Protein AF-A0A921LSS7-F1 (afdb_monomer)

Secondary structure (DSSP, 8-state):
-B-TTT--B--TT-SB-TTT--B-------------------------------------------------------------------------------SHHHHHHHHHHHHHHHHHHHHHHHHTTSPPPEEE----EETT--TTTSPPEEEEEEEEETTS-EEEEEEEE-TTS--EEE-SEEEEEEE-S--B-TT--BEE-SSS-EEEEEEETTEEEEEE--EEEEPPGGG--HHHHHHHHHHIIIII-S-HHHHHHHHHHHHHHHHHHHHHHHHHHHHHHHHHHHHHHHHHHHHTT-SEE-SSEEE---GGGTTTEEEEEETTEEEEEESSSTT-EEEEEEEEETTS-----TTTEEEEEEEEETTEEEEEEEE-HHHHHHHHHHHT---GGG---HHHHHHHHHHHTTT---HHHHHHHHHHTTSS---HHHHHHHHSS--SGGG--EE-

pLDDT: mean 78.69, std 21.54, range [27.09, 98.81]

Nearest PDB structures (foldseek):
  5cag-assembly1_A  TM=3.757E-01  e=1.061E-01  Bacteroides ovatus ATCC 8483
  7nh5-assembly1_A  TM=1.847E-01  e=2.088E-01  Homo sapiens
  3zif-assembly1_M  TM=2.871E-01  e=6.535E+00  Bovine adenovirus 3

Foldseek 3Di:
DADPPPRHDDDPPDQADPVPRHGDDDPDDDDDDDDDDDDDDDDDDDDDDDDDDDDDDDDDDDDDDDDDDDDDDDDDDDDDDDDDDDDDDDDDDDDDDDDDDDDVVVVVVVVVVVVVVVVVVVVVVVVVVDFFWAWDFAAAAAPQAFLVQWFFFKKWKWFAAPVRDTDTDIFGAGNRRTTDTDGATKIKMAGPAWTFGNQQWTWDRVPQDIKIWGDDHNDIDIDDHGYTHTDDLQPDDPVNLVRNLVVRVVHRDPDNVSSVSRSVSNVCSNVVSNVVVVVVVVVVVVVVVVVVVVVVVDLQAEPADAQFKHWYAQPLCVVQWDWDYDHQKIWIAGPVGRVHTFKMKGKDAPVDDDDDDQLFWAWAWDDQPPRIIIIMIGGLLLRQQLLCVLVVDPDPVSDDDLVRSQSSQCSQQVNPDGSVVSSVQCVVVPSNHGDPVVSCSSRVRDYPVSTSMHTD

Solvent-accessible surface area (backbone atoms only — not comparable to full-atom values): 27106 Å² total; per-residue (Å²): 88,66,39,93,85,78,66,50,80,39,70,83,90,55,62,46,36,91,92,73,68,49,73,49,84,82,81,79,85,76,86,82,88,80,83,91,87,84,88,86,81,87,89,84,87,80,87,84,84,90,81,82,87,86,83,88,84,89,84,84,90,85,91,86,79,89,82,88,86,87,86,90,85,87,86,85,88,87,91,81,88,86,86,89,83,86,85,88,82,88,85,88,85,87,84,88,86,86,81,88,78,94,64,66,63,62,54,52,53,50,51,51,49,52,50,50,50,50,50,50,50,49,50,50,58,47,62,76,61,56,74,61,71,37,80,47,72,50,78,57,49,46,80,84,55,43,32,92,66,27,28,16,42,37,30,34,35,43,37,34,33,82,81,76,47,78,46,75,50,79,44,41,26,38,66,78,14,37,68,45,69,46,50,38,24,44,33,43,38,36,62,69,43,31,39,40,18,69,75,17,49,44,39,40,54,88,81,16,56,47,31,42,39,41,32,59,78,97,44,74,50,75,51,76,64,40,45,36,50,71,48,59,46,61,74,62,48,74,63,59,48,48,53,20,34,56,45,20,65,76,52,14,47,98,45,69,69,58,30,51,57,37,41,53,35,26,50,49,42,20,55,55,39,45,52,50,52,53,51,52,49,51,53,49,54,53,50,52,49,52,50,52,52,54,50,55,54,43,68,69,44,32,87,38,76,40,71,59,34,23,23,40,70,44,78,85,43,68,90,48,48,45,81,49,69,63,55,53,31,37,41,31,21,32,62,90,45,70,91,43,68,56,36,35,45,31,66,43,60,78,88,63,80,86,80,84,56,79,69,62,38,28,75,41,72,40,76,42,52,100,73,39,29,39,36,36,42,24,62,23,54,52,46,52,50,36,43,30,62,64,70,61,63,85,56,78,89,64,64,74,54,70,71,54,46,38,53,53,20,24,62,48,28,71,64,75,41,59,40,70,61,51,41,48,46,16,48,77,56,70,44,82,45,50,53,72,71,59,40,46,58,52,48,72,38,68,62,44,77,54,23,55,61,34,54,108

Organism: NCBI:txid1871019

Radius of gyration: 50.83 Å; Cα contacts (8 Å, |Δi|>4): 658; chains: 1; bounding box: 90×54×167 Å

Sequence (456 aa):
MFCTKCGAQISDGTRFCTACGAPVSVAASRSDAGAAEAGGADPTISMGSPQSVPGGTVQMPRPASYADPAPAGSPVQTYAPPQHQQAASFGEAPHRKASRKTRNVVIGVFVALVVLVAAAAAGWFFFIRTPAPTAVVFMIDAAGLDSSTGTRIPVHIEGEDVRGKEVSADYYLETDGSGMELVDGVYELTVAASPIAADGTIYNVADAGSATIEIEGDSGSMEGSISLDPIPAAEVTDRQIEDAYEAALAGGVDDEQRAEELRDAATARRDEAVEAEQEAQRRQEEEEARRREEEAAREQQGAYQADSFSFDIPSYWEGRVTVQVDGDSATIYSSTYPERELATLAYVSVDAGVGTDIGGAIDSTGDLGNGMMVYLYAPNYAYRIAYANLSGSTDPADYYTLEEAEELVDLQSGGTVNYTDYLNNMRDNGGTSPDQDMLLAGVQQIDIDDFNVHGR

Mean predicted aligned error: 19.21 Å

InterPro domains:
  IPR026870 Zinc-ribbon domain [PF13240] (2-24)

Structure (mmCIF, N/CA/C/O backbone):
data_AF-A0A921LSS7-F1
#
_entry.id   AF-A0A921LSS7-F1
#
loop_
_atom_site.group_PDB
_atom_site.id
_atom_site.type_symbol
_atom_site.label_atom_id
_atom_site.label_alt_id
_atom_site.label_comp_id
_atom_site.label_asym_id
_atom_site.label_entity_id
_atom_site.label_seq_id
_atom_site.pdbx_PDB_ins_code
_atom_site.Cartn_x
_atom_site.Cartn_y
_atom_site.Cartn_z
_atom_site.occupancy
_atom_site.B_iso_or_equiv
_atom_site.auth_seq_id
_atom_site.auth_comp_id
_atom_site.auth_asym_id
_atom_site.auth_atom_id
_atom_site.pdbx_PDB_model_num
ATOM 1 N N . MET A 1 1 ? -37.231 -2.716 -19.731 1.00 81.06 1 MET A N 1
ATOM 2 C CA . MET A 1 1 ? -37.340 -1.248 -19.513 1.00 81.06 1 MET A CA 1
ATOM 3 C C . MET A 1 1 ? -36.690 -0.457 -20.664 1.00 81.06 1 MET A C 1
ATOM 5 O O . MET A 1 1 ? -36.359 -1.060 -21.678 1.00 81.06 1 MET A O 1
ATOM 9 N N . PHE A 1 2 ? -36.527 0.871 -20.562 1.00 83.88 2 PHE A N 1
ATOM 10 C CA . PHE A 1 2 ? -35.820 1.720 -21.548 1.00 83.88 2 PHE A CA 1
ATOM 11 C C . PHE A 1 2 ? -34.764 2.602 -20.858 1.00 83.88 2 PHE A C 1
ATOM 13 O O . PHE A 1 2 ? -34.930 2.969 -19.696 1.00 83.88 2 PHE A O 1
ATOM 20 N N . CYS A 1 3 ? -33.690 2.953 -21.569 1.00 85.00 3 CYS A N 1
ATOM 21 C CA . CYS A 1 3 ? -32.610 3.792 -21.053 1.00 85.00 3 CYS A CA 1
ATOM 22 C C . CYS A 1 3 ? -33.012 5.271 -20.966 1.00 85.00 3 CYS A C 1
ATOM 24 O O . CYS A 1 3 ? -33.329 5.890 -21.980 1.00 85.00 3 CYS A O 1
ATOM 26 N N . THR A 1 4 ? -32.879 5.879 -19.787 1.00 83.88 4 THR A N 1
ATOM 27 C CA . THR A 1 4 ? -33.112 7.320 -19.574 1.00 83.88 4 THR A CA 1
ATOM 28 C C . THR A 1 4 ? -32.036 8.227 -20.187 1.00 83.88 4 THR A C 1
ATOM 30 O O . THR A 1 4 ? -32.268 9.425 -20.320 1.00 83.88 4 THR A O 1
ATOM 33 N N . LYS A 1 5 ? -30.871 7.683 -20.577 1.00 81.69 5 LYS A N 1
ATOM 34 C CA . LYS A 1 5 ? -29.775 8.434 -21.221 1.00 81.69 5 LYS A CA 1
ATOM 35 C C . LYS A 1 5 ? -29.786 8.375 -22.752 1.00 81.69 5 LYS A C 1
ATOM 37 O O . LYS A 1 5 ? -29.473 9.384 -23.372 1.00 81.69 5 LYS A O 1
ATOM 42 N N . CYS A 1 6 ? -30.127 7.235 -23.360 1.00 86.81 6 CYS A N 1
ATOM 43 C CA . CYS A 1 6 ? -30.052 7.053 -24.821 1.00 86.81 6 CYS A CA 1
ATOM 44 C C . CYS A 1 6 ? -31.334 6.518 -25.489 1.00 86.81 6 CYS A C 1
ATOM 46 O O . CYS A 1 6 ? -31.347 6.322 -26.701 1.00 86.81 6 CYS A O 1
ATOM 48 N N . GLY A 1 7 ? -32.400 6.235 -24.733 1.00 86.38 7 GLY A N 1
ATOM 49 C CA . GLY A 1 7 ? -33.661 5.703 -25.268 1.00 86.38 7 GLY A CA 1
ATOM 50 C C . GLY A 1 7 ? -33.632 4.236 -25.723 1.00 86.38 7 GLY A C 1
ATOM 51 O O . GLY A 1 7 ? -34.683 3.700 -26.065 1.00 86.38 7 GLY A O 1
ATOM 52 N N . ALA A 1 8 ? -32.477 3.560 -25.706 1.00 88.56 8 ALA A N 1
ATOM 53 C CA . ALA A 1 8 ? -32.373 2.145 -26.070 1.00 88.56 8 ALA A CA 1
ATOM 54 C C . ALA A 1 8 ? -33.226 1.247 -25.155 1.00 88.56 8 ALA A C 1
ATOM 56 O O . ALA A 1 8 ? -33.366 1.510 -23.958 1.00 88.56 8 ALA A O 1
ATOM 57 N N . GLN A 1 9 ? -33.783 0.166 -25.706 1.00 89.25 9 GLN A N 1
ATOM 58 C CA . GLN A 1 9 ? -34.529 -0.820 -24.925 1.00 89.25 9 GLN A CA 1
ATOM 59 C C . GLN A 1 9 ? -33.562 -1.686 -24.105 1.00 89.25 9 GLN A C 1
ATOM 61 O O . GLN A 1 9 ? -32.555 -2.164 -24.620 1.00 89.25 9 GLN A O 1
ATOM 66 N N . ILE A 1 10 ? -33.873 -1.876 -22.823 1.00 88.25 10 ILE A N 1
ATOM 67 C CA . ILE A 1 10 ? -33.048 -2.598 -21.849 1.00 88.25 10 ILE A CA 1
ATOM 68 C C . ILE A 1 10 ? -33.818 -3.832 -21.368 1.00 88.25 10 ILE A C 1
ATOM 70 O O . ILE A 1 10 ? -34.974 -3.715 -20.955 1.00 88.25 10 ILE A O 1
ATOM 74 N N . SER A 1 11 ? -33.178 -5.000 -21.398 1.00 81.94 11 SER A N 1
ATOM 75 C CA . SER A 1 11 ? -33.675 -6.243 -20.794 1.00 81.94 11 SER A CA 1
ATOM 76 C C . SER A 1 11 ? -33.727 -6.135 -19.270 1.00 81.94 11 SER A C 1
ATOM 78 O O . SER A 1 11 ? -32.761 -5.697 -18.648 1.00 81.94 11 SER A O 1
ATOM 80 N N . ASP A 1 12 ? -34.831 -6.547 -18.655 1.00 76.94 12 ASP A N 1
ATOM 81 C CA . ASP A 1 12 ? -35.010 -6.380 -17.212 1.00 76.94 12 ASP A CA 1
ATOM 82 C C . ASP A 1 12 ? -33.989 -7.225 -16.418 1.00 76.94 12 ASP A C 1
ATOM 84 O O . ASP A 1 12 ? -33.710 -8.373 -16.762 1.00 76.94 12 ASP A O 1
ATOM 88 N N . GLY A 1 13 ? -33.395 -6.630 -15.376 1.00 71.75 13 GLY A N 1
ATOM 89 C CA . GLY A 1 13 ? -32.339 -7.236 -14.550 1.00 71.75 13 GLY A CA 1
ATOM 90 C C . GLY A 1 13 ? -30.902 -6.770 -14.845 1.00 71.75 13 GLY A C 1
ATOM 91 O O . GLY A 1 13 ? -30.024 -6.968 -14.006 1.00 71.75 13 GLY A O 1
ATOM 92 N N . THR A 1 14 ? -30.625 -6.105 -15.974 1.00 74.00 14 THR A N 1
ATOM 93 C CA . THR A 1 14 ? -29.269 -5.590 -16.265 1.00 74.00 14 THR A CA 1
ATOM 94 C C . THR A 1 14 ? -28.965 -4.292 -15.511 1.00 74.00 14 THR A C 1
ATOM 96 O O . THR A 1 14 ? -29.689 -3.308 -15.659 1.00 74.00 14 THR A O 1
ATOM 99 N N . ARG A 1 15 ? -27.846 -4.255 -14.772 1.00 81.38 15 ARG A N 1
ATOM 100 C CA . ARG A 1 15 ? -27.407 -3.095 -13.961 1.00 81.38 15 ARG A CA 1
ATOM 101 C C . ARG A 1 15 ? -26.924 -1.885 -14.779 1.00 81.38 15 ARG A C 1
ATOM 103 O O . ARG A 1 15 ? -26.863 -0.783 -14.243 1.00 81.38 15 ARG A O 1
ATOM 110 N N . PHE A 1 16 ? -26.591 -2.078 -16.056 1.00 86.56 16 PHE A N 1
ATOM 111 C CA . PHE A 1 16 ? -26.077 -1.047 -16.966 1.00 86.56 16 PHE A CA 1
ATOM 112 C C . PHE A 1 16 ? -26.693 -1.201 -18.363 1.00 86.56 16 PHE A C 1
ATOM 114 O O . PHE A 1 16 ? -27.041 -2.305 -18.784 1.00 86.56 16 PHE A O 1
ATOM 121 N N . CYS A 1 17 ? -26.814 -0.097 -19.097 1.00 85.62 17 CYS A N 1
ATOM 122 C CA . CYS A 1 17 ? -27.321 -0.076 -20.463 1.00 85.62 17 CYS A CA 1
ATOM 123 C C . CYS A 1 17 ? -26.246 -0.533 -21.459 1.00 85.62 17 CYS A C 1
ATOM 125 O O . CYS A 1 17 ? -25.319 0.218 -21.761 1.00 85.62 17 CYS A O 1
ATOM 127 N N . THR A 1 18 ? -26.422 -1.708 -22.064 1.00 85.06 18 THR A N 1
ATOM 128 C CA . THR A 1 18 ? -25.483 -2.292 -23.047 1.00 85.06 18 THR A CA 1
ATOM 129 C C . THR A 1 18 ? -25.225 -1.422 -24.285 1.00 85.06 18 THR A C 1
ATOM 131 O O . THR A 1 18 ? -24.205 -1.592 -24.939 1.00 85.06 18 THR A O 1
ATOM 134 N N . ALA A 1 19 ? -26.109 -0.466 -24.595 1.00 84.88 19 ALA A N 1
ATOM 135 C CA . ALA A 1 19 ? -25.954 0.459 -25.721 1.00 84.88 19 ALA A CA 1
ATOM 136 C C . ALA A 1 19 ? -25.178 1.762 -25.411 1.00 84.88 19 ALA A C 1
ATOM 138 O O . ALA A 1 19 ? -24.868 2.499 -26.342 1.00 84.88 19 ALA A O 1
ATOM 139 N N . CYS A 1 20 ? -24.924 2.109 -24.139 1.00 82.56 20 CYS A N 1
ATOM 140 C CA . CYS A 1 20 ? -24.230 3.366 -23.786 1.00 82.56 20 CYS A CA 1
ATOM 141 C C . CYS A 1 20 ? -23.510 3.382 -22.419 1.00 82.56 20 CYS A C 1
ATOM 143 O O . CYS A 1 20 ? -23.151 4.451 -21.933 1.00 82.56 20 CYS A O 1
ATOM 145 N N . GLY A 1 21 ? -23.358 2.238 -21.748 1.00 80.00 21 GLY A N 1
ATOM 146 C CA . GLY A 1 21 ? -22.691 2.110 -20.444 1.00 80.00 21 GLY A CA 1
ATOM 147 C C . GLY A 1 21 ? -23.453 2.676 -19.235 1.00 80.00 21 GLY A C 1
ATOM 148 O O . GLY A 1 21 ? -23.129 2.330 -18.104 1.00 80.00 21 GLY A O 1
ATOM 149 N N . ALA A 1 22 ? -24.481 3.510 -19.434 1.00 83.25 22 ALA A N 1
ATOM 150 C CA . ALA A 1 22 ? -25.159 4.207 -18.340 1.00 83.25 22 ALA A CA 1
ATOM 151 C C . ALA A 1 22 ? -25.787 3.245 -17.300 1.00 83.25 22 ALA A C 1
ATOM 153 O O . ALA A 1 22 ? -26.497 2.315 -17.700 1.00 83.25 22 ALA A O 1
ATOM 154 N N . PRO A 1 23 ? -25.587 3.466 -15.984 1.00 79.75 23 PRO A N 1
ATOM 155 C CA . PRO A 1 23 ? -26.177 2.635 -14.936 1.00 79.75 23 PRO A CA 1
ATOM 156 C C . PRO A 1 23 ? -27.705 2.732 -14.916 1.00 79.75 23 PRO A C 1
ATOM 158 O O . PRO A 1 23 ? -28.294 3.769 -15.225 1.00 79.75 23 PRO A O 1
ATOM 161 N N . VAL A 1 24 ? -28.344 1.633 -14.522 1.00 77.00 24 VAL A N 1
ATOM 162 C CA . VAL A 1 24 ? -29.799 1.476 -14.462 1.00 77.00 24 VAL A CA 1
ATOM 163 C C . VAL A 1 24 ? -30.211 1.382 -12.996 1.00 77.00 24 VAL A C 1
ATOM 165 O O . VAL A 1 24 ? -30.014 0.355 -12.347 1.00 77.00 24 VAL A O 1
ATOM 168 N N . SER A 1 25 ? -30.767 2.465 -12.452 1.00 62.00 25 SER A N 1
ATOM 169 C CA . SER A 1 25 ? -31.221 2.512 -11.061 1.00 62.00 25 SER A CA 1
ATOM 170 C C . SER A 1 25 ? -32.464 1.640 -10.856 1.00 62.00 25 SER A C 1
ATOM 172 O O . SER A 1 25 ? -33.528 1.877 -11.430 1.00 62.00 25 SER A O 1
ATOM 174 N N . VAL A 1 26 ? -32.337 0.619 -10.005 1.00 51.28 26 VAL A N 1
ATOM 175 C CA . VAL A 1 26 ? -33.434 -0.297 -9.669 1.00 51.28 26 VAL A CA 1
ATOM 176 C C . VAL A 1 26 ? -34.296 0.331 -8.573 1.00 51.28 26 VAL A C 1
ATOM 178 O O . VAL A 1 26 ? -34.110 0.076 -7.386 1.00 51.28 26 VAL A O 1
ATOM 181 N N . ALA A 1 27 ? -35.246 1.175 -8.979 1.00 40.59 27 ALA A N 1
ATOM 182 C CA . ALA A 1 27 ? -36.238 1.783 -8.092 1.00 40.59 27 ALA A CA 1
ATOM 183 C C . ALA A 1 27 ? -37.297 0.750 -7.642 1.00 40.59 27 ALA A C 1
ATOM 185 O O . ALA A 1 27 ? -38.442 0.759 -8.099 1.00 40.59 27 ALA A O 1
ATOM 186 N N . ALA A 1 28 ? -36.899 -0.174 -6.763 1.00 33.78 28 ALA A N 1
ATOM 187 C CA . ALA A 1 28 ? -37.783 -1.183 -6.187 1.00 33.78 28 ALA A CA 1
ATOM 188 C C . ALA A 1 28 ? -38.884 -0.518 -5.342 1.00 33.78 28 ALA A C 1
ATOM 190 O O . ALA A 1 28 ? -38.617 0.114 -4.323 1.00 33.78 28 ALA A O 1
ATOM 191 N N . SER A 1 29 ? -40.136 -0.638 -5.783 1.00 31.75 29 SER A N 1
ATOM 192 C CA . SER A 1 29 ? -41.256 0.105 -5.204 1.00 31.75 29 SER A CA 1
ATOM 193 C C . SER A 1 29 ? -41.830 -0.584 -3.961 1.00 31.75 29 SER A C 1
ATOM 195 O O . SER A 1 29 ? -42.406 -1.668 -4.068 1.00 31.75 29 SER A O 1
ATOM 197 N N . ARG A 1 30 ? -41.768 0.084 -2.803 1.00 30.77 30 ARG A N 1
ATOM 198 C CA . ARG A 1 30 ? -42.704 -0.121 -1.683 1.00 30.77 30 ARG A CA 1
ATOM 199 C C . ARG A 1 30 ? -43.134 1.217 -1.077 1.00 30.77 30 ARG A C 1
ATOM 201 O O . ARG A 1 30 ? -42.493 1.754 -0.187 1.00 30.77 30 ARG A O 1
ATOM 208 N N . SER A 1 31 ? -44.249 1.714 -1.595 1.00 31.86 31 SER A N 1
ATOM 209 C CA . SER A 1 31 ? -45.243 2.529 -0.887 1.00 31.86 31 SER A CA 1
ATOM 210 C C . SER A 1 31 ? -45.782 1.769 0.350 1.00 31.86 31 SER A C 1
ATOM 212 O O . SER A 1 31 ? -45.812 0.538 0.313 1.00 31.86 31 SER A O 1
ATOM 214 N N . ASP A 1 32 ? -46.264 2.388 1.433 1.00 32.78 32 ASP A N 1
ATOM 215 C CA . ASP A 1 32 ? -46.361 3.818 1.795 1.00 32.78 32 ASP A CA 1
ATOM 216 C C . ASP A 1 32 ? -46.560 3.970 3.329 1.00 32.78 32 ASP A C 1
ATOM 218 O O . ASP A 1 32 ? -46.676 2.964 4.027 1.00 32.78 32 ASP A O 1
ATOM 222 N N . ALA A 1 33 ? -46.740 5.219 3.782 1.00 29.09 33 ALA A N 1
ATOM 223 C CA . ALA A 1 33 ? -47.165 5.705 5.105 1.00 29.09 33 ALA A CA 1
ATOM 224 C C . ALA A 1 33 ? -46.076 5.795 6.208 1.00 29.09 33 ALA A C 1
ATOM 226 O O . ALA A 1 33 ? -45.555 4.780 6.654 1.00 29.09 33 ALA A O 1
ATOM 227 N N . GLY A 1 34 ? -45.756 6.986 6.747 1.00 29.34 34 GLY A N 1
ATOM 228 C CA . GLY A 1 34 ? -46.137 8.343 6.298 1.00 29.34 34 GLY A CA 1
ATOM 229 C C . GLY A 1 34 ? -45.908 9.465 7.334 1.00 29.34 34 GLY A C 1
ATOM 230 O O . GLY A 1 34 ? -45.940 9.188 8.525 1.00 29.34 34 GLY A O 1
ATOM 231 N N . ALA A 1 35 ? -45.789 10.718 6.847 1.00 30.86 35 ALA A N 1
ATOM 232 C CA . ALA A 1 35 ? -45.596 12.000 7.578 1.00 30.86 35 ALA A CA 1
ATOM 233 C C . ALA A 1 35 ? -44.240 12.144 8.337 1.00 30.86 35 ALA A C 1
ATOM 235 O O . ALA A 1 35 ? -43.862 11.244 9.071 1.00 30.86 35 ALA A O 1
ATOM 236 N N . ALA A 1 36 ? -43.365 13.142 8.093 1.00 30.72 36 ALA A N 1
ATOM 237 C CA . ALA A 1 36 ? -43.474 14.628 8.136 1.00 30.72 36 ALA A CA 1
ATOM 238 C C . ALA A 1 36 ? -43.375 15.191 9.582 1.00 30.72 36 ALA A C 1
ATOM 240 O O . ALA A 1 36 ? -43.930 14.574 10.483 1.00 30.72 36 ALA A O 1
ATOM 241 N N . GLU A 1 37 ? -42.724 16.323 9.916 1.00 31.48 37 GLU A N 1
ATOM 242 C CA . GLU A 1 37 ? -41.982 17.400 9.191 1.00 31.48 37 GLU A CA 1
ATOM 243 C C . GLU A 1 37 ? -41.100 18.183 10.236 1.00 31.48 37 GLU A C 1
ATOM 245 O O . GLU A 1 37 ? -41.232 17.880 11.418 1.00 31.48 37 GLU A O 1
ATOM 250 N N . ALA A 1 38 ? -40.205 19.173 10.011 1.00 31.30 38 ALA A N 1
ATOM 251 C CA . ALA A 1 38 ? -39.720 19.979 8.865 1.00 31.30 38 ALA A CA 1
ATOM 252 C C . ALA A 1 38 ? -38.346 20.667 9.187 1.00 31.30 38 ALA A C 1
ATOM 254 O O . ALA A 1 38 ? -37.962 20.748 10.350 1.00 31.30 38 ALA A O 1
ATOM 255 N N . GLY A 1 39 ? -37.679 21.284 8.188 1.00 30.42 39 GLY A N 1
ATOM 256 C CA . GLY A 1 39 ? -36.475 22.154 8.330 1.00 30.42 39 GLY A CA 1
ATOM 257 C C . GLY A 1 39 ? -35.128 21.416 8.175 1.00 30.42 39 GLY A C 1
ATOM 258 O O . GLY A 1 39 ? -35.065 20.226 8.443 1.00 30.42 39 GLY A O 1
ATOM 259 N N . GLY A 1 40 ? -34.001 21.994 7.732 1.00 27.09 40 GLY A N 1
ATOM 260 C CA . GLY A 1 40 ? -33.580 23.358 7.338 1.00 27.09 40 GLY A CA 1
ATOM 261 C C . GLY A 1 40 ? -32.031 23.425 7.465 1.00 27.09 40 GLY A C 1
ATOM 262 O O . GLY A 1 40 ? -31.487 22.681 8.270 1.00 27.09 40 GLY A O 1
ATOM 263 N N . ALA A 1 41 ? -31.226 24.209 6.736 1.00 30.69 41 ALA A N 1
ATOM 264 C CA . ALA A 1 41 ? -31.468 25.257 5.738 1.00 30.69 41 ALA A CA 1
ATOM 265 C C . ALA A 1 41 ? -30.291 25.367 4.716 1.00 30.69 41 ALA A C 1
ATOM 267 O O . ALA A 1 41 ? -29.319 24.621 4.792 1.00 30.69 41 ALA A O 1
ATOM 268 N N . ASP A 1 42 ? -30.410 26.306 3.770 1.00 32.44 42 ASP A N 1
ATOM 269 C CA . ASP A 1 42 ? -29.390 26.811 2.810 1.00 32.44 42 ASP A CA 1
ATOM 270 C C . ASP A 1 42 ? -28.188 27.490 3.566 1.00 32.44 42 ASP A C 1
ATOM 272 O O . ASP A 1 42 ? -28.371 27.739 4.765 1.00 32.44 42 ASP A O 1
ATOM 276 N N . PRO A 1 43 ? -27.021 27.896 2.969 1.00 57.00 43 PRO A N 1
ATOM 277 C CA . PRO A 1 43 ? -26.833 28.204 1.539 1.00 57.00 43 PRO A CA 1
ATOM 278 C C . PRO A 1 43 ? -25.443 28.028 0.844 1.00 57.00 43 PRO A C 1
ATOM 280 O O . PRO A 1 43 ? -24.393 27.828 1.453 1.00 57.00 43 PRO A O 1
ATOM 283 N N . THR A 1 44 ? -25.458 28.384 -0.455 1.00 31.47 44 THR A N 1
ATOM 284 C CA . THR A 1 44 ? -24.465 29.189 -1.238 1.00 31.47 44 THR A CA 1
ATOM 285 C C . THR A 1 44 ? -23.364 28.572 -2.132 1.00 31.47 44 THR A C 1
ATOM 287 O O . THR A 1 44 ? -22.608 27.704 -1.724 1.00 31.47 44 THR A O 1
ATOM 290 N N . ILE A 1 45 ? -23.174 29.256 -3.288 1.00 35.84 45 ILE A N 1
ATOM 291 C CA . ILE A 1 45 ? -21.959 29.380 -4.149 1.00 35.84 45 ILE A CA 1
ATOM 292 C C . ILE A 1 45 ? -21.587 28.148 -5.018 1.00 35.84 45 ILE A C 1
ATOM 294 O O . ILE A 1 45 ? -21.518 27.037 -4.523 1.00 35.84 45 ILE A O 1
ATOM 298 N N . SER A 1 46 ? -21.273 28.263 -6.325 1.00 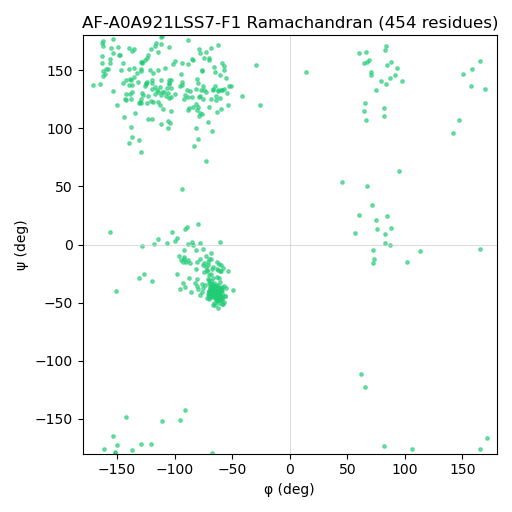32.84 46 SER A N 1
ATOM 299 C CA . SER A 1 46 ? -21.428 29.367 -7.305 1.00 32.84 46 SER A CA 1
ATOM 300 C C . SER A 1 46 ? -21.302 28.855 -8.768 1.00 32.84 46 SER A C 1
ATOM 302 O O . SER A 1 46 ? -20.997 27.694 -9.007 1.00 32.84 46 SER A O 1
ATOM 304 N N . MET A 1 47 ? -21.562 29.756 -9.724 1.00 33.78 47 MET A N 1
ATOM 305 C CA . MET A 1 47 ? -21.491 29.712 -11.204 1.00 33.78 47 MET A CA 1
ATOM 306 C C . MET A 1 47 ? -20.448 28.769 -11.866 1.00 33.78 47 MET A C 1
ATOM 308 O O . MET A 1 47 ? -19.365 28.572 -11.334 1.00 33.78 47 MET A O 1
ATOM 312 N N . GLY A 1 48 ? -20.633 28.277 -13.105 1.00 29.22 48 GLY A N 1
ATOM 313 C CA . GLY A 1 48 ? -21.797 28.399 -14.002 1.00 29.22 48 GLY A CA 1
ATOM 314 C C . GLY A 1 48 ? -21.477 28.570 -15.506 1.00 29.22 48 GLY A C 1
ATOM 315 O O . GLY A 1 48 ? -21.399 29.699 -15.975 1.00 29.22 48 GLY A O 1
ATOM 316 N N . SER A 1 49 ? -21.480 27.467 -16.275 1.00 39.75 49 SER A N 1
ATOM 317 C CA . SER A 1 49 ? -21.400 27.397 -17.764 1.00 39.75 49 SER A CA 1
ATOM 318 C C . SER A 1 49 ? -20.077 27.856 -18.423 1.00 39.75 49 SER A C 1
ATOM 320 O O . SER A 1 49 ? -19.294 28.581 -17.818 1.00 39.75 49 SER A O 1
ATOM 322 N N . PRO A 1 50 ? -19.789 27.381 -19.656 1.00 39.91 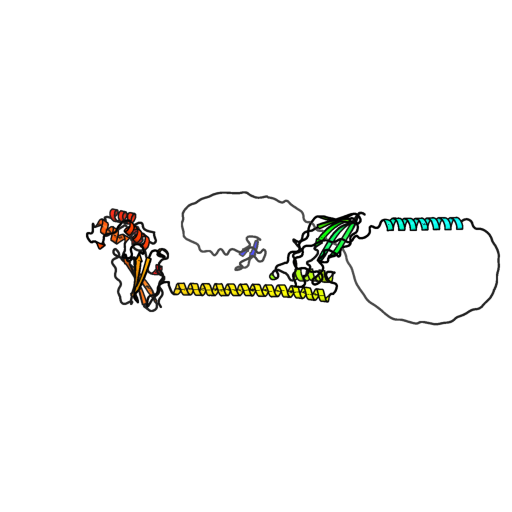50 PRO A N 1
ATOM 323 C CA . PRO A 1 50 ? -20.261 28.085 -20.863 1.00 39.91 50 PRO A CA 1
ATOM 324 C C . PRO A 1 50 ? -21.237 27.269 -21.741 1.00 39.91 50 PRO A C 1
ATOM 326 O O . PRO A 1 50 ? -21.475 26.087 -21.506 1.00 39.91 50 PRO A O 1
ATOM 329 N N . GLN A 1 51 ? -21.836 27.921 -22.747 1.00 32.34 51 GLN A N 1
ATOM 330 C CA . GLN A 1 51 ? -22.879 27.363 -23.623 1.00 32.34 51 GLN A CA 1
ATOM 331 C C . GLN A 1 51 ? -22.451 27.213 -25.099 1.00 32.34 51 GLN A C 1
ATOM 333 O O . GLN A 1 51 ? -21.535 27.876 -25.575 1.00 32.34 51 GLN A O 1
ATOM 338 N N . SER A 1 52 ? -23.267 26.437 -25.828 1.00 34.47 52 SER A N 1
ATOM 339 C CA . SER A 1 52 ? -23.631 26.589 -27.253 1.00 34.47 52 SER A CA 1
ATOM 340 C C . SER A 1 52 ? -22.576 26.404 -28.360 1.00 34.47 52 SER A C 1
ATOM 342 O O . SER A 1 52 ? -21.833 27.316 -28.707 1.00 34.47 52 SER A O 1
ATOM 344 N N . VAL A 1 53 ? -22.708 25.272 -29.063 1.00 42.00 53 VAL A N 1
ATOM 345 C CA . VAL A 1 53 ? -22.493 25.158 -30.523 1.00 42.00 53 VAL A CA 1
ATOM 346 C C . VAL A 1 53 ? -23.551 25.959 -31.307 1.00 42.00 53 VAL A C 1
ATOM 348 O O . VAL A 1 53 ? -24.668 26.140 -30.811 1.00 42.00 53 VAL A O 1
ATOM 351 N N . PRO A 1 54 ? -23.231 26.436 -32.525 1.00 47.94 54 PRO A N 1
ATOM 352 C CA . PRO A 1 54 ? -23.662 25.733 -33.754 1.00 47.94 54 PRO A CA 1
ATOM 353 C C . PRO A 1 54 ? -22.566 25.704 -34.855 1.00 47.94 54 PRO A C 1
ATOM 355 O O . PRO A 1 54 ? -21.586 26.430 -34.765 1.00 47.94 54 PRO A O 1
ATOM 358 N N . GLY A 1 55 ? -22.662 24.939 -35.952 1.00 31.66 55 GLY A N 1
ATOM 359 C CA . GLY A 1 55 ? -23.650 23.921 -36.340 1.00 31.66 55 GLY A CA 1
ATOM 360 C C . GLY A 1 55 ? -23.714 23.699 -37.870 1.00 31.66 55 GLY A C 1
ATOM 361 O O . GLY A 1 55 ? -23.771 24.663 -38.628 1.00 31.66 55 GLY A O 1
ATOM 362 N N . GLY A 1 56 ? -23.772 22.435 -38.319 1.00 31.09 56 GLY A N 1
ATOM 363 C CA . GLY A 1 56 ? -23.877 22.038 -39.741 1.00 31.09 56 GLY A CA 1
ATOM 364 C C . GLY A 1 56 ? -22.523 21.876 -40.467 1.00 31.09 56 GLY A C 1
ATOM 365 O O . GLY A 1 56 ? -21.526 22.430 -40.030 1.00 31.09 56 GLY A O 1
ATOM 366 N N . THR A 1 57 ? -22.396 21.115 -41.564 1.00 32.50 57 THR A N 1
ATOM 367 C CA . THR A 1 57 ? -23.365 20.250 -42.281 1.00 32.50 57 THR A CA 1
ATOM 368 C C . THR A 1 57 ? -22.659 19.003 -42.848 1.00 32.50 57 THR A C 1
ATOM 370 O O . THR A 1 57 ? -21.453 19.027 -43.073 1.00 32.50 57 THR A O 1
ATOM 373 N N . VAL A 1 58 ? -23.395 17.908 -43.079 1.00 38.75 58 VAL A N 1
ATOM 374 C CA . VAL A 1 58 ? -22.855 16.636 -43.607 1.00 38.75 58 VAL A CA 1
ATOM 375 C C . VAL A 1 58 ? -23.232 16.462 -45.076 1.00 38.75 58 VAL A C 1
ATOM 377 O O . VAL A 1 58 ? -24.424 16.444 -45.384 1.00 38.75 58 VAL A O 1
ATOM 380 N N . GLN A 1 59 ? -22.260 16.221 -45.967 1.00 32.47 59 GLN A N 1
ATOM 381 C CA . GLN A 1 59 ? -22.555 15.625 -47.276 1.00 32.47 59 GLN A CA 1
ATOM 382 C C . GLN A 1 59 ? -21.378 14.846 -47.893 1.00 32.47 59 GLN A C 1
ATOM 384 O O . GLN A 1 59 ? -20.256 15.334 -47.979 1.00 32.47 59 GLN A O 1
ATOM 389 N N . MET A 1 60 ? -21.671 13.628 -48.358 1.00 38.59 60 MET A N 1
ATOM 390 C CA . MET A 1 60 ? -20.779 12.743 -49.126 1.00 38.59 60 MET A CA 1
ATOM 391 C C . MET A 1 60 ? -20.992 12.934 -50.640 1.00 38.59 60 MET A C 1
ATOM 393 O O . MET A 1 60 ? -22.105 13.273 -51.055 1.00 38.59 60 MET A O 1
ATOM 397 N N . PRO A 1 61 ? -19.995 12.607 -51.481 1.00 49.28 61 PRO A N 1
ATOM 398 C CA . PRO A 1 61 ? -20.289 11.845 -52.709 1.00 49.28 61 PRO A CA 1
ATOM 399 C C . PRO A 1 61 ? -19.563 10.485 -52.807 1.00 49.28 61 PRO A C 1
ATOM 401 O O . PRO A 1 61 ? -18.664 10.175 -52.032 1.00 49.28 61 PRO A O 1
ATOM 404 N N . ARG A 1 62 ? -19.980 9.661 -53.784 1.00 39.28 62 ARG A N 1
ATOM 405 C CA . ARG A 1 62 ? -19.518 8.276 -54.046 1.00 39.28 62 ARG A CA 1
ATOM 406 C C . ARG A 1 62 ? -18.719 8.147 -55.377 1.00 39.28 62 ARG A C 1
ATOM 408 O O . ARG A 1 62 ? -18.697 9.112 -56.137 1.00 39.28 62 ARG A O 1
ATOM 415 N N . PRO A 1 63 ? -18.091 6.983 -55.684 1.00 65.56 63 PRO A N 1
ATOM 416 C CA . PRO A 1 63 ? -16.998 6.874 -56.670 1.00 65.56 63 PRO A CA 1
ATOM 417 C C . PRO A 1 63 ? -17.311 6.090 -57.969 1.00 65.56 63 PRO A C 1
ATOM 419 O O . PRO A 1 63 ? -18.376 5.485 -58.110 1.00 65.56 63 PRO A O 1
ATOM 422 N N . ALA A 1 64 ? -16.306 6.025 -58.857 1.00 34.72 64 ALA A N 1
ATOM 423 C CA . ALA A 1 64 ? -16.100 5.089 -59.980 1.00 34.72 64 ALA A CA 1
ATOM 424 C C . ALA A 1 64 ? -14.586 5.099 -60.358 1.00 34.72 64 ALA A C 1
ATOM 426 O O . ALA A 1 64 ? -13.956 6.130 -60.145 1.00 34.72 64 ALA A O 1
ATOM 427 N N . SER A 1 65 ? -13.920 4.062 -60.896 1.00 36.94 65 SER A N 1
ATOM 428 C CA . SER A 1 65 ? -14.311 2.678 -61.246 1.00 36.94 65 SER A CA 1
ATOM 429 C C . SER A 1 65 ? -13.086 1.747 -61.434 1.00 36.94 65 SER A C 1
ATOM 431 O O . SER A 1 65 ? -12.062 2.208 -61.920 1.00 36.94 65 SER A O 1
ATOM 433 N N . TYR A 1 66 ? -13.259 0.451 -61.120 1.00 38.78 66 TYR A N 1
ATOM 434 C CA . TYR A 1 66 ? -12.878 -0.781 -61.868 1.00 38.78 66 TYR A CA 1
ATOM 435 C C . TYR A 1 66 ? -11.887 -0.713 -63.070 1.00 38.78 66 TYR A C 1
ATOM 437 O O . TYR A 1 66 ? -11.964 0.214 -63.868 1.00 38.78 66 TYR A O 1
ATOM 445 N N . ALA A 1 67 ? -11.057 -1.734 -63.366 1.00 33.72 67 ALA A N 1
ATOM 446 C CA . ALA A 1 67 ? -10.937 -3.106 -62.821 1.00 33.72 67 ALA A CA 1
ATOM 447 C C . ALA A 1 67 ? -9.590 -3.794 -63.176 1.00 33.72 67 ALA A C 1
ATOM 449 O O . ALA A 1 67 ? -8.949 -3.437 -64.160 1.00 33.72 67 ALA A O 1
ATOM 450 N N . ASP A 1 68 ? -9.263 -4.850 -62.422 1.00 38.97 68 ASP A N 1
ATOM 451 C CA . ASP A 1 68 ? -8.294 -5.928 -62.727 1.00 38.97 68 ASP A CA 1
ATOM 452 C C . ASP A 1 68 ? -8.952 -7.035 -63.604 1.00 38.97 68 ASP A C 1
ATOM 454 O O . ASP A 1 68 ? -10.189 -7.127 -63.586 1.00 38.97 68 ASP A O 1
ATOM 458 N N . PRO A 1 69 ? -8.216 -7.889 -64.366 1.00 52.72 69 PRO A N 1
ATOM 459 C CA . PRO A 1 69 ? -7.702 -9.140 -63.768 1.00 52.72 69 PRO A CA 1
ATOM 460 C C . PRO A 1 69 ? -6.410 -9.761 -64.384 1.00 52.72 69 PRO A C 1
ATOM 462 O O . PRO A 1 69 ? -5.882 -9.336 -65.409 1.00 52.72 69 PRO A O 1
ATOM 465 N N . ALA A 1 70 ? -5.961 -10.858 -63.754 1.00 33.34 70 ALA A N 1
ATOM 466 C CA . ALA A 1 70 ? -4.706 -11.603 -63.969 1.00 33.34 70 ALA A CA 1
ATOM 467 C C . ALA A 1 70 ? -4.841 -12.844 -64.934 1.00 33.34 70 ALA A C 1
ATOM 469 O O . ALA A 1 70 ? -5.740 -12.845 -65.773 1.00 33.34 70 ALA A O 1
ATOM 470 N N . PRO A 1 71 ? -4.047 -13.947 -64.837 1.00 64.69 71 PRO A N 1
ATOM 471 C CA . PRO A 1 71 ? -2.630 -14.094 -65.239 1.00 64.69 71 PRO A CA 1
ATOM 472 C C . PRO A 1 71 ? -2.303 -15.328 -66.151 1.00 64.69 71 PRO A C 1
ATOM 474 O O . PRO A 1 71 ? -3.175 -16.113 -66.507 1.00 64.69 71 PRO A O 1
ATOM 477 N N . ALA A 1 72 ? -0.989 -15.556 -66.363 1.00 34.94 72 ALA A N 1
ATOM 478 C CA . ALA A 1 72 ? -0.284 -16.836 -66.629 1.00 34.94 72 ALA A CA 1
ATOM 479 C C . ALA A 1 72 ? -0.152 -17.386 -68.077 1.00 34.94 72 ALA A C 1
ATOM 481 O O . ALA A 1 72 ? -1.075 -17.324 -68.882 1.00 34.94 72 ALA A O 1
ATOM 482 N N . GLY A 1 73 ? 1.008 -18.012 -68.374 1.00 33.56 73 GLY A N 1
ATOM 483 C CA . GLY A 1 73 ? 1.226 -18.863 -69.564 1.00 33.56 73 GLY A CA 1
ATOM 484 C C . GLY A 1 73 ? 2.640 -18.851 -70.189 1.00 33.56 73 GLY A C 1
ATOM 485 O O . GLY A 1 73 ? 2.994 -17.922 -70.904 1.00 33.56 73 GLY A O 1
ATOM 486 N N . SER A 1 74 ? 3.399 -19.939 -70.009 1.00 38.97 74 SER A N 1
ATOM 487 C CA . SER A 1 74 ? 4.614 -20.330 -70.780 1.00 38.97 74 SER A CA 1
ATOM 488 C C . SER A 1 74 ? 4.270 -21.593 -71.635 1.00 38.97 74 SER A C 1
ATOM 490 O O . SER A 1 74 ? 3.143 -22.063 -71.451 1.00 38.97 74 SER A O 1
ATOM 492 N N . PRO A 1 75 ? 5.130 -22.237 -72.489 1.00 52.69 75 PRO A N 1
ATOM 493 C CA . PRO A 1 75 ? 6.607 -22.140 -72.586 1.00 52.69 75 PRO A CA 1
ATOM 494 C C . PRO A 1 75 ? 7.288 -22.452 -73.979 1.00 52.69 75 PRO A C 1
ATOM 496 O O . PRO A 1 75 ? 6.624 -22.610 -74.995 1.00 52.69 75 PRO A O 1
ATOM 499 N N . VAL A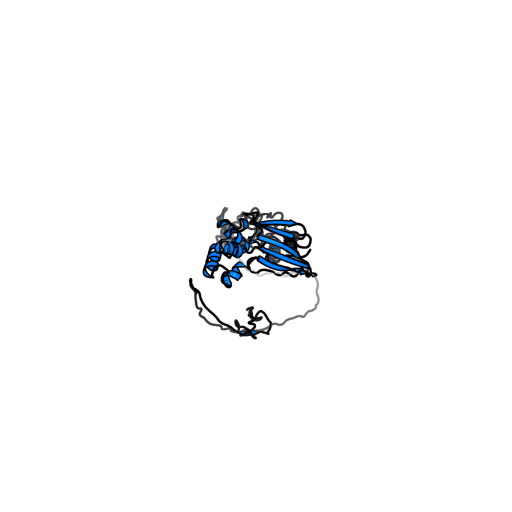 1 76 ? 8.625 -22.675 -73.959 1.00 35.88 76 VAL A N 1
ATOM 500 C CA . VAL A 1 76 ? 9.447 -23.611 -74.803 1.00 35.88 76 VAL A CA 1
ATOM 501 C C . VAL A 1 76 ? 9.920 -23.235 -76.243 1.00 35.88 76 VAL A C 1
ATOM 503 O O . VAL A 1 76 ? 9.164 -23.327 -77.198 1.00 35.88 76 VAL A O 1
ATOM 506 N N . GLN A 1 77 ? 11.255 -23.021 -76.356 1.00 37.12 77 GLN A N 1
ATOM 507 C CA . GLN A 1 77 ? 12.241 -23.513 -77.374 1.00 37.12 77 GLN A CA 1
ATOM 508 C C . GLN A 1 77 ? 12.064 -23.146 -78.889 1.00 37.12 77 GLN A C 1
ATOM 510 O O . GLN A 1 77 ? 11.028 -22.643 -79.295 1.00 37.12 77 GLN A O 1
ATOM 515 N N . THR A 1 78 ? 13.052 -23.288 -79.803 1.00 30.06 78 THR A N 1
ATOM 516 C CA . THR A 1 78 ? 14.323 -24.064 -79.784 1.00 30.06 78 THR A CA 1
ATOM 517 C C . THR A 1 78 ? 15.436 -23.491 -80.700 1.00 30.06 78 THR A C 1
ATOM 519 O O . THR A 1 78 ? 15.155 -22.804 -81.677 1.00 30.06 78 THR A O 1
ATOM 522 N N . TYR A 1 79 ? 16.668 -23.975 -80.466 1.00 36.19 79 TYR A N 1
ATOM 523 C CA . TYR A 1 79 ? 17.834 -24.111 -81.373 1.00 36.19 79 TYR A CA 1
ATOM 524 C C . TYR A 1 79 ? 18.886 -22.991 -81.493 1.00 36.19 79 TYR A C 1
ATOM 526 O O . TYR A 1 79 ? 18.626 -21.801 -81.361 1.00 36.19 79 TYR A O 1
ATOM 534 N N . ALA A 1 80 ? 20.128 -23.455 -81.698 1.00 33.22 80 ALA A N 1
ATOM 535 C CA . ALA A 1 80 ? 21.384 -22.703 -81.663 1.00 33.22 80 ALA A CA 1
ATOM 536 C C . ALA A 1 80 ? 22.361 -23.223 -82.778 1.00 33.22 80 ALA A C 1
ATOM 538 O O . ALA A 1 80 ? 21.850 -23.554 -83.846 1.00 33.22 80 ALA A O 1
ATOM 539 N N . PRO A 1 81 ? 23.713 -23.228 -82.668 1.00 62.78 81 PRO A N 1
ATOM 540 C CA . PRO A 1 81 ? 24.621 -22.641 -83.679 1.00 62.78 81 PRO A CA 1
ATOM 541 C C . PRO A 1 81 ? 25.424 -23.768 -84.430 1.00 62.78 81 PRO A C 1
ATOM 543 O O . PRO A 1 81 ? 24.872 -24.868 -84.479 1.00 62.78 81 PRO A O 1
ATOM 546 N N . PRO A 1 82 ? 26.668 -23.639 -84.995 1.00 48.56 82 PRO A N 1
ATOM 547 C CA . PRO A 1 82 ? 27.622 -22.511 -84.978 1.00 48.56 82 PRO A CA 1
ATOM 548 C C . PRO A 1 82 ? 28.597 -22.309 -86.190 1.00 48.56 82 PRO A C 1
ATOM 550 O O . PRO A 1 82 ? 28.610 -23.054 -87.161 1.00 48.56 82 PRO A O 1
ATOM 553 N N . GLN A 1 83 ? 29.522 -21.350 -85.990 1.00 32.22 83 GLN A N 1
ATOM 554 C CA . GLN A 1 83 ? 30.951 -21.337 -86.392 1.00 32.22 83 GLN A CA 1
ATOM 555 C C . GLN A 1 83 ? 31.445 -20.900 -87.795 1.00 32.22 83 GLN A C 1
ATOM 557 O O . GLN A 1 83 ? 30.789 -21.023 -88.820 1.00 32.22 83 GLN A O 1
ATOM 562 N N . HIS A 1 84 ? 32.713 -20.449 -87.744 1.00 36.69 84 HIS A N 1
ATOM 563 C CA . HIS A 1 84 ? 33.703 -20.143 -88.791 1.00 36.69 84 HIS A CA 1
ATOM 564 C C . HIS A 1 84 ? 33.479 -18.934 -89.740 1.00 36.69 84 HIS A C 1
ATOM 566 O O . HIS A 1 84 ? 32.352 -18.527 -89.980 1.00 36.69 84 HIS A O 1
ATOM 572 N N . GLN A 1 85 ? 34.495 -18.360 -90.415 1.00 30.83 85 GLN A N 1
ATOM 573 C CA . GLN A 1 85 ? 35.855 -17.886 -90.033 1.00 30.83 85 GLN A CA 1
ATOM 574 C C . GLN A 1 85 ? 36.669 -17.544 -91.310 1.00 30.83 85 GLN A C 1
ATOM 576 O O . GLN A 1 85 ? 36.746 -18.355 -92.219 1.00 30.83 85 GLN A O 1
ATOM 581 N N . GLN A 1 86 ? 37.340 -16.381 -91.314 1.00 30.53 86 GLN A N 1
ATOM 582 C CA . GLN A 1 86 ? 38.457 -15.968 -92.200 1.00 30.53 86 GLN A CA 1
ATOM 583 C C . GLN A 1 86 ? 38.273 -15.787 -93.737 1.00 30.53 86 GLN A C 1
ATOM 585 O O . GLN A 1 86 ? 38.305 -16.733 -94.510 1.00 30.53 86 GLN A O 1
ATOM 590 N N . ALA A 1 87 ? 38.435 -14.511 -94.134 1.00 30.53 87 ALA A N 1
ATOM 591 C CA . ALA A 1 87 ? 39.416 -14.015 -95.127 1.00 30.53 87 ALA A CA 1
ATOM 592 C C . ALA A 1 87 ? 39.134 -14.085 -96.653 1.00 30.53 87 ALA A C 1
ATOM 594 O O . ALA A 1 87 ? 38.226 -14.758 -97.119 1.00 30.53 87 ALA A O 1
ATOM 595 N N . ALA A 1 88 ? 39.997 -13.357 -97.398 1.00 33.22 88 ALA A N 1
ATOM 596 C CA . ALA A 1 88 ? 40.041 -13.138 -98.860 1.00 33.22 88 ALA A CA 1
ATOM 597 C C . ALA A 1 88 ? 38.912 -12.244 -99.458 1.00 33.22 88 ALA A C 1
ATOM 599 O O . ALA A 1 88 ? 37.793 -12.253 -98.967 1.00 33.22 88 ALA A O 1
ATOM 600 N N . SER A 1 89 ? 39.120 -11.424 -100.509 1.00 31.05 89 SER A N 1
ATOM 601 C CA . SER A 1 89 ? 40.368 -10.941 -101.153 1.00 31.05 89 SER A CA 1
ATOM 602 C C . SER A 1 89 ? 40.122 -9.834 -102.210 1.00 31.05 89 SER A C 1
ATOM 604 O O . SER A 1 89 ? 39.308 -10.050 -103.100 1.00 31.05 89 SER A O 1
ATOM 606 N N . PHE A 1 90 ? 40.969 -8.785 -102.217 1.00 31.53 90 PHE A N 1
ATOM 607 C CA . PHE A 1 90 ? 41.381 -7.959 -103.387 1.00 31.53 90 PHE A CA 1
ATOM 608 C C . PHE A 1 90 ? 40.329 -7.062 -104.107 1.00 31.53 90 PHE A C 1
ATOM 610 O O . PHE A 1 90 ? 39.129 -7.198 -103.910 1.00 31.53 90 PHE A O 1
ATOM 617 N N . GLY A 1 91 ? 40.812 -6.123 -104.949 1.00 32.47 91 GLY A N 1
ATOM 618 C CA . GLY A 1 91 ? 40.004 -5.246 -105.827 1.00 32.47 91 GLY A CA 1
ATOM 619 C C . GLY A 1 91 ? 39.675 -3.864 -105.232 1.00 32.47 91 GLY A C 1
ATOM 620 O O . GLY A 1 91 ? 38.549 -3.622 -104.825 1.00 32.47 91 GLY A O 1
ATOM 621 N N . GLU A 1 92 ? 40.650 -2.995 -104.957 1.00 31.94 92 GLU A N 1
ATOM 622 C CA . GLU A 1 92 ? 41.297 -2.062 -105.910 1.00 31.94 92 GLU A CA 1
ATOM 623 C C . GLU A 1 92 ? 40.516 -0.740 -106.132 1.00 31.94 92 GLU A C 1
ATOM 625 O O . GLU A 1 92 ? 39.293 -0.696 -106.188 1.00 31.94 92 GLU A O 1
ATOM 630 N N . ALA A 1 93 ? 41.254 0.371 -106.177 1.00 33.59 93 ALA A N 1
ATOM 631 C CA . ALA A 1 93 ? 40.771 1.761 -106.181 1.00 33.59 93 ALA A CA 1
ATOM 632 C C . ALA A 1 93 ? 41.268 2.470 -107.476 1.00 33.59 93 ALA A C 1
ATOM 634 O O . ALA A 1 93 ? 41.894 1.795 -108.291 1.00 33.59 93 ALA A O 1
ATOM 635 N N . PRO A 1 94 ? 41.128 3.802 -107.697 1.00 50.62 94 PRO A N 1
ATOM 636 C CA . PRO A 1 94 ? 40.493 4.841 -106.874 1.00 50.62 94 PRO A CA 1
ATOM 637 C C . PRO A 1 94 ? 39.613 5.837 -107.669 1.00 50.62 94 PRO A C 1
ATOM 639 O O . PRO A 1 94 ? 39.580 5.826 -108.892 1.00 50.62 94 PRO A O 1
ATOM 642 N N . HIS A 1 95 ? 39.061 6.853 -106.992 1.00 37.72 95 HIS A N 1
ATOM 643 C CA . HIS A 1 95 ? 39.033 8.204 -107.574 1.00 37.72 95 HIS A CA 1
ATOM 644 C C . HIS A 1 95 ? 39.270 9.290 -106.513 1.00 37.72 95 HIS A C 1
ATOM 646 O O . HIS A 1 95 ? 38.852 9.172 -105.364 1.00 37.72 95 HIS A O 1
ATOM 652 N N . ARG A 1 96 ? 40.013 10.341 -106.885 1.00 39.44 96 ARG A N 1
ATOM 653 C CA . ARG A 1 96 ? 40.507 11.381 -105.962 1.00 39.44 96 ARG A CA 1
ATOM 654 C C . ARG A 1 96 ? 39.583 12.598 -105.895 1.00 39.44 96 ARG A C 1
ATOM 656 O O . ARG A 1 96 ? 39.159 13.091 -106.937 1.00 39.44 96 ARG A O 1
ATOM 663 N N . LYS A 1 97 ? 39.502 13.223 -104.716 1.00 35.41 97 LYS A N 1
ATOM 664 C CA . LYS A 1 97 ? 39.613 14.688 -104.546 1.00 35.41 97 LYS A CA 1
ATOM 665 C C . LYS A 1 97 ? 40.059 15.018 -103.118 1.00 35.41 97 LYS A C 1
ATOM 667 O O . LYS A 1 97 ? 39.903 14.199 -102.221 1.00 35.41 97 LYS A O 1
ATOM 672 N N . ALA A 1 98 ? 40.673 16.183 -102.922 1.00 35.78 98 ALA A N 1
ATOM 673 C CA . ALA A 1 98 ? 41.284 16.567 -101.651 1.00 35.78 98 ALA A CA 1
ATOM 674 C C . ALA A 1 98 ? 41.164 18.076 -101.400 1.00 35.78 98 ALA A C 1
ATOM 676 O O . ALA A 1 98 ? 41.261 18.861 -102.343 1.00 35.78 98 ALA A O 1
ATOM 677 N N . SER A 1 99 ? 41.093 18.488 -100.129 1.00 34.56 99 SER A N 1
ATOM 678 C CA . SER A 1 99 ? 42.209 19.173 -99.439 1.00 34.56 99 SER A CA 1
ATOM 679 C C . SER A 1 99 ? 41.764 20.163 -98.345 1.00 34.56 99 SER A C 1
ATOM 681 O O . SER A 1 99 ? 40.806 20.898 -98.537 1.00 34.56 99 SER A O 1
ATOM 683 N N . ARG A 1 100 ? 42.594 20.262 -97.285 1.00 37.03 100 ARG A N 1
ATOM 684 C CA . ARG A 1 100 ? 42.801 21.431 -96.387 1.00 37.03 100 ARG A CA 1
ATOM 685 C C . ARG A 1 100 ? 41.621 21.906 -95.504 1.00 37.03 100 ARG A C 1
ATOM 687 O O . ARG A 1 100 ? 40.464 21.727 -95.832 1.00 37.03 100 ARG A O 1
ATOM 694 N N . LYS A 1 101 ? 41.864 22.604 -94.384 1.00 40.72 101 LYS A N 1
ATOM 695 C CA . LYS A 1 101 ? 43.011 22.600 -93.438 1.00 40.72 101 LYS A CA 1
ATOM 696 C C . LYS A 1 101 ? 42.553 23.227 -92.104 1.00 40.72 101 LYS A C 1
ATOM 698 O O . LYS A 1 101 ? 41.755 24.155 -92.095 1.00 40.72 101 LYS A O 1
ATOM 703 N N . THR A 1 102 ? 43.111 22.731 -91.001 1.00 54.25 102 THR A N 1
ATOM 704 C CA . THR A 1 102 ? 43.035 23.237 -89.615 1.00 54.25 102 THR A CA 1
ATOM 705 C C . THR A 1 102 ? 42.772 24.746 -89.432 1.00 54.25 102 THR A C 1
ATOM 707 O O . THR A 1 102 ? 43.629 25.567 -89.764 1.00 54.25 102 THR A O 1
ATOM 710 N N . ARG A 1 103 ? 41.666 25.088 -88.751 1.00 51.25 103 ARG A N 1
ATOM 711 C CA . ARG A 1 103 ? 41.564 26.287 -87.885 1.00 51.25 103 ARG A CA 1
ATOM 712 C C . ARG A 1 103 ? 40.560 26.102 -86.738 1.00 51.25 103 ARG A C 1
ATOM 714 O O . ARG A 1 103 ? 40.866 26.454 -85.607 1.00 51.25 103 ARG A O 1
ATOM 721 N N . ASN A 1 104 ? 39.421 25.460 -87.002 1.00 48.47 104 ASN A N 1
ATOM 722 C CA . ASN A 1 104 ? 38.336 25.317 -86.019 1.00 48.47 104 ASN A CA 1
ATOM 723 C C . ASN A 1 104 ? 38.670 24.361 -84.855 1.00 48.47 104 ASN A C 1
ATOM 725 O O . ASN A 1 104 ? 38.149 24.540 -83.761 1.00 48.47 104 ASN A O 1
ATOM 729 N N . VAL A 1 105 ? 39.567 23.385 -85.060 1.00 56.31 105 VAL A N 1
ATOM 730 C CA . VAL A 1 105 ? 39.959 22.403 -84.024 1.00 56.31 105 VAL A CA 1
ATOM 731 C C . VAL A 1 105 ? 40.613 23.077 -82.813 1.00 56.31 105 VAL A C 1
ATOM 733 O O . VAL A 1 105 ? 40.304 22.713 -81.688 1.00 56.31 105 VAL A O 1
ATOM 736 N N . VAL A 1 106 ? 41.462 24.091 -83.022 1.00 58.72 106 VAL A N 1
ATOM 737 C CA . VAL A 1 106 ? 42.137 24.797 -81.915 1.00 58.72 106 VAL A CA 1
ATOM 738 C C . VAL A 1 106 ? 41.125 25.558 -81.057 1.00 58.72 106 VAL A C 1
ATOM 740 O O . VAL A 1 106 ? 41.213 25.520 -79.837 1.00 58.72 106 VAL A O 1
ATOM 743 N N . ILE A 1 107 ? 40.125 26.187 -81.685 1.00 58.22 107 ILE A N 1
ATOM 744 C CA . ILE A 1 107 ? 39.046 26.888 -80.975 1.00 58.22 107 ILE A CA 1
ATOM 745 C C . ILE A 1 107 ? 38.168 25.882 -80.220 1.00 58.22 107 ILE A C 1
ATOM 747 O O . ILE A 1 107 ? 37.881 26.099 -79.050 1.00 58.22 107 ILE A O 1
ATOM 751 N N . GLY A 1 108 ? 37.801 24.756 -80.844 1.00 61.34 108 GLY A N 1
ATOM 752 C CA . GLY A 1 108 ? 37.029 23.696 -80.188 1.00 61.34 108 GLY A CA 1
ATOM 753 C C . GLY A 1 108 ? 37.742 23.097 -78.971 1.00 61.34 108 GLY A C 1
ATOM 754 O O . GLY A 1 108 ? 37.131 22.965 -77.917 1.00 61.34 108 GLY A O 1
ATOM 755 N N . VAL A 1 109 ? 39.043 22.809 -79.082 1.00 71.56 109 VAL A N 1
ATOM 756 C CA . VAL A 1 109 ? 39.866 22.309 -77.964 1.00 71.56 109 VAL A CA 1
ATOM 757 C C . VAL A 1 109 ? 40.037 23.368 -76.872 1.00 71.56 109 VAL A C 1
ATOM 759 O O . VAL A 1 109 ? 39.953 23.032 -75.696 1.00 71.56 109 VAL A O 1
ATOM 762 N N . PHE A 1 110 ? 40.226 24.643 -77.227 1.00 69.62 110 PHE A N 1
ATOM 763 C CA . PHE A 1 110 ? 40.341 25.720 -76.240 1.00 69.62 110 PHE A CA 1
ATOM 764 C C . PHE A 1 110 ? 39.023 25.952 -75.488 1.00 69.62 110 PHE A C 1
ATOM 766 O O . PHE A 1 110 ? 39.034 26.050 -74.267 1.00 69.62 110 PHE A O 1
ATOM 773 N N . VAL A 1 111 ? 37.881 25.966 -76.184 1.00 76.19 111 VAL A N 1
ATOM 774 C CA . VAL A 1 111 ? 36.555 26.067 -75.549 1.00 76.19 111 VAL A CA 1
ATOM 775 C C . VAL A 1 111 ? 36.269 24.837 -74.686 1.00 76.19 111 VAL A C 1
ATOM 777 O O . VAL A 1 111 ? 35.814 25.000 -73.561 1.00 76.19 111 VAL A O 1
ATOM 780 N N . ALA A 1 112 ? 36.597 23.624 -75.143 1.00 75.38 112 ALA A N 1
ATOM 781 C CA . ALA A 1 112 ? 36.457 22.414 -74.332 1.00 75.38 112 ALA A CA 1
ATOM 782 C C . ALA A 1 112 ? 37.331 22.454 -73.065 1.00 75.38 112 ALA A C 1
ATOM 784 O O . ALA A 1 112 ? 36.857 22.088 -71.995 1.00 75.38 112 ALA A O 1
ATOM 785 N N . LEU A 1 113 ? 38.570 22.954 -73.152 1.00 78.56 113 LEU A N 1
ATOM 786 C CA . LEU A 1 113 ? 39.431 23.164 -71.983 1.00 78.56 113 LEU A CA 1
ATOM 787 C C . LEU A 1 113 ? 38.886 24.240 -71.041 1.00 78.56 113 LEU A C 1
ATOM 789 O O . LEU A 1 113 ? 38.893 24.026 -69.836 1.00 78.56 113 LEU A O 1
ATOM 793 N N . VAL A 1 114 ? 38.374 25.363 -71.554 1.00 80.94 114 VAL A N 1
ATOM 794 C CA . VAL A 1 114 ? 37.746 26.401 -70.718 1.00 80.94 114 VAL A CA 1
ATOM 795 C C . VAL A 1 114 ? 36.483 25.870 -70.037 1.00 80.94 114 VAL A C 1
ATOM 797 O O . VAL A 1 114 ? 36.284 26.150 -68.862 1.00 80.94 114 VAL A O 1
ATOM 800 N N . VAL A 1 115 ? 35.667 25.057 -70.716 1.00 83.31 115 VAL A N 1
ATOM 801 C CA . VAL A 1 115 ? 34.493 24.401 -70.114 1.00 83.31 115 VAL A CA 1
ATOM 802 C C . VAL A 1 115 ? 34.905 23.352 -69.079 1.00 83.31 115 VAL A C 1
ATOM 804 O O . VAL A 1 115 ? 34.298 23.307 -68.017 1.00 83.31 115 VAL A O 1
ATOM 807 N N . LEU A 1 116 ? 35.955 22.560 -69.319 1.00 82.50 116 LEU A N 1
ATOM 808 C CA . LEU A 1 116 ? 36.480 21.610 -68.329 1.00 82.50 116 LEU A CA 1
ATOM 809 C C . LEU A 1 116 ? 37.085 22.316 -67.110 1.00 82.50 116 LEU A C 1
ATOM 811 O O . LEU A 1 116 ? 36.846 21.884 -65.990 1.00 82.50 116 LEU A O 1
ATOM 815 N N . VAL A 1 117 ? 37.813 23.420 -67.300 1.00 83.38 117 VAL A N 1
ATOM 816 C CA . VAL A 1 117 ? 38.344 24.237 -66.197 1.00 83.38 117 VAL A CA 1
ATOM 817 C C . VAL A 1 117 ? 37.217 24.954 -65.455 1.00 83.38 117 VAL A C 1
ATOM 819 O O . VAL A 1 117 ? 37.263 25.018 -64.235 1.00 83.38 117 VAL A O 1
ATOM 822 N N . ALA A 1 118 ? 36.176 25.432 -66.142 1.00 78.88 118 ALA A N 1
ATOM 823 C CA . ALA A 1 118 ? 35.000 26.023 -65.504 1.00 78.88 118 ALA A CA 1
ATOM 824 C C . ALA A 1 118 ? 34.163 24.981 -64.745 1.00 78.88 118 ALA A C 1
ATOM 826 O O . ALA A 1 118 ? 33.694 25.275 -63.654 1.00 78.88 118 ALA A O 1
ATOM 827 N N . ALA A 1 119 ? 34.016 23.762 -65.270 1.00 78.62 119 ALA A N 1
ATOM 828 C CA . ALA A 1 119 ? 33.337 22.658 -64.592 1.00 78.62 119 ALA A CA 1
ATOM 829 C C . ALA A 1 119 ? 34.147 22.137 -63.396 1.00 78.62 119 ALA A C 1
ATOM 831 O O . ALA A 1 119 ? 33.576 21.887 -62.340 1.00 78.62 119 ALA A O 1
ATOM 832 N N . ALA A 1 120 ? 35.475 22.042 -63.520 1.00 80.25 120 ALA A N 1
ATOM 833 C CA . ALA A 1 120 ? 36.363 21.718 -62.407 1.00 80.25 120 ALA A CA 1
ATOM 834 C C . ALA A 1 120 ? 36.357 22.825 -61.343 1.00 80.25 120 ALA A C 1
ATOM 836 O O . ALA A 1 120 ? 36.267 22.520 -60.162 1.00 80.25 120 ALA A O 1
ATOM 837 N N . ALA A 1 121 ? 36.382 24.101 -61.740 1.00 76.75 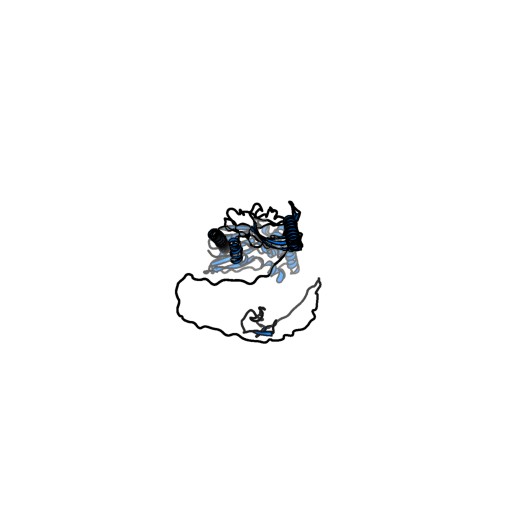121 ALA A N 1
ATOM 838 C CA . ALA A 1 121 ? 36.289 25.232 -60.819 1.00 76.75 121 ALA A CA 1
ATOM 839 C C . ALA A 1 121 ? 34.910 25.325 -60.152 1.00 76.75 121 ALA A C 1
ATOM 841 O O . ALA A 1 121 ? 34.848 25.614 -58.965 1.00 76.75 121 ALA A O 1
ATOM 842 N N . ALA A 1 122 ? 33.818 25.041 -60.868 1.00 74.19 122 ALA A N 1
ATOM 843 C CA . ALA A 1 122 ? 32.473 24.976 -60.300 1.00 74.19 122 ALA A CA 1
ATOM 844 C C . ALA A 1 122 ? 32.331 23.791 -59.334 1.00 74.19 122 ALA A C 1
ATOM 846 O O . ALA A 1 122 ? 31.852 23.981 -58.224 1.00 74.19 122 ALA A O 1
ATOM 847 N N . GLY A 1 123 ? 32.816 22.602 -59.708 1.00 72.25 123 GLY A N 1
ATOM 848 C CA . GLY A 1 123 ? 32.856 21.431 -58.830 1.00 72.25 123 GLY A CA 1
ATOM 849 C C . GLY A 1 123 ? 33.701 21.673 -57.578 1.00 72.25 123 GLY A C 1
ATOM 850 O O . GLY A 1 123 ? 33.255 21.378 -56.480 1.00 72.25 123 GLY A O 1
ATOM 851 N N . TRP A 1 124 ? 34.868 22.304 -57.719 1.00 72.88 124 TRP A N 1
ATOM 852 C CA . TRP A 1 124 ? 35.739 22.719 -56.613 1.00 72.88 124 TRP A CA 1
ATOM 853 C C . TRP A 1 124 ? 35.086 23.791 -55.722 1.00 72.88 124 TRP A C 1
ATOM 855 O O . TRP A 1 124 ? 35.150 23.707 -54.502 1.00 72.88 124 TRP A O 1
ATOM 865 N N . PHE A 1 125 ? 34.395 24.770 -56.313 1.00 68.25 125 PHE A N 1
ATOM 866 C CA . PHE A 1 125 ? 33.653 25.828 -55.611 1.00 68.25 125 PHE A CA 1
ATOM 867 C C . PHE A 1 125 ? 32.371 25.325 -54.928 1.00 68.25 125 PHE A C 1
ATOM 869 O O . PHE A 1 125 ? 31.893 25.980 -54.003 1.00 68.25 125 PHE A O 1
ATOM 876 N N . PHE A 1 126 ? 31.830 24.186 -55.373 1.00 62.91 126 PHE A N 1
ATOM 877 C CA . PHE A 1 126 ? 30.712 23.469 -54.754 1.00 62.91 126 PHE A CA 1
ATOM 878 C C . PHE A 1 126 ? 31.203 22.523 -53.646 1.00 62.91 126 PHE A C 1
ATOM 880 O O . PHE A 1 126 ? 30.624 22.499 -52.570 1.00 62.91 126 PHE A O 1
ATOM 887 N N . PHE A 1 127 ? 32.324 21.827 -53.863 1.00 59.09 127 PHE A N 1
ATOM 888 C CA . PHE A 1 127 ? 33.008 20.970 -52.882 1.00 59.09 127 PHE A CA 1
ATOM 889 C C . PHE A 1 127 ? 33.591 21.763 -51.698 1.00 59.09 127 PHE A C 1
ATOM 891 O O . PHE A 1 127 ? 33.560 21.301 -50.569 1.00 59.09 127 PHE A O 1
ATOM 898 N N . ILE A 1 128 ? 34.041 23.002 -51.924 1.00 60.66 128 ILE A N 1
ATOM 899 C CA . ILE A 1 128 ? 34.398 23.960 -50.856 1.00 60.66 128 ILE A CA 1
ATOM 900 C C . ILE A 1 128 ? 33.148 24.575 -50.179 1.00 60.66 128 ILE A C 1
ATOM 902 O O . ILE A 1 128 ? 33.272 25.331 -49.221 1.00 60.66 128 ILE A O 1
ATOM 906 N N . ARG A 1 129 ? 31.931 24.266 -50.655 1.00 60.12 129 ARG A N 1
ATOM 907 C CA . ARG A 1 129 ? 30.652 24.770 -50.110 1.00 60.12 129 ARG A CA 1
ATOM 908 C C . ARG A 1 129 ? 29.709 23.709 -49.559 1.00 60.12 129 ARG A C 1
ATOM 910 O O . ARG A 1 129 ? 28.617 24.058 -49.115 1.00 60.12 129 ARG A O 1
ATOM 917 N N . THR A 1 130 ? 30.086 22.440 -49.589 1.00 64.62 130 THR A N 1
ATOM 918 C CA . THR A 1 130 ? 29.450 21.443 -48.734 1.00 64.62 130 THR A CA 1
ATOM 919 C C . THR A 1 130 ? 30.002 21.642 -47.321 1.00 64.62 130 THR A C 1
ATOM 921 O O . THR A 1 130 ? 31.203 21.412 -47.159 1.00 64.62 130 THR A O 1
ATOM 924 N N . PRO A 1 131 ? 29.198 22.085 -46.328 1.00 64.94 131 PRO A N 1
ATOM 925 C CA . PRO A 1 131 ? 29.614 22.005 -44.932 1.00 64.94 131 PRO A CA 1
ATOM 926 C C . PRO A 1 131 ? 29.979 20.554 -44.613 1.00 64.94 131 PRO A C 1
ATOM 928 O O . PRO A 1 131 ? 29.384 19.619 -45.165 1.00 64.94 131 PRO A O 1
ATOM 931 N N . ALA A 1 132 ? 31.004 20.379 -43.788 1.00 74.56 132 ALA A N 1
ATOM 932 C CA . ALA A 1 132 ? 31.361 19.066 -43.280 1.00 74.56 132 ALA A CA 1
ATOM 933 C C . ALA A 1 132 ? 30.368 18.673 -42.174 1.00 74.56 132 ALA A C 1
ATOM 935 O O . ALA A 1 132 ? 29.855 19.560 -41.495 1.00 74.56 132 ALA A O 1
ATOM 936 N N . PRO A 1 133 ? 30.091 17.376 -41.974 1.00 82.25 133 PRO A N 1
ATOM 937 C CA . PRO A 1 133 ? 29.503 16.937 -40.720 1.00 82.25 133 PRO A CA 1
ATOM 938 C C . PRO A 1 133 ? 30.473 17.241 -39.566 1.00 82.25 133 PRO A C 1
ATOM 940 O O . PRO A 1 133 ? 31.666 16.936 -39.645 1.00 82.25 133 PRO A O 1
ATOM 943 N N . THR A 1 134 ? 29.940 17.838 -38.508 1.00 80.00 134 THR A N 1
ATOM 944 C CA . THR A 1 134 ? 30.595 18.105 -37.230 1.00 80.00 134 THR A CA 1
ATOM 945 C C . THR A 1 134 ? 30.036 17.116 -36.207 1.00 80.00 134 THR A C 1
ATOM 947 O O . THR A 1 134 ? 28.821 16.940 -36.098 1.00 80.00 134 THR A O 1
ATOM 950 N N . ALA A 1 135 ? 30.921 16.440 -35.471 1.00 81.44 135 ALA A N 1
ATOM 951 C CA . ALA A 1 135 ? 30.523 15.519 -34.412 1.00 81.44 135 ALA A CA 1
ATOM 952 C C . ALA A 1 135 ? 29.991 16.297 -33.199 1.00 81.44 135 ALA A C 1
ATOM 954 O O . ALA A 1 135 ? 30.639 17.233 -32.725 1.00 81.44 135 ALA A O 1
ATOM 955 N N . VAL A 1 136 ? 28.826 15.893 -32.697 1.00 81.38 136 VAL A N 1
ATOM 956 C CA . VAL A 1 136 ? 28.144 16.503 -31.548 1.00 81.38 136 VAL A CA 1
ATOM 957 C C . VAL A 1 136 ? 28.168 15.513 -30.383 1.00 81.38 136 VAL A C 1
ATOM 959 O O . VAL A 1 136 ? 28.032 14.308 -30.588 1.00 81.38 136 VAL A O 1
ATOM 962 N N . VAL A 1 137 ? 28.365 16.021 -29.164 1.00 82.00 137 VAL A N 1
ATOM 963 C CA . VAL A 1 137 ? 28.338 15.231 -27.925 1.00 82.00 137 VAL A CA 1
ATOM 964 C C . VAL A 1 137 ? 27.303 15.839 -26.985 1.00 82.00 137 VAL A C 1
ATOM 966 O O . VAL A 1 137 ? 27.403 17.020 -26.651 1.00 82.00 137 VAL A O 1
ATOM 969 N N . PHE A 1 138 ? 26.315 15.045 -26.574 1.00 78.38 138 PHE A N 1
ATOM 970 C CA . PHE A 1 138 ? 25.152 15.509 -25.817 1.00 78.38 138 PHE A CA 1
ATOM 971 C C . PHE A 1 138 ? 24.830 14.602 -24.615 1.00 78.38 138 PHE A C 1
ATOM 973 O O . PHE A 1 138 ? 24.390 13.468 -24.770 1.00 78.38 138 PHE A O 1
ATOM 980 N N . MET A 1 139 ? 25.000 15.134 -23.401 1.00 80.06 139 MET A N 1
ATOM 981 C CA . MET A 1 139 ? 24.668 14.434 -22.157 1.00 80.06 139 MET A CA 1
ATOM 982 C C . MET A 1 139 ? 23.146 14.299 -21.968 1.00 80.06 139 MET A C 1
ATOM 984 O O . MET A 1 139 ? 22.488 15.262 -21.572 1.00 80.06 139 MET A O 1
ATOM 988 N N . ILE A 1 140 ? 22.613 13.095 -22.179 1.00 88.50 140 ILE A N 1
ATOM 989 C CA . ILE A 1 140 ? 21.292 12.682 -21.681 1.00 88.50 140 ILE A CA 1
ATOM 990 C C . ILE A 1 140 ? 21.474 12.142 -20.258 1.00 88.50 140 ILE A C 1
ATOM 992 O O . ILE A 1 140 ? 22.358 11.315 -20.031 1.00 88.50 140 ILE A O 1
ATOM 996 N N . ASP A 1 141 ? 20.651 12.581 -19.302 1.00 90.62 141 ASP A N 1
ATOM 997 C CA . ASP A 1 141 ? 20.611 11.939 -17.982 1.00 90.62 141 ASP A CA 1
ATOM 998 C C . ASP A 1 141 ? 19.741 10.679 -18.082 1.00 90.62 141 ASP A C 1
ATOM 1000 O O . ASP A 1 141 ? 18.564 10.765 -18.420 1.00 90.62 141 ASP A O 1
ATOM 1004 N N . ALA A 1 142 ? 20.324 9.500 -17.871 1.00 91.75 142 ALA A N 1
ATOM 1005 C CA . ALA A 1 142 ? 19.646 8.209 -17.993 1.00 91.75 142 ALA A CA 1
ATOM 1006 C C . ALA A 1 142 ? 20.108 7.292 -16.855 1.00 91.75 142 ALA A C 1
ATOM 1008 O O . ALA A 1 142 ? 21.095 6.558 -16.965 1.00 91.75 142 ALA A O 1
ATOM 1009 N N . ALA A 1 143 ? 19.424 7.379 -15.713 1.00 91.25 143 ALA A N 1
ATOM 1010 C CA . ALA A 1 143 ? 19.889 6.779 -14.468 1.00 91.25 143 ALA A CA 1
ATOM 1011 C C . ALA A 1 143 ? 20.061 5.250 -14.584 1.00 91.25 143 ALA A C 1
ATOM 1013 O O . ALA A 1 143 ? 19.102 4.508 -14.793 1.00 91.25 143 ALA A O 1
ATOM 1014 N N . GLY A 1 144 ? 21.298 4.770 -14.423 1.00 92.62 144 GLY A N 1
ATOM 1015 C CA . GLY A 1 144 ? 21.638 3.343 -14.493 1.00 92.62 144 GLY A CA 1
ATOM 1016 C C . GLY A 1 144 ? 21.855 2.778 -15.903 1.00 92.62 144 GLY A C 1
ATOM 1017 O O . GLY A 1 144 ? 22.147 1.589 -16.017 1.00 92.62 144 GLY A O 1
ATOM 1018 N N . LEU A 1 145 ? 21.759 3.598 -16.956 1.00 96.56 145 LEU A N 1
ATOM 1019 C CA . LEU A 1 145 ? 22.085 3.178 -18.316 1.00 96.56 145 LEU A CA 1
ATOM 1020 C C . LEU A 1 145 ? 23.607 3.219 -18.549 1.00 96.56 145 LEU A C 1
ATOM 1022 O O . LEU A 1 145 ? 24.307 4.117 -18.085 1.00 96.56 145 LEU A O 1
ATOM 1026 N N . ASP A 1 146 ? 24.101 2.245 -19.306 1.00 95.38 146 ASP A N 1
ATOM 1027 C CA . ASP A 1 146 ? 25.465 2.157 -19.834 1.00 95.38 146 ASP A CA 1
ATOM 1028 C C . ASP A 1 146 ? 25.340 1.533 -21.225 1.00 95.38 146 ASP A C 1
ATOM 1030 O O . ASP A 1 146 ? 24.993 0.358 -21.337 1.00 95.38 146 ASP A O 1
ATOM 1034 N N . SER A 1 147 ? 25.574 2.300 -22.290 1.00 93.62 147 SER A N 1
ATOM 1035 C CA . SER A 1 147 ? 25.364 1.822 -23.666 1.00 93.62 147 SER A CA 1
ATOM 1036 C C . SER A 1 147 ? 26.347 0.728 -24.100 1.00 93.62 147 SER A C 1
ATOM 1038 O O . SER A 1 147 ? 26.093 0.040 -25.085 1.00 93.62 147 SER A O 1
ATOM 1040 N N . SER A 1 148 ? 27.426 0.491 -23.340 1.00 92.94 148 SER A N 1
ATOM 1041 C CA . SER A 1 148 ? 28.339 -0.635 -23.582 1.00 92.94 148 SER A CA 1
ATOM 1042 C C . SER A 1 148 ? 27.795 -1.983 -23.089 1.00 92.94 148 SER A C 1
ATOM 1044 O O . SER A 1 148 ? 28.345 -3.034 -23.433 1.00 92.94 148 SER A O 1
ATOM 1046 N N . THR A 1 149 ? 26.715 -1.974 -22.295 1.00 95.50 149 THR A N 1
ATOM 1047 C CA . THR A 1 149 ? 26.072 -3.185 -21.758 1.00 95.50 149 THR A CA 1
ATOM 1048 C C . THR A 1 149 ? 24.548 -3.228 -21.946 1.00 95.50 149 THR A C 1
ATOM 1050 O O . THR A 1 149 ? 23.998 -4.325 -22.076 1.00 95.50 149 THR A O 1
ATOM 1053 N N . GLY A 1 150 ? 23.866 -2.084 -21.993 1.00 96.25 150 GLY A N 1
ATOM 1054 C CA . GLY A 1 150 ? 22.482 -1.914 -22.447 1.00 96.25 150 GLY A CA 1
ATOM 1055 C C . GLY A 1 150 ? 22.398 -1.606 -23.947 1.00 96.25 150 GLY A C 1
ATOM 1056 O O . GLY A 1 150 ? 23.175 -2.142 -24.737 1.00 96.25 150 GLY A O 1
ATOM 1057 N N . THR A 1 151 ? 21.464 -0.736 -24.336 1.00 98.06 151 THR A N 1
ATOM 1058 C CA . THR A 1 151 ? 21.388 -0.149 -25.684 1.00 98.06 151 THR A CA 1
ATOM 1059 C C . THR A 1 151 ? 21.973 1.266 -25.721 1.00 98.06 151 THR A C 1
ATOM 1061 O O . THR A 1 151 ? 21.965 1.992 -24.725 1.00 98.06 151 THR A O 1
ATOM 1064 N N . ARG A 1 152 ? 22.375 1.710 -26.915 1.00 97.50 152 ARG A N 1
ATOM 1065 C CA . ARG A 1 152 ? 22.415 3.135 -27.275 1.00 97.50 152 ARG A CA 1
ATOM 1066 C C . ARG A 1 152 ? 21.018 3.765 -27.154 1.00 97.50 152 ARG A C 1
ATOM 1068 O O . ARG A 1 152 ? 20.005 3.066 -27.240 1.00 97.50 152 ARG A O 1
ATOM 1075 N N . ILE A 1 153 ? 20.962 5.082 -26.968 1.00 96.88 153 ILE A N 1
ATOM 1076 C CA . ILE A 1 153 ? 19.725 5.859 -26.813 1.00 96.88 153 ILE A CA 1
ATOM 1077 C C . ILE A 1 153 ? 19.211 6.274 -28.203 1.00 96.88 153 ILE A C 1
ATOM 1079 O O . ILE A 1 153 ? 19.920 7.008 -28.896 1.00 96.88 153 ILE A O 1
ATOM 1083 N N . PRO A 1 154 ? 18.014 5.835 -28.635 1.00 96.56 154 PRO A N 1
ATOM 1084 C CA . PRO A 1 154 ? 17.465 6.196 -29.938 1.00 96.56 154 PRO A CA 1
ATOM 1085 C C . PRO A 1 154 ? 16.847 7.601 -29.884 1.00 96.56 154 PRO A C 1
ATOM 1087 O O . PRO A 1 154 ? 15.896 7.855 -29.141 1.00 96.56 154 PRO A O 1
ATOM 1090 N N . VAL A 1 155 ? 17.376 8.524 -30.684 1.00 95.44 155 VAL A N 1
ATOM 1091 C CA . VAL A 1 155 ? 16.916 9.918 -30.757 1.00 95.44 155 VAL A CA 1
ATOM 1092 C C . VAL A 1 155 ? 16.528 10.285 -32.183 1.00 95.44 155 VAL A C 1
ATOM 1094 O O . VAL A 1 155 ? 17.220 9.920 -33.133 1.00 95.44 155 VAL A O 1
ATOM 1097 N N . HIS A 1 156 ? 15.438 11.030 -32.330 1.00 95.75 156 HIS A N 1
ATOM 1098 C CA . HIS A 1 156 ? 15.004 11.592 -33.603 1.00 95.75 156 HIS A CA 1
ATOM 1099 C C . HIS A 1 156 ? 15.348 13.081 -33.642 1.00 95.75 156 HIS A C 1
ATOM 1101 O O . HIS A 1 156 ? 15.087 13.793 -32.667 1.00 95.75 156 HIS A O 1
ATOM 1107 N N . ILE A 1 157 ? 15.908 13.555 -34.757 1.00 95.12 157 ILE A N 1
ATOM 1108 C CA . ILE A 1 157 ? 16.136 14.985 -34.998 1.00 95.12 157 ILE A CA 1
ATOM 1109 C C . ILE A 1 157 ? 15.336 15.489 -36.198 1.00 95.12 157 ILE A C 1
ATOM 1111 O O . ILE A 1 157 ? 15.362 14.860 -37.254 1.00 95.12 157 ILE A O 1
ATOM 1115 N N . GLU A 1 158 ? 14.696 16.653 -36.058 1.00 95.88 158 GLU A N 1
ATOM 1116 C CA . GLU A 1 158 ? 14.049 17.398 -37.150 1.00 95.88 158 GLU A CA 1
ATOM 1117 C C . GLU A 1 158 ? 14.598 18.832 -37.230 1.00 95.88 158 GLU A C 1
ATOM 1119 O O . GLU A 1 158 ? 14.806 19.480 -36.208 1.00 95.88 158 GLU A O 1
ATOM 1124 N N . GLY A 1 159 ? 14.844 19.363 -38.432 1.00 94.12 159 GLY A N 1
ATOM 1125 C CA . GLY A 1 159 ? 15.336 20.736 -38.599 1.00 94.12 159 GLY A CA 1
ATOM 1126 C C . GLY A 1 159 ? 15.765 21.111 -40.018 1.00 94.12 159 GLY A C 1
ATOM 1127 O O . GLY A 1 159 ? 15.487 20.394 -40.980 1.00 94.12 159 GLY A O 1
ATOM 1128 N N . GLU A 1 160 ? 16.476 22.233 -40.157 1.00 92.94 160 GLU A N 1
ATOM 1129 C CA . GLU A 1 160 ? 17.039 22.708 -41.431 1.00 92.94 160 GLU A CA 1
ATOM 1130 C C . GLU A 1 160 ? 18.552 22.954 -41.330 1.00 92.94 160 GLU A C 1
ATOM 1132 O O . GLU A 1 160 ? 19.044 23.564 -40.379 1.00 92.94 160 GLU A O 1
ATOM 1137 N N . ASP A 1 161 ? 19.296 22.544 -42.364 1.00 90.81 161 ASP A N 1
ATOM 1138 C CA . ASP A 1 161 ? 20.693 22.962 -42.526 1.00 90.81 161 ASP A CA 1
ATOM 1139 C C . ASP A 1 161 ? 20.811 24.442 -42.961 1.00 90.81 161 ASP A C 1
ATOM 1141 O O . ASP A 1 161 ? 19.863 25.042 -43.472 1.00 90.81 161 ASP A O 1
ATOM 1145 N N . VAL A 1 162 ? 22.006 25.041 -42.860 1.00 86.56 162 VAL A N 1
ATOM 1146 C CA . VAL A 1 162 ? 22.283 26.438 -43.290 1.00 86.56 162 VAL A CA 1
ATOM 1147 C C . VAL A 1 162 ? 22.058 26.727 -44.787 1.00 86.56 162 VAL A C 1
ATOM 1149 O O . VAL A 1 162 ? 22.321 27.836 -45.263 1.00 86.56 162 VAL A O 1
ATOM 1152 N N . ARG A 1 163 ? 21.604 25.747 -45.574 1.00 85.94 163 ARG A N 1
ATOM 1153 C CA . ARG A 1 163 ? 21.223 25.891 -46.986 1.00 85.94 163 ARG A CA 1
ATOM 1154 C C . ARG A 1 163 ? 19.700 25.842 -47.174 1.00 85.94 163 ARG A C 1
ATOM 1156 O O . ARG A 1 163 ? 19.257 25.943 -48.320 1.00 85.94 163 ARG A O 1
ATOM 1163 N N . GLY A 1 164 ? 18.922 25.717 -46.095 1.00 85.94 164 GLY A N 1
ATOM 1164 C CA . GLY A 1 164 ? 17.469 25.543 -46.119 1.00 85.94 164 GLY A CA 1
ATOM 1165 C C . GLY A 1 164 ? 17.058 24.154 -46.610 1.00 85.94 164 GLY A C 1
ATOM 1166 O O . GLY A 1 164 ? 16.083 24.024 -47.352 1.00 85.94 164 GLY A O 1
ATOM 1167 N N . LYS A 1 165 ? 17.854 23.119 -46.302 1.00 88.81 165 LYS A N 1
ATOM 1168 C CA . LYS A 1 165 ? 17.514 21.724 -46.594 1.00 88.81 165 LYS A CA 1
ATOM 1169 C C . LYS A 1 165 ? 17.048 21.039 -45.313 1.00 88.81 165 LYS A C 1
ATOM 1171 O O . LYS A 1 165 ? 17.839 20.821 -44.400 1.00 88.81 165 LYS A O 1
ATOM 1176 N N . GLU A 1 166 ? 15.779 20.654 -45.319 1.00 92.06 166 GLU A N 1
ATOM 1177 C CA . GLU A 1 166 ? 15.112 19.839 -44.302 1.00 92.06 166 GLU A CA 1
ATOM 1178 C C . GLU A 1 166 ? 15.902 18.550 -43.992 1.00 92.06 166 GLU A C 1
ATOM 1180 O O . GLU A 1 166 ? 16.425 17.860 -44.886 1.00 92.06 166 GLU A O 1
ATOM 1185 N N . VAL A 1 167 ? 16.017 18.234 -42.707 1.00 93.69 167 VAL A N 1
ATOM 1186 C CA . VAL A 1 167 ? 16.629 17.026 -42.153 1.00 93.69 167 VAL A CA 1
ATOM 1187 C C . VAL A 1 167 ? 15.641 16.442 -41.151 1.00 93.69 167 VAL A C 1
ATOM 1189 O O . VAL A 1 167 ? 15.268 17.118 -40.205 1.00 93.69 167 VAL A O 1
ATOM 1192 N N . SER A 1 168 ? 15.249 15.190 -41.370 1.00 95.38 168 SER A N 1
ATOM 1193 C CA . SER A 1 168 ? 14.600 14.320 -40.387 1.00 95.38 168 SER A CA 1
ATOM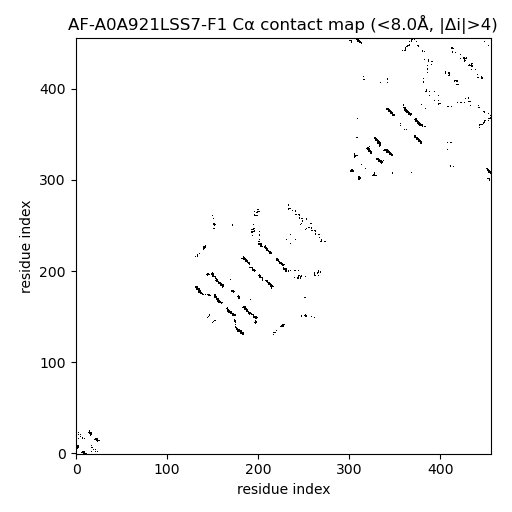 1194 C C . SER A 1 168 ? 15.397 13.014 -40.397 1.00 95.38 168 SER A C 1
ATOM 1196 O O . SER A 1 168 ? 15.676 12.488 -41.486 1.00 95.38 168 SER A O 1
ATOM 1198 N N . ALA A 1 169 ? 15.890 12.575 -39.237 1.00 93.81 169 ALA A N 1
ATOM 1199 C CA . ALA A 1 169 ? 16.796 11.429 -39.127 1.00 93.81 169 ALA A CA 1
ATOM 1200 C C . ALA A 1 169 ? 16.871 10.852 -37.704 1.00 93.81 169 ALA A C 1
ATOM 1202 O O . ALA A 1 169 ? 16.880 11.591 -36.721 1.00 93.81 169 ALA A O 1
ATOM 1203 N N . ASP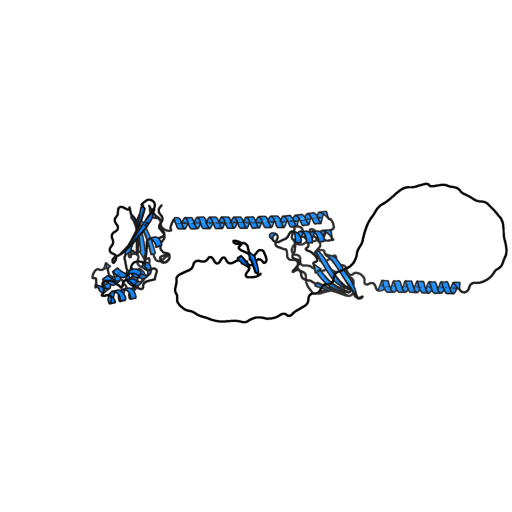 A 1 170 ? 17.022 9.531 -37.621 1.00 95.25 170 ASP A N 1
ATOM 1204 C CA . ASP A 1 170 ? 17.253 8.801 -36.374 1.00 95.25 170 ASP A CA 1
ATOM 1205 C C . ASP A 1 170 ? 18.755 8.602 -36.121 1.00 95.25 170 ASP A C 1
ATOM 1207 O O . ASP A 1 170 ? 19.513 8.245 -37.029 1.00 95.25 170 ASP A O 1
ATOM 1211 N N . TYR A 1 171 ? 19.178 8.797 -34.874 1.00 95.31 171 TYR A N 1
ATOM 1212 C CA . TYR A 1 171 ? 20.535 8.556 -34.383 1.00 95.31 171 TYR A CA 1
ATOM 1213 C C . TYR A 1 171 ? 20.492 7.686 -33.121 1.00 95.31 171 TYR A C 1
ATOM 1215 O O . TYR A 1 171 ? 19.497 7.657 -32.400 1.00 95.31 171 TYR A O 1
ATOM 1223 N N . TYR A 1 172 ? 21.596 6.998 -32.833 1.00 95.62 172 TYR A N 1
ATOM 1224 C CA . TYR A 1 172 ? 21.732 6.120 -31.671 1.00 95.62 172 TYR A CA 1
ATOM 1225 C C . TYR A 1 172 ? 22.934 6.585 -30.854 1.00 95.62 172 TYR A C 1
ATOM 1227 O O . TYR A 1 172 ? 24.071 6.447 -31.305 1.00 95.62 172 TYR A O 1
ATOM 1235 N N . LEU A 1 173 ? 22.678 7.185 -29.691 1.00 94.56 173 LEU A N 1
ATOM 1236 C CA . LEU A 1 173 ? 23.712 7.826 -28.879 1.00 94.56 173 LEU A CA 1
ATOM 1237 C C . LEU A 1 173 ? 24.278 6.885 -27.820 1.00 94.56 173 LEU A C 1
ATOM 1239 O O . LEU A 1 173 ? 23.545 6.144 -27.166 1.00 94.56 173 LEU A O 1
ATOM 1243 N N . GLU A 1 174 ? 25.585 6.953 -27.618 1.00 94.50 174 GLU A N 1
ATOM 1244 C CA . GLU A 1 174 ? 26.247 6.356 -26.463 1.00 94.50 174 GLU A CA 1
ATOM 1245 C C . GLU A 1 174 ? 25.892 7.141 -25.183 1.00 94.50 174 GLU A C 1
ATOM 1247 O O . GLU A 1 174 ? 25.535 8.319 -25.238 1.00 94.50 174 GLU A O 1
ATOM 1252 N N . THR A 1 175 ? 26.028 6.534 -24.001 1.00 91.44 175 THR A N 1
ATOM 1253 C CA . THR A 1 175 ? 25.728 7.205 -22.715 1.00 91.44 175 THR A CA 1
ATOM 1254 C C . THR A 1 175 ? 26.700 8.329 -22.333 1.00 91.44 175 THR A C 1
ATOM 1256 O O . THR A 1 175 ? 26.454 9.044 -21.365 1.00 91.44 175 THR A O 1
ATOM 1259 N N . ASP A 1 176 ? 27.795 8.519 -23.077 1.00 88.00 176 ASP A N 1
ATOM 1260 C CA . ASP A 1 176 ? 28.640 9.722 -22.989 1.00 88.00 176 ASP A CA 1
ATOM 1261 C C . ASP A 1 176 ? 28.175 10.863 -23.916 1.00 88.00 176 ASP A C 1
ATOM 1263 O O . ASP A 1 176 ? 28.785 11.932 -23.947 1.00 88.00 176 ASP A O 1
ATOM 1267 N N . GLY A 1 177 ? 27.091 10.638 -24.664 1.00 84.88 177 GLY A N 1
ATOM 1268 C CA . GLY A 1 177 ? 26.491 11.580 -25.594 1.00 84.88 177 GLY A CA 1
ATOM 1269 C C . GLY A 1 177 ? 27.062 11.561 -27.008 1.00 84.88 177 GLY A C 1
ATOM 1270 O O . GLY A 1 177 ? 26.619 12.361 -27.832 1.00 84.88 177 GLY A O 1
ATOM 1271 N N . SER A 1 178 ? 28.050 10.712 -27.301 1.00 89.69 178 SER A N 1
ATOM 1272 C CA . SER A 1 178 ? 28.616 10.571 -28.646 1.00 89.69 178 SER A CA 1
ATOM 1273 C C . SER A 1 178 ? 27.735 9.712 -29.571 1.00 89.69 178 SER A C 1
ATOM 1275 O O . SER A 1 178 ? 26.777 9.079 -29.135 1.00 89.69 178 SER A O 1
ATOM 1277 N N . GLY A 1 179 ? 28.032 9.717 -30.877 1.00 86.31 179 GLY A N 1
ATOM 1278 C CA . GLY A 1 179 ? 27.275 8.975 -31.903 1.00 86.31 179 GLY A CA 1
ATOM 1279 C C . GLY A 1 179 ? 26.512 9.850 -32.908 1.00 86.31 179 GLY A C 1
ATOM 1280 O O . GLY A 1 179 ? 25.976 9.326 -33.883 1.00 86.31 179 GLY A O 1
ATOM 1281 N N . MET A 1 180 ? 26.498 11.177 -32.726 1.00 88.81 180 MET A N 1
ATOM 1282 C CA . MET A 1 180 ? 25.842 12.120 -33.638 1.00 88.81 180 MET A CA 1
ATOM 1283 C C . MET A 1 180 ? 26.838 12.919 -34.491 1.00 88.81 180 MET A C 1
ATOM 1285 O O . MET A 1 180 ? 27.806 13.486 -33.986 1.00 88.81 180 MET A O 1
ATOM 1289 N N . GLU A 1 181 ? 26.549 13.025 -35.788 1.00 88.38 181 GLU A N 1
ATOM 1290 C CA . GLU A 1 181 ? 27.228 13.912 -36.739 1.00 88.38 181 GLU A CA 1
ATOM 1291 C C . GLU A 1 181 ? 26.185 14.741 -37.506 1.00 88.38 181 GLU A C 1
ATOM 1293 O O . GLU A 1 181 ? 25.320 14.174 -38.180 1.00 88.38 181 GLU A O 1
ATOM 1298 N N . LEU A 1 182 ? 26.275 16.074 -37.426 1.00 89.31 182 LEU A N 1
ATOM 1299 C CA . LEU A 1 182 ? 25.357 17.028 -38.068 1.00 89.31 182 LEU A CA 1
ATOM 1300 C C . LEU A 1 182 ? 26.126 18.079 -38.873 1.00 89.31 182 LEU A C 1
ATOM 1302 O O . LEU A 1 182 ? 27.236 18.458 -38.517 1.00 89.31 182 LEU A O 1
ATOM 1306 N N . VAL A 1 183 ? 25.535 18.580 -39.958 1.00 90.12 183 VAL A N 1
ATOM 1307 C CA . VAL A 1 183 ? 26.044 19.776 -40.659 1.00 90.12 183 VAL A CA 1
ATOM 1308 C C . VAL A 1 183 ? 25.510 21.046 -39.995 1.00 90.12 183 VAL A C 1
ATOM 1310 O O . VAL A 1 183 ? 24.470 20.991 -39.337 1.00 90.12 183 VAL A O 1
ATOM 1313 N N . ASP A 1 184 ? 26.172 22.187 -40.215 1.00 90.56 184 ASP A N 1
ATOM 1314 C CA . ASP A 1 184 ? 25.701 23.516 -39.801 1.00 90.56 184 ASP A CA 1
ATOM 1315 C C . ASP A 1 184 ? 24.185 23.682 -40.045 1.00 90.56 184 ASP A C 1
ATOM 1317 O O . ASP A 1 184 ? 23.706 23.451 -41.164 1.00 90.56 184 ASP A O 1
ATOM 1321 N N . GLY A 1 185 ? 23.430 24.099 -39.027 1.00 91.25 185 GLY A N 1
ATOM 1322 C CA . GLY A 1 185 ? 21.964 24.140 -39.057 1.00 91.25 185 GLY A CA 1
ATOM 1323 C C . GLY A 1 185 ? 21.330 24.311 -37.677 1.00 91.25 185 GLY A C 1
ATOM 1324 O O . GLY A 1 185 ? 22.041 24.467 -36.683 1.00 91.25 185 GLY A O 1
ATOM 1325 N N . VAL A 1 186 ? 19.997 24.268 -37.628 1.00 92.75 186 VAL A N 1
ATOM 1326 C CA . VAL A 1 186 ? 19.205 24.292 -36.386 1.00 92.75 186 VAL A CA 1
ATOM 1327 C C . VAL A 1 186 ? 18.240 23.111 -36.385 1.00 92.75 186 VAL A C 1
ATOM 1329 O O . VAL A 1 186 ? 17.504 22.917 -37.357 1.00 92.75 186 VAL A O 1
ATOM 1332 N N . TYR A 1 187 ? 18.250 22.337 -35.299 1.00 94.19 187 TYR A N 1
ATOM 1333 C CA . TYR A 1 187 ? 17.520 21.075 -35.166 1.00 94.19 187 TYR A CA 1
ATOM 1334 C C . TYR A 1 187 ? 16.876 20.952 -33.779 1.00 94.19 187 TYR A C 1
ATOM 1336 O O . TYR A 1 187 ? 17.491 21.334 -32.787 1.00 94.19 187 TYR A O 1
ATOM 1344 N N . GLU A 1 188 ? 15.676 20.383 -33.695 1.00 94.38 188 GLU A N 1
ATOM 1345 C CA . GLU A 1 188 ? 15.097 19.873 -32.449 1.00 94.38 188 GLU A CA 1
ATOM 1346 C C . GLU A 1 188 ? 15.386 18.368 -32.338 1.00 94.38 188 GLU A C 1
ATOM 1348 O O . GLU A 1 188 ? 15.260 17.633 -33.316 1.00 94.38 188 GLU A O 1
ATOM 1353 N N . LEU A 1 189 ? 15.789 17.919 -31.149 1.00 93.44 189 LEU A N 1
ATOM 1354 C CA . LEU A 1 189 ? 16.092 16.534 -30.799 1.00 93.44 189 LEU A CA 1
ATOM 1355 C C . LEU A 1 189 ? 15.074 16.029 -29.772 1.00 93.44 189 LEU A C 1
ATOM 1357 O O . LEU A 1 189 ? 14.845 16.667 -28.743 1.00 93.44 189 LEU A O 1
ATOM 1361 N N . THR A 1 190 ? 14.508 14.854 -30.039 1.00 94.44 190 THR A N 1
ATOM 1362 C CA . THR A 1 190 ? 13.571 14.130 -29.163 1.00 94.44 190 THR A CA 1
ATOM 1363 C C . THR A 1 190 ? 14.034 12.686 -28.959 1.00 94.44 190 THR A C 1
ATOM 1365 O O . THR A 1 190 ? 14.765 12.142 -29.788 1.00 94.44 190 THR A O 1
ATOM 1368 N N . VAL A 1 191 ? 13.626 12.035 -27.865 1.00 95.94 191 VAL A N 1
ATOM 1369 C CA . VAL A 1 191 ? 13.873 10.593 -27.677 1.00 95.94 191 VAL A CA 1
ATOM 1370 C C . VAL A 1 191 ? 12.808 9.805 -28.439 1.00 95.94 191 VAL A C 1
ATOM 1372 O O . VAL A 1 191 ? 11.617 9.965 -28.182 1.00 95.94 191 VAL A O 1
ATOM 1375 N N . ALA A 1 192 ? 13.231 8.964 -29.384 1.00 94.56 192 ALA A N 1
ATOM 1376 C CA . ALA A 1 192 ? 12.333 8.283 -30.318 1.00 94.56 192 ALA A CA 1
ATOM 1377 C C . ALA A 1 192 ? 11.657 7.045 -29.703 1.00 94.56 192 ALA A C 1
ATOM 1379 O O . ALA A 1 192 ? 10.500 6.746 -29.995 1.00 94.56 192 ALA A O 1
ATOM 1380 N N . ALA A 1 193 ? 12.389 6.323 -28.854 1.00 96.19 193 ALA A N 1
ATOM 1381 C CA . ALA A 1 193 ? 11.948 5.110 -28.172 1.00 96.19 193 ALA A CA 1
ATOM 1382 C C . ALA A 1 193 ? 12.748 4.913 -26.876 1.00 96.19 193 ALA A C 1
ATOM 1384 O O . ALA A 1 193 ? 13.733 5.606 -26.624 1.00 96.19 193 ALA A O 1
ATOM 1385 N N . SER A 1 194 ? 12.324 3.985 -26.023 1.00 97.50 194 SER A N 1
ATOM 1386 C CA . SER A 1 194 ? 13.022 3.755 -24.758 1.00 97.50 194 SER A CA 1
ATOM 1387 C C . SER A 1 194 ? 14.312 2.952 -24.981 1.00 97.50 194 SER A C 1
ATOM 1389 O O . SER A 1 194 ? 14.258 1.938 -25.679 1.00 97.50 194 SER A O 1
ATOM 1391 N N . PRO A 1 195 ? 15.469 3.349 -24.416 1.00 97.88 195 PRO A N 1
ATOM 1392 C CA . PRO A 1 195 ? 16.622 2.459 -24.329 1.00 97.88 195 PRO A CA 1
ATOM 1393 C C . PRO A 1 195 ? 16.364 1.330 -23.318 1.00 97.88 195 PRO A C 1
ATOM 1395 O O . PRO A 1 195 ? 15.516 1.458 -22.434 1.00 97.88 195 PRO A O 1
ATOM 1398 N N . ILE A 1 196 ? 17.130 0.240 -23.409 1.00 98.44 196 ILE A N 1
ATOM 1399 C CA . ILE A 1 196 ? 17.068 -0.872 -22.445 1.00 98.44 196 ILE A CA 1
ATOM 1400 C C . ILE A 1 196 ? 18.394 -0.951 -21.685 1.00 98.44 196 ILE A C 1
ATOM 1402 O O . ILE A 1 196 ? 19.454 -1.115 -22.292 1.00 98.44 196 ILE A O 1
ATOM 1406 N N . ALA A 1 197 ? 18.357 -0.856 -20.354 1.00 98.38 197 ALA A N 1
ATOM 1407 C CA . ALA A 1 197 ? 19.548 -1.059 -19.529 1.00 98.38 197 ALA A CA 1
ATOM 1408 C C . ALA A 1 197 ? 19.934 -2.544 -19.432 1.00 98.38 197 ALA A C 1
ATOM 1410 O O . ALA A 1 197 ? 19.109 -3.439 -19.616 1.00 98.38 197 ALA A O 1
ATOM 1411 N N . ALA A 1 198 ? 21.186 -2.819 -19.059 1.00 97.75 198 ALA A N 1
ATOM 1412 C CA . ALA A 1 198 ? 21.721 -4.179 -18.940 1.00 97.75 198 ALA A CA 1
ATOM 1413 C C . ALA A 1 198 ? 20.976 -5.089 -17.937 1.00 97.75 198 ALA A C 1
ATOM 1415 O O . ALA A 1 198 ? 21.137 -6.307 -17.992 1.00 97.75 198 ALA A O 1
ATOM 1416 N N . ASP A 1 199 ? 20.183 -4.510 -17.030 1.00 97.56 199 ASP A N 1
ATOM 1417 C CA . ASP A 1 199 ? 19.354 -5.204 -16.037 1.00 97.56 199 ASP A CA 1
ATOM 1418 C C . ASP A 1 199 ? 17.854 -5.263 -16.406 1.00 97.56 199 ASP A C 1
ATOM 1420 O O . ASP A 1 199 ? 17.020 -5.603 -15.562 1.00 97.56 199 ASP A O 1
ATOM 1424 N N . GLY A 1 200 ? 17.509 -4.902 -17.647 1.00 98.19 200 GLY A N 1
ATOM 1425 C CA . GLY A 1 200 ? 16.138 -4.865 -18.150 1.00 98.19 200 GLY A CA 1
ATOM 1426 C C . GLY A 1 200 ? 15.352 -3.595 -17.805 1.00 98.19 200 GLY A C 1
ATOM 1427 O O . GLY A 1 200 ? 14.141 -3.567 -18.008 1.00 98.19 200 GLY A O 1
ATOM 1428 N N . THR A 1 201 ? 15.978 -2.549 -17.251 1.00 98.62 201 THR A N 1
ATOM 1429 C CA . THR A 1 201 ? 15.272 -1.276 -17.007 1.00 98.62 201 THR A CA 1
ATOM 1430 C C . THR A 1 201 ? 14.822 -0.632 -18.320 1.00 98.62 201 THR A C 1
ATOM 1432 O O . THR A 1 201 ? 15.637 -0.419 -19.217 1.00 98.62 201 THR A O 1
ATOM 1435 N N . ILE A 1 202 ? 13.530 -0.293 -18.384 1.00 98.50 202 ILE A N 1
ATOM 1436 C CA . ILE A 1 202 ? 12.896 0.518 -19.430 1.00 98.50 202 ILE A CA 1
ATOM 1437 C C . ILE A 1 202 ? 12.624 1.915 -18.857 1.00 98.50 202 ILE A C 1
ATOM 1439 O O . ILE A 1 202 ? 12.242 2.058 -17.693 1.00 98.50 202 ILE A O 1
ATOM 1443 N N . TYR A 1 203 ? 12.813 2.946 -19.674 1.00 98.06 203 TYR A N 1
ATOM 1444 C CA . TYR A 1 203 ? 12.736 4.356 -19.290 1.00 98.06 203 TYR A CA 1
ATOM 1445 C C . TYR A 1 203 ? 11.488 5.059 -19.839 1.00 98.06 203 TYR A C 1
ATOM 1447 O O . TYR A 1 203 ? 10.964 4.711 -20.903 1.00 98.06 203 TYR A O 1
ATOM 1455 N N . ASN A 1 204 ? 11.024 6.084 -19.129 1.00 96.62 204 ASN A N 1
ATOM 1456 C CA . ASN A 1 204 ? 9.914 6.926 -19.547 1.00 96.62 204 ASN A CA 1
ATOM 1457 C C . ASN A 1 204 ? 10.374 7.938 -20.608 1.00 96.62 204 ASN A C 1
ATOM 1459 O O . ASN A 1 204 ? 11.142 8.849 -20.315 1.00 96.62 204 ASN A O 1
ATOM 1463 N N . VAL A 1 205 ? 9.868 7.790 -21.834 1.00 95.00 205 VAL A N 1
ATOM 1464 C CA . VAL A 1 205 ? 10.146 8.712 -22.949 1.00 95.00 205 VAL A CA 1
ATOM 1465 C C . VAL A 1 205 ? 9.116 9.834 -23.096 1.00 95.00 205 VAL A C 1
ATOM 1467 O O . VAL A 1 205 ? 9.383 10.812 -23.785 1.00 95.00 205 VAL A O 1
ATOM 1470 N N . ALA A 1 206 ? 7.944 9.724 -22.461 1.00 91.12 206 ALA A N 1
ATOM 1471 C CA . ALA A 1 206 ? 6.861 10.697 -22.625 1.00 91.12 206 ALA A CA 1
ATOM 1472 C C . ALA A 1 206 ? 7.155 12.025 -21.910 1.00 91.12 206 ALA A C 1
ATOM 1474 O O . ALA A 1 206 ? 6.815 13.090 -22.422 1.00 91.12 206 ALA A O 1
ATOM 1475 N N . ASP A 1 207 ? 7.826 11.953 -20.758 1.00 89.75 207 ASP A N 1
ATOM 1476 C CA . ASP A 1 207 ? 8.237 13.112 -19.957 1.00 89.75 207 ASP A CA 1
ATOM 1477 C C . ASP A 1 207 ? 9.703 13.524 -20.206 1.00 89.75 207 ASP A C 1
ATOM 1479 O O . ASP A 1 207 ? 10.213 14.430 -19.551 1.00 89.75 207 ASP A O 1
ATOM 1483 N N . ALA A 1 208 ? 10.382 12.891 -21.173 1.00 88.31 208 ALA A N 1
ATOM 1484 C CA . ALA A 1 208 ? 11.825 13.041 -21.380 1.00 88.31 208 ALA A CA 1
ATOM 1485 C C . ALA A 1 208 ? 12.265 14.434 -21.864 1.00 88.31 208 ALA A C 1
ATOM 1487 O O . ALA A 1 208 ? 13.426 14.801 -21.690 1.00 88.31 208 ALA A O 1
ATOM 1488 N N . GLY A 1 209 ? 11.348 15.210 -22.450 1.00 89.12 209 GLY A N 1
ATOM 1489 C CA . GLY A 1 209 ? 11.612 16.541 -22.998 1.00 89.12 209 GLY A CA 1
ATOM 1490 C C . GLY A 1 209 ? 12.223 16.536 -24.405 1.00 89.12 209 GLY A C 1
ATOM 1491 O O . GLY A 1 209 ? 12.344 15.500 -25.060 1.00 89.12 209 GLY A O 1
ATOM 1492 N N . SER A 1 210 ? 12.594 17.728 -24.871 1.00 90.19 210 SER A N 1
ATOM 1493 C CA . SER A 1 210 ? 13.300 17.948 -26.137 1.00 90.19 210 SER A CA 1
ATOM 1494 C C . SER A 1 210 ? 14.446 18.948 -25.960 1.00 90.19 210 SER A C 1
ATOM 1496 O O . SER A 1 210 ? 14.581 19.598 -24.914 1.00 90.19 210 SER A O 1
ATOM 1498 N N . ALA A 1 211 ? 15.306 19.041 -26.971 1.00 90.81 211 ALA A N 1
ATOM 1499 C CA . ALA A 1 211 ? 16.441 19.954 -26.989 1.00 90.81 211 ALA A CA 1
ATOM 1500 C C . ALA A 1 211 ? 16.641 20.591 -28.367 1.00 90.81 211 ALA A C 1
ATOM 1502 O O . ALA A 1 211 ? 16.617 19.896 -29.379 1.00 90.81 211 ALA A O 1
ATOM 1503 N N . THR A 1 212 ? 16.919 21.891 -28.404 1.00 92.00 212 THR A N 1
ATOM 1504 C CA . THR A 1 212 ? 17.345 22.597 -29.618 1.00 92.00 212 THR A CA 1
ATOM 1505 C C . THR A 1 212 ? 18.865 22.545 -29.731 1.00 92.00 212 THR A C 1
ATOM 1507 O O . THR A 1 212 ? 19.570 22.838 -28.766 1.00 92.00 212 THR A O 1
ATOM 1510 N N . ILE A 1 213 ? 19.371 22.213 -30.916 1.00 90.56 213 ILE A N 1
ATOM 1511 C CA . ILE A 1 213 ? 20.792 22.161 -31.267 1.00 90.56 213 ILE A CA 1
ATOM 1512 C C . ILE A 1 213 ? 21.044 23.160 -32.400 1.00 90.56 213 ILE A C 1
ATOM 1514 O O . ILE A 1 213 ? 20.456 23.042 -33.475 1.00 90.56 213 ILE A O 1
ATOM 1518 N N . GLU A 1 214 ? 21.949 24.113 -32.179 1.00 90.00 214 GLU A N 1
ATOM 1519 C CA . GLU A 1 214 ? 22.407 25.075 -33.189 1.00 90.00 214 GLU A CA 1
ATOM 1520 C C . GLU A 1 214 ? 23.883 24.808 -33.517 1.00 90.00 214 GLU A C 1
ATOM 1522 O O . GLU A 1 214 ? 24.738 24.883 -32.633 1.00 90.00 214 GLU A O 1
ATOM 1527 N N . ILE A 1 215 ? 24.202 24.500 -34.777 1.00 88.69 215 ILE A N 1
ATOM 1528 C CA . ILE A 1 215 ? 25.572 24.225 -35.239 1.00 88.69 215 ILE A CA 1
ATOM 1529 C C . ILE A 1 215 ? 26.056 25.370 -36.139 1.00 88.69 215 ILE A C 1
ATOM 1531 O O . ILE A 1 215 ? 25.524 25.566 -37.234 1.00 88.69 215 ILE A O 1
ATOM 1535 N N . GLU A 1 216 ? 27.104 26.077 -35.708 1.00 84.06 216 GLU A N 1
ATOM 1536 C CA . GLU A 1 216 ? 27.828 27.084 -36.493 1.00 84.06 216 GLU A CA 1
ATOM 1537 C C . GLU A 1 216 ? 29.305 26.669 -36.657 1.00 84.06 216 GLU A C 1
ATOM 1539 O O 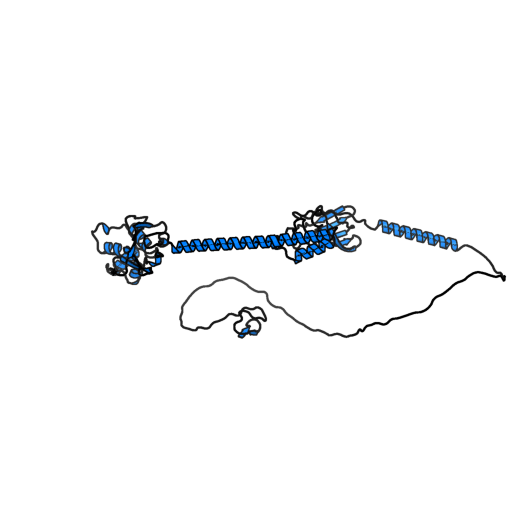. GLU A 1 216 ? 30.109 26.742 -35.720 1.00 84.06 216 GLU A O 1
ATOM 1544 N N . GLY A 1 217 ? 29.695 26.259 -37.869 1.00 78.88 217 GLY A N 1
ATOM 1545 C CA . GLY A 1 217 ? 31.068 25.888 -38.211 1.00 78.88 217 GLY A CA 1
ATOM 1546 C C . GLY A 1 217 ? 31.580 24.646 -37.474 1.00 78.88 217 GLY A C 1
ATOM 1547 O O . GLY A 1 217 ? 31.027 23.554 -37.586 1.00 78.88 217 GLY A O 1
ATOM 1548 N N . ASP A 1 218 ? 32.686 24.806 -36.743 1.00 71.12 218 ASP A N 1
ATOM 1549 C CA . ASP A 1 218 ? 33.298 23.764 -35.912 1.00 71.12 218 ASP A CA 1
ATOM 1550 C C . ASP A 1 218 ? 32.782 23.769 -34.457 1.00 71.12 218 ASP A C 1
ATOM 1552 O O . ASP A 1 218 ? 33.361 23.114 -33.590 1.00 71.12 218 ASP A O 1
ATOM 1556 N N . SER A 1 219 ? 31.682 24.486 -34.186 1.00 67.38 219 SER A N 1
ATOM 1557 C CA . SER A 1 219 ? 31.076 24.613 -32.859 1.00 67.38 219 SER A CA 1
ATOM 1558 C C . SER A 1 219 ? 29.565 24.376 -32.867 1.00 67.38 219 SER A C 1
ATOM 1560 O O . SER A 1 219 ? 28.856 24.837 -33.758 1.00 67.38 219 SER A O 1
ATOM 1562 N N . GLY A 1 220 ? 29.068 23.679 -31.844 1.00 73.56 220 GLY A N 1
ATOM 1563 C CA . GLY A 1 220 ? 27.641 23.565 -31.552 1.00 73.56 220 GLY A CA 1
ATOM 1564 C C . GLY A 1 220 ? 27.273 24.237 -30.232 1.00 73.56 220 GLY A C 1
ATOM 1565 O O . GLY A 1 220 ? 28.079 24.273 -29.298 1.00 73.56 220 GLY A O 1
ATOM 1566 N N . SER A 1 221 ? 26.046 24.740 -30.150 1.00 77.75 221 SER A N 1
ATOM 1567 C CA . SER A 1 221 ? 25.382 25.147 -28.913 1.00 77.75 221 SER A CA 1
ATOM 1568 C C . SER A 1 221 ? 24.053 24.400 -28.766 1.00 77.75 221 SER A C 1
ATOM 1570 O O . SER A 1 221 ? 23.536 23.841 -29.735 1.00 77.75 221 SER A O 1
ATOM 1572 N N . MET A 1 222 ? 23.529 24.338 -27.544 1.00 78.00 222 MET A N 1
ATOM 1573 C CA . MET A 1 222 ? 22.326 23.577 -27.221 1.00 78.00 222 MET A CA 1
ATOM 1574 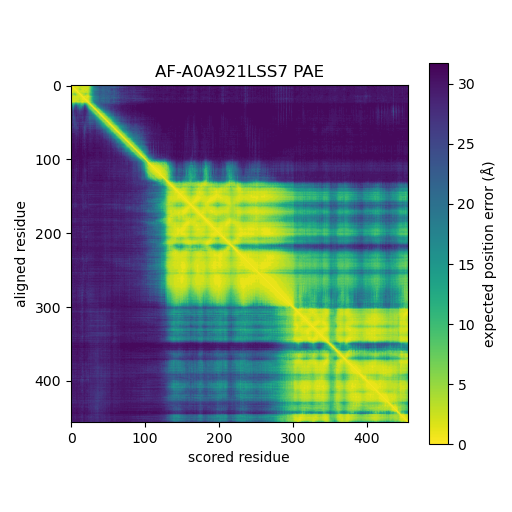C C . MET A 1 222 ? 21.511 24.310 -26.151 1.00 78.00 222 MET A C 1
ATOM 1576 O O . MET A 1 222 ? 22.079 24.816 -25.180 1.00 78.00 222 MET A O 1
ATOM 1580 N N . GLU A 1 223 ? 20.189 24.319 -26.307 1.00 83.31 223 GLU A N 1
ATOM 1581 C CA . GLU A 1 223 ? 19.227 24.788 -25.307 1.00 83.31 223 GLU A CA 1
ATOM 1582 C C . GLU A 1 223 ? 18.191 23.686 -25.024 1.00 83.31 223 GLU A C 1
ATOM 1584 O O . GLU A 1 223 ? 17.712 23.020 -25.939 1.00 83.31 223 GLU A O 1
ATOM 1589 N N . GLY A 1 224 ? 17.862 23.469 -23.748 1.00 84.25 224 GLY A N 1
ATOM 1590 C CA . GLY A 1 224 ? 17.046 22.338 -23.289 1.00 84.25 224 GLY A CA 1
ATOM 1591 C C . GLY A 1 224 ? 17.862 21.259 -22.569 1.00 84.25 224 GLY A C 1
ATOM 1592 O O . GLY A 1 224 ? 19.053 21.424 -22.302 1.00 84.25 224 GLY A O 1
ATOM 1593 N N . SER A 1 225 ? 17.196 20.168 -22.198 1.00 85.31 225 SER A N 1
ATOM 1594 C CA . SER A 1 225 ? 17.762 19.062 -21.414 1.00 85.31 225 SER A CA 1
ATOM 1595 C C . SER A 1 225 ? 16.842 17.850 -21.500 1.00 85.31 225 SER A C 1
ATOM 1597 O O . SER A 1 225 ? 15.632 18.025 -21.358 1.00 85.31 225 SER A O 1
ATOM 1599 N N . ILE A 1 226 ? 17.402 16.649 -21.657 1.00 91.12 226 ILE A N 1
ATOM 1600 C CA . ILE A 1 226 ? 16.629 15.401 -21.699 1.00 91.12 226 ILE A CA 1
ATOM 1601 C C . ILE A 1 226 ? 17.001 14.526 -20.506 1.00 91.12 226 ILE A C 1
ATOM 1603 O O . ILE A 1 226 ? 18.185 14.339 -20.212 1.00 91.12 226 ILE A O 1
ATOM 1607 N N . SER A 1 227 ? 15.973 14.010 -19.835 1.00 93.75 227 SER A N 1
ATOM 1608 C CA . SER A 1 227 ? 16.075 13.173 -18.639 1.00 93.75 227 SER A CA 1
ATOM 1609 C C . SER A 1 227 ? 15.212 11.930 -18.820 1.00 93.75 227 SER A C 1
ATOM 1611 O O . SER A 1 227 ? 14.012 12.035 -19.048 1.00 93.75 227 SER A O 1
ATOM 1613 N N . LEU A 1 228 ? 15.819 10.754 -18.730 1.00 95.44 228 LEU A N 1
ATOM 1614 C CA . LEU A 1 228 ? 15.164 9.460 -18.846 1.00 95.44 228 LEU A CA 1
ATOM 1615 C C . LEU A 1 228 ? 15.058 8.829 -17.457 1.00 95.44 228 LEU A C 1
ATOM 1617 O O . LEU A 1 228 ? 16.011 8.240 -16.942 1.00 95.44 228 LEU A O 1
ATOM 1621 N N . ASP A 1 229 ? 13.870 8.947 -16.865 1.00 96.56 229 ASP A N 1
ATOM 1622 C CA . ASP A 1 229 ? 13.533 8.320 -15.587 1.00 96.56 229 ASP A CA 1
ATOM 1623 C C . ASP A 1 229 ? 13.137 6.841 -15.786 1.00 96.56 229 ASP A C 1
ATOM 1625 O O . ASP A 1 229 ? 12.331 6.537 -16.672 1.00 96.56 229 ASP A O 1
ATOM 1629 N N . PRO A 1 230 ? 13.660 5.898 -14.978 1.00 97.94 230 PRO A N 1
ATOM 1630 C CA . PRO A 1 230 ? 13.210 4.506 -14.970 1.00 97.94 230 PRO A CA 1
ATOM 1631 C C . PRO A 1 230 ? 11.707 4.358 -14.694 1.00 97.94 230 PRO A C 1
ATOM 1633 O O . PRO A 1 230 ? 11.188 4.916 -13.727 1.00 97.94 230 PRO A O 1
ATOM 1636 N N . ILE A 1 231 ? 11.020 3.532 -15.484 1.00 97.94 231 ILE A N 1
ATOM 1637 C CA . ILE A 1 231 ? 9.644 3.111 -15.186 1.00 97.94 231 ILE A CA 1
ATOM 1638 C C . ILE A 1 231 ? 9.690 2.063 -14.055 1.00 97.94 231 ILE A C 1
ATOM 1640 O O . ILE A 1 231 ? 10.541 1.165 -14.103 1.00 97.94 231 ILE A O 1
ATOM 1644 N N . PRO A 1 232 ? 8.800 2.122 -13.041 1.00 97.94 232 PRO A N 1
ATOM 1645 C CA . PRO A 1 232 ? 8.694 1.073 -12.028 1.00 97.94 232 PRO A CA 1
ATOM 1646 C C . PRO A 1 232 ? 8.478 -0.293 -12.684 1.00 97.94 232 PRO A C 1
ATOM 1648 O O . PRO A 1 232 ? 7.605 -0.443 -13.533 1.00 97.94 232 PRO A O 1
ATOM 1651 N N . ALA A 1 233 ? 9.265 -1.302 -12.303 1.00 98.12 233 ALA A N 1
ATOM 1652 C CA . ALA A 1 233 ? 9.337 -2.559 -13.054 1.00 98.12 233 ALA A CA 1
ATOM 1653 C C . ALA A 1 233 ? 7.970 -3.245 -13.259 1.00 98.12 233 ALA A C 1
ATOM 1655 O O . ALA A 1 233 ? 7.723 -3.758 -14.344 1.00 98.12 233 ALA A O 1
ATOM 1656 N N . ALA A 1 234 ? 7.070 -3.199 -12.271 1.00 97.88 234 ALA A N 1
ATOM 1657 C CA . ALA A 1 234 ? 5.723 -3.768 -12.368 1.00 97.88 234 ALA A CA 1
ATOM 1658 C C . ALA A 1 234 ? 4.740 -2.955 -13.247 1.00 97.88 234 ALA A C 1
ATOM 1660 O O . ALA A 1 234 ? 3.704 -3.480 -13.652 1.00 97.88 234 ALA A O 1
ATOM 1661 N N . GLU A 1 235 ? 5.057 -1.695 -13.570 1.00 97.94 235 GLU A N 1
ATOM 1662 C CA . GLU A 1 235 ? 4.249 -0.810 -14.427 1.00 97.94 235 GLU A CA 1
ATOM 1663 C C . GLU A 1 235 ? 4.643 -0.883 -15.917 1.00 97.94 235 GLU A C 1
ATOM 1665 O O . GLU A 1 235 ? 3.905 -0.402 -16.779 1.00 97.94 235 GLU A O 1
ATOM 1670 N N . VAL A 1 236 ? 5.789 -1.495 -16.243 1.00 98.50 236 VAL A N 1
ATOM 1671 C CA . VAL A 1 236 ? 6.274 -1.652 -17.625 1.00 98.50 236 VAL A CA 1
ATOM 1672 C C . VAL A 1 236 ? 5.312 -2.532 -18.432 1.00 98.50 236 VAL A C 1
ATOM 1674 O O . VAL A 1 236 ? 5.045 -3.677 -18.079 1.00 98.50 236 VAL A O 1
ATOM 1677 N N . THR A 1 237 ? 4.812 -2.039 -19.565 1.00 98.00 237 THR A N 1
ATOM 1678 C CA . THR A 1 237 ? 3.914 -2.809 -20.448 1.00 98.00 237 THR A CA 1
ATOM 1679 C C . THR A 1 237 ? 4.674 -3.637 -21.490 1.00 98.00 237 THR A C 1
ATOM 1681 O O . THR A 1 237 ? 5.764 -3.254 -21.912 1.00 98.00 237 THR A O 1
ATOM 1684 N N . ASP A 1 238 ? 4.064 -4.725 -21.993 1.00 98.06 238 ASP A N 1
ATOM 1685 C CA . ASP A 1 238 ? 4.588 -5.483 -23.152 1.00 98.06 238 ASP A CA 1
ATOM 1686 C C . ASP A 1 238 ? 4.933 -4.561 -24.330 1.00 98.06 238 ASP A C 1
ATOM 1688 O O . ASP A 1 238 ? 5.953 -4.731 -24.990 1.00 98.06 238 ASP A O 1
ATOM 1692 N N . ARG A 1 239 ? 4.096 -3.539 -24.568 1.00 97.56 239 ARG A N 1
ATOM 1693 C CA . ARG A 1 239 ? 4.306 -2.575 -25.649 1.00 97.56 239 ARG A CA 1
ATOM 1694 C C . ARG A 1 239 ? 5.574 -1.745 -25.455 1.00 97.56 239 ARG A C 1
ATOM 1696 O O . ARG A 1 239 ? 6.264 -1.503 -26.432 1.00 97.56 239 ARG A O 1
ATOM 1703 N N . GLN A 1 240 ? 5.883 -1.306 -24.237 1.00 98.19 240 GLN A N 1
ATOM 1704 C CA . GLN A 1 240 ? 7.096 -0.517 -23.985 1.00 98.19 240 GLN A CA 1
ATOM 1705 C C . GLN A 1 240 ? 8.369 -1.360 -24.120 1.00 98.19 240 GLN A C 1
ATOM 1707 O O . GLN A 1 240 ? 9.394 -0.827 -24.528 1.00 98.19 240 GLN A O 1
ATOM 1712 N N . ILE A 1 241 ? 8.296 -2.664 -23.826 1.00 98.62 241 ILE A N 1
ATOM 1713 C CA . ILE A 1 241 ? 9.396 -3.608 -24.069 1.00 98.62 241 ILE A CA 1
ATOM 1714 C C . ILE A 1 241 ? 9.578 -3.841 -25.576 1.00 98.62 241 ILE A C 1
ATOM 1716 O O . ILE A 1 241 ? 10.706 -3.785 -26.059 1.00 98.62 241 ILE A O 1
ATOM 1720 N N . GLU A 1 242 ? 8.493 -4.042 -26.331 1.00 98.44 242 GLU A N 1
ATOM 1721 C CA . GLU A 1 242 ? 8.568 -4.276 -27.781 1.00 98.44 242 GLU A CA 1
ATOM 1722 C C . GLU A 1 242 ? 8.991 -3.015 -28.557 1.00 98.44 242 GLU A C 1
ATOM 1724 O O . GLU A 1 242 ? 9.901 -3.087 -29.375 1.00 98.44 242 GLU A O 1
ATOM 1729 N N . ASP A 1 243 ? 8.419 -1.843 -28.251 1.00 98.00 243 ASP A N 1
ATOM 1730 C CA . ASP A 1 243 ? 8.801 -0.561 -28.871 1.00 98.00 243 ASP A CA 1
ATOM 1731 C C . ASP A 1 243 ? 10.293 -0.227 -28.601 1.00 98.00 243 ASP A C 1
ATOM 1733 O O . ASP A 1 243 ? 10.968 0.367 -29.442 1.00 98.00 243 ASP A O 1
ATOM 1737 N N . ALA A 1 244 ? 10.834 -0.636 -27.443 1.00 98.31 244 ALA A N 1
ATOM 1738 C CA . ALA A 1 244 ? 12.259 -0.524 -27.113 1.00 98.31 244 ALA A CA 1
ATOM 1739 C C . ALA A 1 244 ? 13.127 -1.571 -27.839 1.00 98.31 244 ALA A C 1
ATOM 1741 O O . ALA A 1 244 ? 14.237 -1.271 -28.280 1.00 98.31 244 ALA A O 1
ATOM 1742 N N . TYR A 1 245 ? 12.625 -2.798 -27.997 1.00 98.56 245 TYR A N 1
ATOM 1743 C CA . TYR A 1 245 ? 13.293 -3.882 -28.721 1.00 98.56 245 TYR A CA 1
ATOM 1744 C C . TYR A 1 245 ? 13.381 -3.604 -30.232 1.00 98.56 245 TYR A C 1
ATOM 1746 O O . TYR A 1 245 ? 14.448 -3.794 -30.817 1.00 98.56 245 TYR A O 1
ATOM 1754 N N . GLU A 1 246 ? 12.329 -3.062 -30.858 1.00 98.31 246 GLU A N 1
ATOM 1755 C CA . GLU A 1 246 ? 12.375 -2.602 -32.256 1.00 98.31 246 GLU A CA 1
ATOM 1756 C C . GLU A 1 246 ? 13.460 -1.525 -32.454 1.00 98.31 246 GLU A C 1
ATOM 1758 O O . GLU A 1 246 ? 14.236 -1.593 -33.411 1.00 98.31 246 GLU A O 1
ATOM 1763 N N . ALA A 1 247 ? 13.593 -0.577 -31.518 1.00 97.38 247 ALA A N 1
ATOM 1764 C CA . ALA A 1 247 ? 14.652 0.433 -31.553 1.00 97.38 247 ALA A CA 1
ATOM 1765 C C . ALA A 1 247 ? 16.057 -0.148 -31.287 1.00 97.38 247 ALA A C 1
ATOM 1767 O O . ALA A 1 247 ? 17.040 0.287 -31.898 1.00 97.38 247 ALA A O 1
ATOM 1768 N N . ALA A 1 248 ? 16.171 -1.169 -30.430 1.00 97.88 248 ALA A N 1
ATOM 1769 C CA . ALA A 1 248 ? 17.416 -1.908 -30.231 1.00 97.88 248 ALA A CA 1
ATOM 1770 C C . ALA A 1 248 ? 17.887 -2.571 -31.539 1.00 97.88 248 ALA A C 1
ATOM 1772 O O . ALA A 1 248 ? 19.040 -2.388 -31.932 1.00 97.88 248 ALA A O 1
ATOM 1773 N N . LEU A 1 249 ? 16.983 -3.255 -32.251 1.00 97.69 249 LEU A N 1
ATOM 1774 C CA . LEU A 1 249 ? 17.251 -3.883 -33.552 1.00 97.69 249 LEU A CA 1
ATOM 1775 C C . LEU A 1 249 ? 17.577 -2.875 -34.664 1.00 97.69 249 LEU A C 1
ATOM 1777 O O . LEU A 1 249 ? 18.401 -3.162 -35.532 1.00 97.69 249 LEU A O 1
ATOM 1781 N N . ALA A 1 250 ? 16.931 -1.706 -34.665 1.00 96.44 250 ALA A N 1
ATOM 1782 C CA . ALA A 1 250 ? 17.120 -0.688 -35.699 1.00 96.44 250 ALA A CA 1
ATOM 1783 C C . ALA A 1 250 ? 18.474 0.048 -35.607 1.00 96.44 250 ALA A C 1
ATOM 1785 O O . ALA A 1 250 ? 18.927 0.624 -36.601 1.00 96.44 250 ALA A O 1
ATOM 1786 N N . GLY A 1 251 ? 19.136 0.002 -34.446 1.00 94.38 251 GLY A N 1
ATOM 1787 C CA . GLY A 1 251 ? 20.481 0.555 -34.251 1.00 94.38 251 GLY A CA 1
ATOM 1788 C C . GLY A 1 251 ? 20.930 0.718 -32.795 1.00 94.38 251 GLY A C 1
ATOM 1789 O O . GLY A 1 251 ? 22.086 1.078 -32.559 1.00 94.38 251 GLY A O 1
ATOM 1790 N N . GLY A 1 252 ? 20.073 0.437 -31.807 1.00 94.50 252 GLY A N 1
ATOM 1791 C CA . GLY A 1 252 ? 20.435 0.506 -30.389 1.00 94.50 252 GLY A CA 1
ATOM 1792 C C . GLY A 1 252 ? 21.530 -0.482 -29.956 1.00 94.50 252 GLY A C 1
ATOM 1793 O O . GLY A 1 252 ? 22.203 -0.220 -28.964 1.00 94.50 252 GLY A O 1
ATOM 1794 N N . VAL A 1 253 ? 21.761 -1.572 -30.696 1.00 96.88 253 VAL A N 1
ATOM 1795 C CA . VAL A 1 253 ? 22.881 -2.516 -30.491 1.00 96.88 253 VAL A CA 1
ATOM 1796 C C . VAL A 1 253 ? 23.539 -2.923 -31.818 1.00 96.88 253 VAL A C 1
ATOM 1798 O O . VAL A 1 253 ? 22.990 -2.684 -32.891 1.00 96.88 253 VAL A O 1
ATOM 1801 N N . ASP A 1 254 ? 24.718 -3.549 -31.746 1.00 93.56 254 ASP A N 1
ATOM 1802 C CA . ASP A 1 254 ? 25.459 -4.065 -32.915 1.00 93.56 254 ASP A CA 1
ATOM 1803 C C . ASP A 1 254 ? 25.137 -5.541 -33.257 1.00 93.56 254 ASP A C 1
ATOM 1805 O O . ASP A 1 254 ? 25.643 -6.066 -34.251 1.00 93.56 254 ASP A O 1
ATOM 1809 N N . ASP A 1 255 ? 24.331 -6.228 -32.435 1.00 93.31 255 ASP A N 1
ATOM 1810 C CA . ASP A 1 255 ? 24.012 -7.659 -32.556 1.00 93.31 255 ASP A CA 1
ATOM 1811 C C . ASP A 1 255 ? 22.541 -7.944 -32.201 1.00 93.31 255 ASP A C 1
ATOM 1813 O O . ASP A 1 255 ? 22.061 -7.565 -31.131 1.00 93.31 255 ASP A O 1
ATOM 1817 N N . GLU A 1 256 ? 21.841 -8.661 -33.082 1.00 96.25 256 GLU A N 1
ATOM 1818 C CA . GLU A 1 256 ? 20.439 -9.075 -32.928 1.00 96.25 256 GLU A CA 1
ATOM 1819 C C . GLU A 1 256 ? 20.240 -9.939 -31.672 1.00 96.25 256 GLU A C 1
ATOM 1821 O O . GLU A 1 256 ? 19.279 -9.725 -30.931 1.00 96.25 256 GLU A O 1
ATOM 1826 N N . GLN A 1 257 ? 21.195 -10.826 -31.349 1.00 97.31 257 GLN A N 1
ATOM 1827 C CA . GLN A 1 257 ? 21.128 -11.625 -30.119 1.00 97.31 257 GLN A CA 1
ATOM 1828 C C . GLN A 1 257 ? 21.163 -10.730 -28.868 1.00 97.31 257 GLN A C 1
ATOM 1830 O O . GLN A 1 257 ? 20.484 -11.021 -27.883 1.00 97.31 257 GLN A O 1
ATOM 1835 N N . ARG A 1 258 ? 21.906 -9.612 -28.892 1.00 97.38 258 ARG A N 1
ATOM 1836 C CA . ARG A 1 258 ? 21.978 -8.706 -27.737 1.00 97.38 258 ARG A CA 1
ATOM 1837 C C . ARG A 1 258 ? 20.667 -7.951 -27.517 1.00 97.38 258 ARG A C 1
ATOM 1839 O O . ARG A 1 258 ? 20.304 -7.716 -26.367 1.00 97.38 258 ARG A O 1
ATOM 1846 N N . ALA A 1 259 ? 19.936 -7.626 -28.584 1.00 97.88 259 ALA A N 1
ATOM 1847 C CA . ALA A 1 259 ? 18.591 -7.064 -28.471 1.00 97.88 259 ALA A CA 1
ATOM 1848 C C . ALA A 1 259 ? 17.620 -8.071 -27.827 1.00 97.88 259 ALA A C 1
ATOM 1850 O O . ALA A 1 259 ? 16.857 -7.693 -26.939 1.00 97.88 259 ALA A O 1
ATOM 1851 N N . GLU A 1 260 ? 17.682 -9.353 -28.215 1.00 98.38 260 GLU A N 1
ATOM 1852 C CA . GLU A 1 260 ? 16.862 -10.405 -27.594 1.00 98.38 260 GLU A CA 1
ATOM 1853 C C . GLU A 1 260 ? 17.186 -10.593 -26.106 1.00 98.38 260 GLU A C 1
ATOM 1855 O O . GLU A 1 260 ? 16.278 -10.615 -25.280 1.00 98.38 260 GLU A O 1
ATOM 1860 N N . GLU A 1 261 ? 18.472 -10.655 -25.742 1.00 98.38 261 GLU A N 1
ATOM 1861 C CA . GLU A 1 261 ? 18.911 -10.774 -24.344 1.00 98.38 261 GLU A CA 1
ATOM 1862 C C . GLU A 1 261 ? 18.417 -9.610 -23.466 1.00 98.38 261 GLU A C 1
ATOM 1864 O O . GLU A 1 261 ? 18.066 -9.821 -22.305 1.00 98.38 261 GLU A O 1
ATOM 1869 N N . LEU A 1 262 ? 18.371 -8.388 -24.008 1.00 98.62 262 LEU A N 1
ATOM 1870 C CA . LEU A 1 262 ? 17.890 -7.198 -23.298 1.00 98.62 262 LEU A CA 1
ATOM 1871 C C . LEU A 1 262 ? 16.355 -7.162 -23.185 1.00 98.62 262 LEU A C 1
ATOM 1873 O O . LEU A 1 262 ? 15.836 -6.852 -22.112 1.00 98.62 262 LEU A O 1
ATOM 1877 N N . ARG A 1 263 ? 15.625 -7.546 -24.242 1.00 98.69 263 ARG A N 1
ATOM 1878 C CA . ARG A 1 263 ? 14.159 -7.726 -24.225 1.00 98.69 263 ARG A CA 1
ATOM 1879 C C . ARG A 1 263 ? 13.737 -8.773 -23.191 1.00 98.69 263 ARG A C 1
ATOM 1881 O O . ARG A 1 263 ? 12.812 -8.546 -22.408 1.00 98.69 263 ARG A O 1
ATOM 1888 N N . ASP A 1 264 ? 14.429 -9.908 -23.161 1.00 98.69 264 ASP A N 1
ATOM 1889 C CA . ASP A 1 264 ? 14.130 -11.006 -22.242 1.00 98.69 264 ASP A CA 1
ATOM 1890 C C . ASP A 1 264 ? 14.472 -10.620 -20.791 1.00 98.69 264 ASP A C 1
ATOM 1892 O O . ASP A 1 264 ? 13.702 -10.928 -19.880 1.00 98.69 264 ASP A O 1
ATOM 1896 N N . ALA A 1 265 ? 15.554 -9.858 -20.567 1.00 98.62 265 ALA A N 1
ATOM 1897 C CA . ALA A 1 265 ? 15.870 -9.279 -19.259 1.00 98.62 265 ALA A CA 1
ATOM 1898 C C . ALA A 1 265 ? 14.802 -8.278 -18.779 1.00 98.62 265 ALA A C 1
ATOM 1900 O O . ALA A 1 265 ? 14.400 -8.328 -17.617 1.00 98.62 265 ALA A O 1
ATOM 1901 N N . ALA A 1 266 ? 14.302 -7.402 -19.659 1.00 98.75 266 ALA A N 1
ATOM 1902 C CA . ALA A 1 266 ? 13.225 -6.462 -19.331 1.00 98.75 266 ALA A CA 1
ATOM 1903 C C . ALA A 1 266 ? 11.904 -7.175 -19.001 1.00 98.75 266 ALA A C 1
ATOM 1905 O O . ALA A 1 266 ? 11.219 -6.816 -18.042 1.00 98.75 266 ALA A O 1
ATOM 1906 N N . THR A 1 267 ? 11.589 -8.235 -19.748 1.00 98.81 267 THR A N 1
ATOM 1907 C CA . THR A 1 267 ? 10.413 -9.083 -19.506 1.00 98.81 267 THR A CA 1
ATOM 1908 C C . THR A 1 267 ? 10.511 -9.784 -18.150 1.00 98.81 267 THR A C 1
ATOM 1910 O O . THR A 1 267 ? 9.589 -9.687 -17.343 1.00 98.81 267 THR A O 1
ATOM 1913 N N . ALA A 1 268 ? 11.653 -10.416 -17.852 1.00 98.69 268 ALA A N 1
ATOM 1914 C CA . ALA A 1 268 ? 11.891 -11.075 -16.569 1.00 98.69 268 ALA A CA 1
ATOM 1915 C C . ALA A 1 268 ? 11.822 -10.090 -15.389 1.00 98.69 268 ALA A C 1
ATOM 1917 O O . ALA A 1 268 ? 11.129 -10.357 -14.412 1.00 98.69 268 ALA A O 1
ATOM 1918 N N . ARG A 1 269 ? 12.465 -8.917 -15.504 1.00 98.50 269 ARG A N 1
ATOM 1919 C CA . ARG A 1 269 ? 12.446 -7.860 -14.478 1.00 98.50 269 ARG A CA 1
ATOM 1920 C C . ARG A 1 269 ? 11.025 -7.422 -14.117 1.00 98.50 269 ARG A C 1
ATOM 1922 O O . ARG A 1 269 ? 10.721 -7.248 -12.937 1.00 98.50 269 ARG A O 1
ATOM 1929 N N . ARG A 1 270 ? 10.166 -7.228 -15.123 1.00 98.75 270 ARG A N 1
ATOM 1930 C CA . ARG A 1 270 ? 8.753 -6.888 -14.925 1.00 98.75 270 ARG A CA 1
ATOM 1931 C C . ARG A 1 270 ? 8.003 -8.028 -14.246 1.00 98.75 270 ARG A C 1
ATOM 1933 O O . ARG A 1 270 ? 7.336 -7.797 -13.242 1.00 98.75 270 ARG A O 1
ATOM 1940 N N . ASP A 1 271 ? 8.105 -9.241 -14.782 1.00 98.50 271 ASP A N 1
ATOM 1941 C CA . ASP A 1 271 ? 7.321 -10.382 -14.305 1.00 98.50 271 ASP A CA 1
ATOM 1942 C C . ASP A 1 271 ? 7.696 -10.760 -12.856 1.00 98.50 271 ASP A C 1
ATOM 1944 O O . ASP A 1 271 ? 6.806 -10.995 -12.036 1.00 98.50 271 ASP A O 1
ATOM 1948 N N . GLU A 1 272 ? 8.986 -10.700 -12.498 1.00 98.38 272 GLU A N 1
ATOM 1949 C CA . GLU A 1 272 ? 9.471 -10.853 -11.117 1.00 98.38 272 GLU A CA 1
ATOM 1950 C C . GLU A 1 272 ? 8.933 -9.754 -10.182 1.00 98.38 272 GLU A C 1
ATOM 1952 O O . GLU A 1 272 ? 8.529 -10.044 -9.053 1.00 98.38 272 GLU A O 1
ATOM 1957 N N . ALA A 1 273 ? 8.880 -8.495 -10.637 1.00 98.44 273 ALA A N 1
ATOM 1958 C CA . ALA A 1 273 ? 8.333 -7.390 -9.848 1.00 98.44 273 ALA A CA 1
ATOM 1959 C C . ALA A 1 273 ? 6.817 -7.535 -9.618 1.00 98.44 273 ALA A C 1
ATOM 1961 O O . ALA A 1 273 ? 6.345 -7.341 -8.497 1.00 98.44 273 ALA A O 1
ATOM 1962 N N . VAL A 1 274 ? 6.063 -7.942 -10.644 1.00 98.19 274 VAL A N 1
ATOM 1963 C CA . VAL A 1 274 ? 4.621 -8.215 -10.540 1.00 98.19 274 VAL A CA 1
ATOM 1964 C C . VAL A 1 274 ? 4.343 -9.393 -9.597 1.00 98.19 274 VAL A C 1
ATOM 1966 O O . VAL A 1 274 ? 3.411 -9.318 -8.792 1.00 98.19 274 VAL A O 1
ATOM 1969 N N . GLU A 1 275 ? 5.139 -10.468 -9.633 1.00 98.06 275 GLU A N 1
ATOM 1970 C CA . GLU A 1 275 ? 4.997 -11.572 -8.672 1.00 98.06 275 GLU A CA 1
ATOM 1971 C C . GLU A 1 275 ? 5.315 -11.119 -7.236 1.00 98.06 275 GLU A C 1
ATOM 1973 O O . GLU A 1 275 ? 4.562 -11.447 -6.311 1.00 98.06 275 GLU A O 1
ATOM 1978 N N . ALA A 1 276 ? 6.370 -10.320 -7.045 1.00 98.00 276 ALA A N 1
ATOM 1979 C CA . ALA A 1 276 ? 6.763 -9.792 -5.740 1.00 98.00 276 ALA A CA 1
ATOM 1980 C C . ALA A 1 276 ? 5.702 -8.858 -5.127 1.00 98.00 276 ALA A C 1
ATOM 1982 O O . ALA A 1 276 ? 5.398 -8.978 -3.937 1.00 98.00 276 ALA A O 1
ATOM 1983 N N . GLU A 1 277 ? 5.091 -7.971 -5.920 1.00 97.44 277 GLU A N 1
ATOM 1984 C CA . GLU A 1 277 ? 3.983 -7.124 -5.459 1.00 97.44 277 GLU A CA 1
ATOM 1985 C C . GLU A 1 277 ? 2.750 -7.949 -5.081 1.00 97.44 277 GLU A C 1
ATOM 1987 O O . GLU A 1 277 ? 2.166 -7.730 -4.018 1.00 97.44 277 GLU A O 1
ATOM 1992 N N . GLN A 1 278 ? 2.381 -8.945 -5.892 1.00 97.25 278 GLN A N 1
ATOM 1993 C CA . GLN A 1 278 ? 1.270 -9.839 -5.561 1.00 97.25 278 GLN A CA 1
ATOM 1994 C C . GLN A 1 278 ? 1.548 -10.675 -4.304 1.00 97.25 278 GLN A C 1
ATOM 1996 O O . GLN A 1 278 ? 0.626 -10.946 -3.535 1.00 97.25 278 GLN A O 1
ATOM 2001 N N . GLU A 1 279 ? 2.793 -11.097 -4.058 1.00 98.06 279 GLU A N 1
ATOM 2002 C CA . GLU A 1 279 ? 3.137 -11.791 -2.815 1.00 98.06 279 GLU A CA 1
ATOM 2003 C C . GLU A 1 279 ? 3.090 -10.851 -1.602 1.00 98.06 279 GLU A C 1
ATOM 2005 O O . GLU A 1 279 ? 2.573 -11.234 -0.551 1.00 98.06 279 GLU A O 1
ATOM 2010 N N . ALA A 1 280 ? 3.561 -9.609 -1.746 1.00 97.25 280 ALA A N 1
ATOM 2011 C CA . ALA A 1 280 ? 3.464 -8.594 -0.701 1.00 97.25 280 ALA A CA 1
ATOM 2012 C C . ALA A 1 280 ? 2.001 -8.276 -0.345 1.00 97.25 280 ALA A C 1
ATOM 2014 O O . ALA A 1 280 ? 1.665 -8.232 0.839 1.00 97.25 280 ALA A O 1
ATOM 2015 N N . GLN A 1 281 ? 1.126 -8.136 -1.346 1.00 97.00 281 GLN A N 1
ATOM 2016 C CA . GLN A 1 281 ? -0.315 -7.934 -1.156 1.00 97.00 281 GLN A CA 1
ATOM 2017 C C . GLN A 1 281 ? -0.958 -9.123 -0.425 1.00 97.00 281 GLN A C 1
ATOM 2019 O O . GLN A 1 281 ? -1.588 -8.919 0.610 1.00 97.00 281 GLN A O 1
ATOM 2024 N N . ARG A 1 282 ? -0.721 -10.369 -0.870 1.00 97.75 282 ARG A N 1
ATOM 2025 C CA . ARG A 1 282 ? -1.237 -11.575 -0.186 1.00 97.75 282 ARG A CA 1
ATOM 2026 C C . ARG A 1 282 ? -0.801 -11.646 1.281 1.00 97.75 282 ARG A C 1
ATOM 2028 O O . ARG A 1 282 ? -1.626 -11.906 2.150 1.00 97.75 282 ARG A O 1
ATOM 2035 N N . ARG A 1 283 ? 0.474 -11.364 1.579 1.00 97.50 283 ARG A N 1
ATOM 2036 C CA . ARG A 1 283 ? 0.994 -11.348 2.961 1.00 97.50 283 ARG A CA 1
ATOM 2037 C C . ARG A 1 283 ? 0.334 -10.264 3.824 1.00 97.50 283 ARG A C 1
ATOM 2039 O O . ARG A 1 283 ? 0.092 -10.503 5.004 1.00 97.50 283 ARG A O 1
ATOM 2046 N N . GLN A 1 284 ? 0.026 -9.096 3.252 1.00 97.50 284 GLN A N 1
ATOM 2047 C CA . GLN A 1 284 ? -0.724 -8.040 3.944 1.00 97.50 284 GLN A CA 1
ATOM 2048 C C . GLN A 1 284 ? -2.175 -8.463 4.211 1.00 97.50 284 GLN A C 1
ATOM 2050 O O . GLN A 1 284 ? -2.653 -8.281 5.326 1.00 97.50 284 GLN A O 1
ATOM 2055 N N . GLU A 1 285 ? -2.857 -9.081 3.242 1.00 97.81 285 GLU A N 1
ATOM 2056 C CA . GLU A 1 285 ? -4.217 -9.613 3.419 1.00 97.81 285 GLU A CA 1
ATOM 2057 C C . GLU A 1 285 ? -4.278 -10.728 4.480 1.00 97.81 285 GLU A C 1
ATOM 2059 O O . GLU A 1 285 ? -5.189 -10.739 5.308 1.00 97.81 285 GLU A O 1
ATOM 2064 N N . GLU A 1 286 ? -3.293 -11.630 4.514 1.00 97.81 286 GLU A N 1
ATOM 2065 C CA . GLU A 1 286 ? -3.163 -12.671 5.546 1.00 97.81 286 GLU A CA 1
ATOM 2066 C C . GLU A 1 286 ? -2.904 -12.081 6.947 1.00 97.81 286 GLU A C 1
ATOM 2068 O O . GLU A 1 286 ? -3.470 -12.552 7.936 1.00 97.81 286 GLU A O 1
ATOM 2073 N N . GLU A 1 287 ? -2.084 -11.031 7.057 1.00 97.62 287 GLU A N 1
ATOM 2074 C CA . GLU A 1 287 ? -1.833 -10.327 8.322 1.00 97.62 287 GLU A CA 1
ATOM 2075 C C . GLU A 1 287 ? -3.049 -9.516 8.798 1.00 97.62 287 GLU A C 1
ATOM 2077 O O . GLU A 1 287 ? -3.384 -9.552 9.983 1.00 97.62 287 GLU A O 1
ATOM 2082 N N . GLU A 1 288 ? -3.756 -8.844 7.886 1.00 97.25 288 GLU A N 1
ATOM 2083 C CA . GLU A 1 288 ? -5.044 -8.189 8.140 1.00 97.25 288 GLU A CA 1
ATOM 2084 C C . GLU A 1 288 ? -6.096 -9.192 8.634 1.00 97.25 288 GLU A C 1
ATOM 2086 O O . GLU A 1 288 ? -6.778 -8.926 9.623 1.00 97.25 288 GLU A O 1
ATOM 2091 N N . ALA A 1 289 ? -6.222 -10.348 7.973 1.00 96.56 289 ALA A N 1
ATOM 2092 C CA . ALA A 1 289 ? -7.164 -11.396 8.353 1.00 96.56 289 ALA A CA 1
ATOM 2093 C C . ALA A 1 289 ? -6.845 -11.958 9.746 1.00 96.56 289 ALA A C 1
ATOM 2095 O O . ALA A 1 289 ? -7.730 -12.002 10.598 1.00 96.56 289 ALA A O 1
ATOM 2096 N N . ARG A 1 290 ? -5.573 -12.287 10.011 1.00 96.44 290 ARG A N 1
ATOM 2097 C CA . ARG A 1 290 ? -5.103 -12.748 11.326 1.00 96.44 290 ARG A CA 1
ATOM 2098 C C . ARG A 1 290 ? -5.358 -11.714 12.425 1.00 96.44 290 ARG A C 1
ATOM 2100 O O . ARG A 1 290 ? -5.752 -12.085 13.525 1.00 96.44 290 ARG A O 1
ATOM 2107 N N . ARG A 1 291 ? -5.158 -10.421 12.138 1.00 95.00 291 ARG A N 1
ATOM 2108 C CA . ARG A 1 291 ? -5.426 -9.330 13.089 1.00 95.00 291 ARG A CA 1
ATOM 2109 C C . ARG A 1 291 ? -6.912 -9.248 13.442 1.00 95.00 291 ARG A C 1
ATOM 2111 O O . ARG A 1 291 ? -7.232 -9.169 14.620 1.00 95.00 291 ARG A O 1
ATOM 2118 N N . ARG A 1 292 ? -7.801 -9.336 12.445 1.00 93.88 292 ARG A N 1
ATOM 2119 C CA . ARG A 1 292 ? -9.264 -9.340 12.643 1.00 93.88 292 ARG A CA 1
ATOM 2120 C C . ARG A 1 292 ? -9.757 -10.602 13.363 1.00 93.88 292 ARG A C 1
ATOM 2122 O O . ARG A 1 292 ? -10.703 -10.525 14.135 1.00 93.88 292 ARG A O 1
ATOM 2129 N N . GLU A 1 293 ? -9.122 -11.753 13.133 1.00 91.62 293 GLU A N 1
ATOM 2130 C CA . GLU A 1 293 ? -9.403 -12.995 13.869 1.00 91.62 293 GLU A CA 1
ATOM 2131 C C . GLU A 1 293 ? -8.988 -12.878 15.345 1.00 91.62 293 GLU A C 1
ATOM 2133 O O . GLU A 1 293 ? -9.758 -13.250 16.226 1.00 91.62 293 GLU A O 1
ATOM 2138 N N . GLU A 1 294 ? -7.815 -12.301 15.636 1.00 84.31 294 GLU A N 1
ATOM 2139 C CA . GLU A 1 294 ? -7.370 -12.040 17.012 1.00 84.31 294 GLU A CA 1
ATOM 2140 C C . GLU A 1 294 ? -8.252 -10.997 17.724 1.00 84.31 294 GLU A C 1
ATOM 2142 O O . GLU A 1 294 ? -8.559 -11.149 18.904 1.00 84.31 294 GLU A O 1
ATOM 2147 N N . GLU A 1 295 ? -8.684 -9.957 17.009 1.00 84.62 295 GLU A N 1
ATOM 2148 C CA . GLU A 1 295 ? -9.599 -8.912 17.482 1.00 84.62 295 GLU A CA 1
ATOM 2149 C C . GLU A 1 295 ? -10.970 -9.505 17.850 1.00 84.62 295 GLU A C 1
ATOM 2151 O O . GLU A 1 295 ? -11.366 -9.447 19.014 1.00 84.62 295 GLU A O 1
ATOM 2156 N N . ALA A 1 296 ? -11.616 -10.226 16.928 1.00 81.62 296 ALA A N 1
ATOM 2157 C CA . ALA A 1 296 ? -12.888 -10.907 17.185 1.00 81.62 296 ALA A CA 1
ATOM 2158 C C . ALA A 1 296 ? -12.789 -12.006 18.264 1.00 81.62 296 ALA A C 1
ATOM 2160 O O . ALA A 1 296 ? -13.768 -12.296 18.956 1.00 81.62 296 ALA A O 1
ATOM 2161 N N . ALA A 1 297 ? -11.620 -12.635 18.436 1.00 77.44 297 ALA A N 1
ATOM 2162 C CA . ALA A 1 297 ? -11.377 -13.594 19.514 1.00 77.44 297 ALA A CA 1
ATOM 2163 C C . ALA A 1 297 ? -11.204 -12.928 20.892 1.00 77.44 297 ALA A C 1
ATOM 2165 O O . ALA A 1 297 ? -11.451 -13.586 21.903 1.00 77.44 297 ALA A O 1
ATOM 2166 N N . ARG A 1 298 ? -10.803 -11.648 20.947 1.00 71.75 298 ARG A N 1
ATOM 2167 C CA . ARG A 1 298 ? -10.784 -10.837 22.177 1.00 71.75 298 ARG A CA 1
ATOM 2168 C C . ARG A 1 298 ? -12.189 -10.349 22.534 1.00 71.75 298 ARG A C 1
ATOM 2170 O O . ARG A 1 298 ? -12.579 -10.500 23.685 1.00 71.75 298 ARG A O 1
ATOM 2177 N N . GLU A 1 299 ? -12.966 -9.875 21.556 1.00 70.94 299 GLU A N 1
ATOM 2178 C CA . GLU A 1 299 ? -14.374 -9.456 21.737 1.00 70.94 299 GLU A CA 1
ATOM 2179 C C . GLU A 1 299 ? -15.265 -10.573 22.316 1.00 70.94 299 GLU A C 1
ATOM 2181 O O . GLU A 1 299 ? -16.147 -10.308 23.125 1.00 70.94 299 GLU A O 1
ATOM 2186 N N . GLN A 1 300 ? -15.011 -11.832 21.933 1.00 66.94 300 GLN A N 1
ATOM 2187 C CA . GLN A 1 300 ? -15.688 -13.020 22.482 1.00 66.94 300 GLN A CA 1
ATOM 2188 C C . GLN A 1 300 ? -15.129 -13.488 23.836 1.00 66.94 300 GLN A C 1
ATOM 2190 O O . GLN A 1 300 ? -15.732 -14.337 24.488 1.00 66.94 300 GLN A O 1
ATOM 2195 N N . GLN A 1 301 ? -13.949 -13.009 24.239 1.00 66.50 301 GLN A N 1
ATOM 2196 C CA . GLN A 1 301 ? -13.318 -13.405 25.498 1.00 66.50 301 GLN A CA 1
ATOM 2197 C C . GLN A 1 301 ? -13.547 -12.408 26.623 1.00 66.50 301 GLN A C 1
ATOM 2199 O O . GLN A 1 301 ? -13.518 -12.864 27.756 1.00 66.50 301 GLN A O 1
ATOM 2204 N N . GLY A 1 302 ? -13.791 -11.123 26.354 1.00 71.81 302 GLY A N 1
ATOM 2205 C CA . GLY A 1 302 ? -13.992 -10.086 27.372 1.00 71.81 302 GLY A CA 1
ATOM 2206 C C . GLY A 1 302 ? -12.721 -9.714 28.155 1.00 71.81 302 GLY A C 1
ATOM 2207 O O . GLY A 1 302 ? -11.825 -10.533 28.397 1.00 71.81 302 GLY A O 1
ATOM 2208 N N . ALA A 1 303 ? -12.628 -8.456 28.580 1.00 84.12 303 ALA A N 1
ATOM 2209 C CA . ALA A 1 303 ? -11.518 -7.935 29.374 1.00 84.12 303 ALA A CA 1
ATOM 2210 C C . ALA A 1 303 ? -11.452 -8.540 30.789 1.00 84.12 303 ALA A C 1
ATOM 2212 O O . ALA A 1 303 ? -10.361 -8.667 31.356 1.00 84.12 303 ALA A O 1
ATOM 2213 N N . TYR A 1 304 ? -12.596 -8.938 31.353 1.00 89.31 304 TYR A N 1
ATOM 2214 C CA . TYR A 1 304 ? -12.731 -9.472 32.706 1.00 89.31 304 TYR A CA 1
ATOM 2215 C C . TYR A 1 304 ? -13.269 -10.907 32.704 1.00 89.31 304 TYR A C 1
ATOM 2217 O O . TYR A 1 304 ? -14.004 -11.331 31.815 1.00 89.31 304 TYR A O 1
ATOM 2225 N N . GLN A 1 305 ? -12.830 -11.686 33.694 1.00 90.44 305 GLN A N 1
ATOM 2226 C CA . GLN A 1 305 ? -12.857 -13.149 33.658 1.00 90.44 305 GLN A CA 1
ATOM 2227 C C . GLN A 1 305 ? -13.318 -13.706 35.009 1.00 90.44 305 GLN A C 1
ATOM 2229 O O . GLN A 1 305 ? -12.518 -13.774 35.943 1.00 90.44 305 GLN A O 1
ATOM 2234 N N . ALA A 1 306 ? -14.586 -14.104 35.096 1.00 91.19 306 ALA A N 1
ATOM 2235 C CA . ALA A 1 306 ? -15.130 -14.918 36.182 1.00 91.19 306 ALA A CA 1
ATOM 2236 C C . ALA A 1 306 ? -14.963 -16.420 35.866 1.00 91.19 306 ALA A C 1
ATOM 2238 O O . ALA A 1 306 ? -14.482 -16.791 34.786 1.00 91.19 306 ALA A O 1
ATOM 2239 N N . ASP A 1 307 ? -15.339 -17.290 36.806 1.00 91.75 307 ASP A N 1
ATOM 2240 C CA . ASP A 1 307 ? -15.222 -18.746 36.642 1.00 91.75 307 ASP A CA 1
ATOM 2241 C C . ASP A 1 307 ? -16.144 -19.278 35.522 1.00 91.75 307 ASP A C 1
ATOM 2243 O O . ASP A 1 307 ? -15.655 -19.960 34.619 1.00 91.75 307 ASP A O 1
ATOM 2247 N N . SER A 1 308 ? -17.440 -18.930 35.524 1.00 89.38 308 SER A N 1
ATOM 2248 C CA . SER A 1 308 ? -18.419 -19.395 34.514 1.00 89.38 308 SER A CA 1
ATOM 2249 C C . SER A 1 308 ? -18.674 -18.428 33.344 1.00 89.38 308 SER A C 1
ATOM 2251 O O . SER A 1 308 ? -19.351 -18.800 32.382 1.00 89.38 308 SER A O 1
ATOM 2253 N N . PHE A 1 309 ? -18.184 -17.186 33.409 1.00 90.44 309 PHE A N 1
ATOM 2254 C CA . PHE A 1 309 ? -18.451 -16.156 32.395 1.00 90.44 309 PHE A CA 1
ATOM 2255 C C . PHE A 1 309 ? -17.295 -15.166 32.218 1.00 90.44 309 PHE A C 1
ATOM 2257 O O . PHE A 1 309 ? -16.413 -15.040 33.067 1.00 90.44 309 PHE A O 1
ATOM 2264 N N . SER A 1 310 ? -17.311 -14.442 31.108 1.00 91.38 310 SER A N 1
ATOM 2265 C CA . SER A 1 310 ? -16.476 -13.269 30.870 1.00 91.38 310 SER A CA 1
ATOM 2266 C C . SER A 1 310 ? -17.323 -12.067 30.478 1.00 91.38 310 SER A C 1
ATOM 2268 O O . SER A 1 310 ? -18.473 -12.219 30.072 1.00 91.38 310 SER A O 1
ATOM 2270 N N . PHE A 1 311 ? -16.771 -10.870 30.656 1.00 92.00 311 PHE A N 1
ATOM 2271 C CA . PHE A 1 311 ? -17.469 -9.609 30.416 1.00 92.00 311 PHE A CA 1
ATOM 2272 C C . PHE A 1 311 ? -16.483 -8.471 30.125 1.00 92.00 311 PHE A C 1
ATOM 2274 O O . PHE A 1 311 ? -15.310 -8.526 30.505 1.00 92.00 311 PHE A O 1
ATOM 2281 N N . ASP A 1 312 ? -16.985 -7.422 29.489 1.00 91.75 312 ASP A N 1
ATOM 2282 C CA . ASP A 1 312 ? -16.357 -6.106 29.392 1.00 91.75 312 ASP A CA 1
ATOM 2283 C C . ASP A 1 312 ? -17.072 -5.117 30.324 1.00 91.75 312 ASP A C 1
ATOM 2285 O O . ASP A 1 312 ? -18.120 -5.419 30.887 1.00 91.75 312 ASP A O 1
ATOM 2289 N N . ILE A 1 313 ? -16.511 -3.924 30.512 1.00 92.12 313 ILE A N 1
ATOM 2290 C CA . ILE A 1 313 ? -17.230 -2.806 31.144 1.00 92.12 313 ILE A CA 1
ATOM 2291 C C . ILE A 1 313 ? -17.722 -1.836 30.062 1.00 92.12 313 ILE A C 1
ATOM 2293 O O . ILE A 1 313 ? -17.079 -1.748 29.012 1.00 92.12 313 ILE A O 1
ATOM 2297 N N . PRO A 1 314 ? -18.788 -1.053 30.318 1.00 90.38 314 PRO A N 1
ATOM 2298 C CA . PRO A 1 314 ? -19.193 0.022 29.418 1.00 90.38 314 PRO A CA 1
ATOM 2299 C C . PRO A 1 314 ? -18.004 0.947 29.122 1.00 90.38 314 PRO A C 1
ATOM 2301 O O . PRO A 1 314 ? -17.284 1.338 30.042 1.00 90.38 314 PRO A O 1
ATOM 2304 N N . SER A 1 315 ? -17.791 1.353 27.868 1.00 88.56 315 SER A N 1
ATOM 2305 C CA . SER A 1 315 ? -16.601 2.146 27.490 1.00 88.56 315 SER A CA 1
ATOM 2306 C C . SER A 1 315 ? -16.502 3.500 28.212 1.00 88.56 315 SER A C 1
ATOM 2308 O O . SER A 1 315 ? -15.414 4.036 28.413 1.00 88.56 315 SER A O 1
ATOM 2310 N N . TYR A 1 316 ? -17.628 4.030 28.699 1.00 89.94 316 TYR A N 1
ATOM 2311 C CA . TYR A 1 316 ? -17.685 5.223 29.553 1.00 89.94 316 TYR A CA 1
ATOM 2312 C C . TYR A 1 316 ? -17.040 5.029 30.944 1.00 89.94 316 TYR A C 1
ATOM 2314 O O . TYR A 1 316 ? -16.700 6.001 31.622 1.00 89.94 316 TYR A O 1
ATOM 2322 N N . TRP A 1 317 ? -16.868 3.779 31.383 1.00 93.12 317 TRP A N 1
ATOM 2323 C CA . TRP A 1 317 ? -16.256 3.400 32.659 1.00 93.12 317 TRP A CA 1
ATOM 2324 C C . TRP A 1 317 ? -14.741 3.166 32.556 1.00 93.12 317 TRP A C 1
ATOM 2326 O O . TRP A 1 317 ? -14.071 3.069 33.590 1.00 93.12 317 TRP A O 1
ATOM 2336 N N . GLU A 1 318 ? -14.171 3.108 31.345 1.00 90.25 318 GLU A N 1
ATOM 2337 C CA . GLU A 1 318 ? -12.736 2.886 31.134 1.00 90.25 318 GLU A CA 1
ATOM 2338 C C . GLU A 1 318 ? -11.880 3.900 31.912 1.00 90.25 318 GLU A C 1
ATOM 2340 O O . GLU A 1 318 ? -11.988 5.117 31.761 1.00 90.25 318 GLU A O 1
ATOM 2345 N N . GLY A 1 319 ? -11.030 3.391 32.808 1.00 92.50 319 GLY A N 1
ATOM 2346 C CA . GLY A 1 319 ? -10.183 4.203 33.688 1.00 92.50 319 GLY A CA 1
ATOM 2347 C C . GLY A 1 319 ? -10.905 4.915 34.844 1.00 92.50 319 GLY A C 1
ATOM 2348 O O . GLY A 1 319 ? -10.227 5.375 35.764 1.00 92.50 319 GLY A O 1
ATOM 2349 N N . ARG A 1 320 ? -12.246 4.975 34.856 1.00 94.81 320 ARG A N 1
ATOM 2350 C CA . ARG A 1 320 ? -13.047 5.583 35.940 1.00 94.81 320 ARG A CA 1
ATOM 2351 C C . ARG A 1 320 ? -13.531 4.589 36.997 1.00 94.81 320 ARG A C 1
ATOM 2353 O O . ARG A 1 320 ? -13.954 5.018 38.069 1.00 94.81 320 ARG A O 1
ATOM 2360 N N . VAL A 1 321 ? -13.446 3.285 36.732 1.00 95.56 321 VAL A N 1
ATOM 2361 C CA . VAL A 1 321 ? -13.859 2.227 37.670 1.00 95.56 321 VAL A CA 1
ATOM 2362 C C . VAL A 1 321 ? -12.733 1.244 37.989 1.00 95.56 321 VAL A C 1
ATOM 2364 O O . VAL A 1 321 ? -11.752 1.124 37.252 1.00 95.56 321 VAL A O 1
ATOM 2367 N N . THR A 1 322 ? -12.905 0.490 39.075 1.00 95.75 322 THR A N 1
ATOM 2368 C CA . THR A 1 322 ? -12.111 -0.704 39.390 1.00 95.75 322 THR A CA 1
ATOM 2369 C C . THR A 1 322 ? -13.018 -1.926 39.477 1.00 95.75 322 THR A C 1
ATOM 2371 O O . THR A 1 322 ? -14.114 -1.851 40.027 1.00 95.75 322 THR A O 1
ATOM 2374 N N . VAL A 1 323 ? -12.563 -3.055 38.934 1.00 96.19 323 VAL A N 1
ATOM 2375 C CA . VAL A 1 323 ? -13.308 -4.323 38.906 1.00 96.19 323 VAL A CA 1
ATOM 2376 C C . VAL A 1 323 ? -12.621 -5.323 39.831 1.00 96.19 323 VAL A C 1
ATOM 2378 O O . VAL A 1 323 ? -11.404 -5.502 39.757 1.00 96.19 323 VAL A O 1
ATOM 2381 N N . GLN A 1 324 ? -13.393 -5.978 40.696 1.00 96.19 324 GLN A N 1
ATOM 2382 C CA . GLN A 1 324 ? -12.933 -7.036 41.594 1.00 96.19 324 GLN A CA 1
ATOM 2383 C C . GLN A 1 324 ? -13.724 -8.311 41.295 1.00 96.19 324 GLN A C 1
ATOM 2385 O O . GLN A 1 324 ? -14.949 -8.291 41.347 1.00 96.19 324 GLN A O 1
ATOM 2390 N N . VAL A 1 325 ? -13.033 -9.409 40.978 1.00 95.56 325 VAL A N 1
ATOM 2391 C CA . VAL A 1 325 ? -13.652 -10.712 40.680 1.00 95.56 325 VAL A CA 1
ATOM 2392 C C . VAL A 1 325 ? -13.359 -11.691 41.818 1.00 95.56 325 VAL A C 1
ATOM 2394 O O . VAL A 1 325 ? -12.204 -11.826 42.226 1.00 95.56 325 VAL A O 1
ATOM 2397 N N . ASP A 1 326 ? -14.393 -12.379 42.301 1.00 93.94 326 ASP A N 1
ATOM 2398 C CA . ASP A 1 326 ? -14.324 -13.451 43.299 1.00 93.94 326 ASP A CA 1
ATOM 2399 C C . ASP A 1 326 ? -15.135 -14.660 42.796 1.00 93.94 326 ASP A C 1
ATOM 2401 O O . ASP A 1 326 ? -16.349 -14.762 42.987 1.00 93.94 326 ASP A O 1
ATOM 2405 N N . GLY A 1 327 ? -14.454 -15.551 42.067 1.00 92.88 327 GLY A N 1
ATOM 2406 C CA . GLY A 1 327 ? -15.033 -16.744 41.443 1.00 92.88 327 GLY A CA 1
ATOM 2407 C C . GLY A 1 327 ? -16.109 -16.421 40.401 1.00 92.88 327 GLY A C 1
ATOM 2408 O O . GLY A 1 327 ? -15.819 -15.869 39.343 1.00 92.88 327 GLY A O 1
ATOM 2409 N N . ASP A 1 328 ? -17.356 -16.767 40.718 1.00 93.12 328 ASP A N 1
ATOM 2410 C CA . ASP A 1 328 ? -18.559 -16.586 39.889 1.00 93.12 328 ASP A CA 1
ATOM 2411 C C . ASP A 1 328 ? -19.271 -15.227 40.103 1.00 93.12 328 ASP A C 1
ATOM 2413 O O . ASP A 1 328 ? -20.429 -15.046 39.714 1.00 93.12 328 ASP A O 1
ATOM 2417 N N . SER A 1 329 ? -18.598 -14.263 40.737 1.00 93.25 329 SER A N 1
ATOM 2418 C CA . SER A 1 329 ? -19.106 -12.909 40.985 1.00 93.25 329 SER A CA 1
ATOM 2419 C C . SER A 1 329 ? -18.047 -11.857 40.661 1.00 93.25 329 SER A C 1
ATOM 2421 O O . SER A 1 329 ? -16.862 -12.052 40.931 1.00 93.25 329 SER A O 1
ATOM 2423 N N . ALA A 1 330 ? -18.472 -10.709 40.140 1.00 95.81 330 ALA A N 1
ATOM 2424 C CA . ALA A 1 330 ? -17.618 -9.559 39.892 1.00 95.81 330 ALA A CA 1
ATOM 2425 C C . ALA A 1 330 ? -18.309 -8.250 40.293 1.00 95.81 330 ALA A C 1
ATOM 2427 O O . ALA A 1 330 ? -19.391 -7.939 39.804 1.00 95.81 330 ALA A O 1
ATOM 2428 N N . THR A 1 331 ? -17.665 -7.466 41.155 1.00 96.44 331 THR A N 1
ATOM 2429 C CA . THR A 1 331 ? -18.176 -6.181 41.646 1.00 96.44 331 THR A CA 1
ATOM 2430 C C . THR A 1 331 ? -17.321 -5.033 41.120 1.00 96.44 331 THR A C 1
ATOM 2432 O O . THR A 1 331 ? -16.088 -5.094 41.121 1.00 96.44 331 THR A O 1
ATOM 2435 N N . ILE A 1 332 ? -17.989 -3.979 40.660 1.00 96.31 332 ILE A N 1
ATOM 2436 C CA . ILE A 1 332 ? -17.399 -2.798 40.043 1.00 96.31 332 ILE A CA 1
ATOM 2437 C C . ILE A 1 332 ? -17.591 -1.596 40.975 1.00 96.31 332 ILE A C 1
ATOM 2439 O O . ILE A 1 332 ? -18.703 -1.311 41.416 1.00 96.31 332 ILE A O 1
ATOM 2443 N N . TYR A 1 333 ? -16.507 -0.877 41.259 1.00 96.31 333 TYR A N 1
ATOM 2444 C CA . TYR A 1 333 ? -16.457 0.265 42.178 1.00 96.31 333 TYR A CA 1
ATOM 2445 C C . TYR A 1 333 ? -15.969 1.527 41.465 1.00 96.31 333 TYR A C 1
ATOM 2447 O O . TYR A 1 333 ? -15.137 1.440 40.560 1.00 96.31 333 TYR A O 1
ATOM 2455 N N . SER A 1 334 ? -16.405 2.708 41.911 1.00 95.44 334 SER A N 1
ATOM 2456 C CA . SER A 1 334 ? -15.832 3.978 41.435 1.00 95.44 334 SER A CA 1
ATOM 2457 C C . SER A 1 334 ? -14.342 4.076 41.795 1.00 95.44 334 SER A C 1
ATOM 2459 O O . SER A 1 334 ? -13.957 3.842 42.938 1.00 95.44 334 SER A O 1
ATOM 2461 N N . SER A 1 335 ? -13.485 4.470 40.847 1.00 95.06 335 SER A N 1
ATOM 2462 C CA . SER A 1 335 ? -12.075 4.790 41.138 1.00 95.06 335 SER A CA 1
ATOM 2463 C C . SER A 1 335 ? -11.932 6.062 41.982 1.00 95.06 335 SER A C 1
ATOM 2465 O O . SER A 1 335 ? -10.935 6.223 42.686 1.00 95.06 335 SER A O 1
ATOM 2467 N N . THR A 1 336 ? -12.919 6.959 41.909 1.00 96.31 336 THR A N 1
ATOM 2468 C CA . THR A 1 336 ? -12.978 8.220 42.662 1.00 96.31 336 THR A CA 1
ATOM 2469 C C . THR A 1 336 ? -13.444 7.983 44.104 1.00 96.31 336 THR A C 1
ATOM 2471 O O . THR A 1 336 ? -12.890 8.580 45.028 1.00 96.31 336 THR A O 1
ATOM 2474 N N . TYR A 1 337 ? -14.396 7.061 44.299 1.00 94.62 337 TYR A N 1
ATOM 2475 C CA . TYR A 1 337 ? -14.962 6.675 45.599 1.00 94.62 337 TYR A CA 1
ATOM 2476 C C . TYR A 1 337 ? -14.936 5.138 45.768 1.00 94.62 337 TYR A C 1
ATOM 2478 O O . TYR A 1 337 ? -15.955 4.482 45.541 1.00 94.62 337 TYR A O 1
ATOM 2486 N N . PRO A 1 338 ? -13.788 4.525 46.134 1.00 93.31 338 PRO A N 1
ATOM 2487 C CA . PRO A 1 338 ? -13.607 3.064 46.110 1.00 93.31 338 PRO A CA 1
ATOM 2488 C C . PRO A 1 338 ? -14.508 2.259 47.058 1.00 93.31 338 PRO A C 1
ATOM 2490 O O . PRO A 1 338 ? -14.626 1.046 46.915 1.00 93.31 338 PRO A O 1
ATOM 2493 N N . GLU A 1 339 ? -15.145 2.909 48.031 1.00 91.19 339 GLU A N 1
ATOM 2494 C CA . GLU A 1 339 ? -16.174 2.330 48.899 1.00 91.19 339 GLU A CA 1
ATOM 2495 C C . GLU A 1 339 ? -17.584 2.294 48.276 1.00 91.19 339 GLU A C 1
ATOM 2497 O O . GLU A 1 339 ? -18.511 1.759 48.890 1.00 91.19 339 GLU A O 1
ATOM 2502 N N . ARG A 1 340 ? -17.770 2.865 47.078 1.00 92.81 340 ARG A N 1
ATOM 2503 C CA . ARG A 1 340 ? -19.054 2.952 46.372 1.00 92.81 340 ARG A CA 1
ATOM 2504 C C . ARG A 1 340 ? -19.095 1.954 45.209 1.00 92.81 340 ARG A C 1
ATOM 2506 O O . ARG A 1 340 ? -18.446 2.132 44.177 1.00 92.81 340 ARG A O 1
ATOM 2513 N N . GLU A 1 341 ? -19.862 0.887 45.414 1.00 93.50 341 GLU A N 1
ATOM 2514 C CA . GLU A 1 341 ? -20.229 -0.109 44.402 1.00 93.50 341 GLU A CA 1
ATOM 2515 C C . GLU A 1 341 ? -21.167 0.512 43.357 1.00 93.50 341 GLU A C 1
ATOM 2517 O O . GLU A 1 341 ? -22.222 1.036 43.701 1.00 93.50 341 GLU A O 1
ATOM 2522 N N . LEU A 1 342 ? -20.796 0.424 42.081 1.00 92.94 342 LEU A N 1
ATOM 2523 C CA . LEU A 1 342 ? -21.603 0.881 40.947 1.00 92.94 342 LEU A CA 1
ATOM 2524 C C . LEU A 1 342 ? -22.501 -0.233 40.403 1.00 92.94 342 LEU A C 1
ATOM 2526 O O . LEU A 1 342 ? -23.623 0.050 39.987 1.00 92.94 342 LEU A O 1
ATOM 2530 N N . ALA A 1 343 ? -21.995 -1.470 40.399 1.00 93.44 343 ALA A N 1
ATOM 2531 C CA . ALA A 1 343 ? -22.676 -2.669 39.919 1.00 93.44 343 ALA A CA 1
ATOM 2532 C C . ALA A 1 343 ? -22.000 -3.951 40.443 1.00 93.44 343 ALA A C 1
ATOM 2534 O O . ALA A 1 343 ? -20.794 -3.964 40.691 1.00 93.44 343 ALA A O 1
ATOM 2535 N N . THR A 1 344 ? -22.758 -5.044 40.509 1.00 93.62 344 THR A N 1
ATOM 2536 C CA . THR A 1 344 ? -22.272 -6.420 40.653 1.00 93.62 344 THR A CA 1
ATOM 2537 C C . THR A 1 344 ? -22.891 -7.296 39.564 1.00 93.62 344 THR A C 1
ATOM 2539 O O . THR A 1 344 ? -24.109 -7.312 39.391 1.00 93.62 344 THR A O 1
ATOM 2542 N N . LEU A 1 345 ? -22.046 -8.055 38.866 1.00 93.62 345 LEU A N 1
ATOM 2543 C CA . LEU A 1 345 ? -22.415 -9.164 37.989 1.00 93.62 345 LEU A CA 1
ATOM 2544 C C . LEU A 1 345 ? -22.217 -10.480 38.745 1.00 93.62 345 LEU A C 1
ATOM 2546 O O . LEU A 1 345 ? -21.135 -10.718 39.281 1.00 93.62 345 LEU A O 1
ATOM 2550 N N . ALA A 1 346 ? -23.215 -11.360 38.763 1.00 91.81 346 ALA A N 1
ATOM 2551 C CA . ALA A 1 346 ? -23.095 -12.680 39.386 1.00 91.81 346 ALA A CA 1
ATOM 2552 C C . ALA A 1 346 ? -23.737 -13.777 38.531 1.00 91.81 346 ALA A C 1
ATOM 2554 O O . ALA A 1 346 ? -24.808 -13.576 37.959 1.00 91.81 346 ALA A O 1
ATOM 2555 N N . TYR A 1 347 ? -23.117 -14.957 38.482 1.00 87.62 347 TYR A N 1
ATOM 2556 C CA . TYR A 1 347 ? -23.727 -16.148 37.887 1.00 87.62 347 TYR A CA 1
ATOM 2557 C C . TYR A 1 347 ? -24.940 -16.609 38.712 1.00 87.62 347 TYR A C 1
ATOM 2559 O O . TYR A 1 347 ? -24.868 -16.743 39.937 1.00 87.62 347 TYR A O 1
ATOM 2567 N N . VAL A 1 348 ? -26.054 -16.906 38.040 1.00 81.62 348 VAL A N 1
ATOM 2568 C CA . VAL A 1 348 ? -27.306 -17.345 38.667 1.00 81.62 348 VAL A CA 1
ATOM 2569 C C . VAL A 1 348 ? -27.937 -18.499 37.883 1.00 81.62 348 VAL A C 1
ATOM 2571 O O . VAL A 1 348 ? -28.126 -18.449 36.670 1.00 81.62 348 VAL A O 1
ATOM 2574 N N . SER A 1 349 ? -28.323 -19.557 38.599 1.00 69.31 349 SER A N 1
ATOM 2575 C CA . SER A 1 349 ? -29.105 -20.670 38.045 1.00 69.31 349 SER A CA 1
ATOM 2576 C C . SER A 1 349 ? -30.598 -20.324 37.945 1.00 69.31 349 SER A C 1
ATOM 2578 O O . SER A 1 349 ? -31.160 -19.802 38.908 1.00 69.31 349 SER A O 1
ATOM 2580 N N . VAL A 1 350 ? -31.254 -20.719 36.847 1.00 61.03 350 VAL A N 1
ATOM 2581 C CA . VAL A 1 350 ? -32.622 -20.305 36.436 1.00 61.03 350 VAL A CA 1
ATOM 2582 C C . VAL A 1 350 ? -33.735 -20.502 37.487 1.00 61.03 350 VAL A C 1
ATOM 2584 O O . VAL A 1 350 ? -34.759 -19.828 37.428 1.00 61.03 350 VAL A O 1
ATOM 2587 N N . ASP A 1 351 ? -33.560 -21.396 38.465 1.00 56.44 351 ASP A N 1
ATOM 2588 C CA . ASP A 1 351 ? -34.532 -21.615 39.553 1.00 56.44 351 ASP A CA 1
ATOM 2589 C C . ASP A 1 351 ? -34.573 -20.470 40.596 1.00 56.44 351 ASP A C 1
ATOM 2591 O O . ASP A 1 351 ? -35.466 -20.435 41.450 1.00 56.44 351 ASP A O 1
ATOM 2595 N N . ALA A 1 352 ? -33.628 -19.524 40.555 1.00 55.25 352 ALA A N 1
ATOM 2596 C CA . ALA A 1 352 ? -33.621 -18.348 41.420 1.00 55.25 352 ALA A CA 1
ATOM 2597 C C . ALA A 1 352 ? -34.557 -17.255 40.871 1.00 55.25 352 ALA A C 1
ATOM 2599 O O . ALA A 1 352 ? -34.208 -16.499 39.968 1.00 55.25 352 ALA A O 1
ATOM 2600 N N . GLY A 1 353 ? -35.758 -17.154 41.444 1.00 49.25 353 GLY A N 1
ATOM 2601 C CA . GLY A 1 353 ? -36.716 -16.107 41.087 1.00 49.25 353 GLY A CA 1
ATOM 2602 C C . GLY A 1 353 ? -36.241 -14.711 41.496 1.00 49.25 353 GLY A C 1
ATOM 2603 O O . GLY A 1 353 ? -36.444 -14.311 42.643 1.00 49.25 353 GLY A O 1
ATOM 2604 N N . VAL A 1 354 ? -35.663 -13.966 40.550 1.00 53.22 354 VAL A N 1
ATOM 2605 C CA . VAL A 1 354 ? -35.390 -12.527 40.685 1.00 53.22 354 VAL A CA 1
ATOM 2606 C C . VAL A 1 354 ? -36.696 -11.753 40.895 1.00 53.22 354 VAL A C 1
ATOM 2608 O O . VAL A 1 354 ? -37.655 -11.882 40.133 1.00 53.22 354 VAL A O 1
ATOM 2611 N N . GLY A 1 355 ? -36.743 -10.961 41.964 1.00 49.06 355 GLY A N 1
ATOM 2612 C CA . GLY A 1 355 ? -37.881 -10.124 42.329 1.00 49.06 355 GLY A CA 1
ATOM 2613 C C . GLY A 1 355 ? -37.382 -8.888 43.061 1.00 49.06 355 GLY A C 1
ATOM 2614 O O . GLY A 1 355 ? -36.718 -9.010 44.089 1.00 49.06 355 GLY A O 1
ATOM 2615 N N . THR A 1 356 ? -37.667 -7.716 42.501 1.00 51.28 356 THR A N 1
ATOM 2616 C CA . THR A 1 356 ? -36.897 -6.491 42.746 1.00 51.28 356 THR A CA 1
ATOM 2617 C C . THR A 1 356 ? -37.794 -5.323 43.159 1.00 51.28 356 THR A C 1
ATOM 2619 O O . THR A 1 356 ? -39.001 -5.318 42.899 1.00 51.28 356 THR A O 1
ATOM 2622 N N . ASP A 1 357 ? -37.210 -4.334 43.839 1.00 56.75 357 ASP A N 1
ATOM 2623 C CA . ASP A 1 357 ? -37.868 -3.069 44.176 1.00 56.75 357 ASP A CA 1
ATOM 2624 C C . ASP A 1 357 ? -37.337 -1.972 43.246 1.00 56.75 357 ASP A C 1
ATOM 2626 O O . ASP A 1 357 ? -36.214 -1.496 43.405 1.00 56.75 357 ASP A O 1
ATOM 2630 N N . ILE A 1 358 ? -38.168 -1.589 42.273 1.00 54.72 358 ILE A N 1
ATOM 2631 C CA . ILE A 1 358 ? -37.821 -0.744 41.117 1.00 54.72 358 ILE A CA 1
ATOM 2632 C C . ILE A 1 358 ? -37.347 0.669 41.527 1.00 54.72 358 ILE A C 1
ATOM 2634 O O . ILE A 1 358 ? -36.724 1.365 40.730 1.00 54.72 358 ILE A O 1
ATOM 2638 N N . GLY A 1 359 ? -37.606 1.114 42.764 1.00 59.66 359 GLY A N 1
ATOM 2639 C CA . GLY A 1 359 ? -37.011 2.352 43.286 1.00 59.66 359 GLY A CA 1
ATOM 2640 C C . GLY A 1 359 ? -35.584 2.176 43.825 1.00 59.66 359 GLY A C 1
ATOM 2641 O O . GLY A 1 359 ? -34.768 3.090 43.751 1.00 59.66 359 GLY A O 1
ATOM 2642 N N . GLY A 1 360 ? -35.268 1.013 44.398 1.00 64.62 360 GLY A N 1
ATOM 2643 C CA . GLY A 1 360 ? -34.040 0.803 45.166 1.00 64.62 360 GLY A CA 1
ATOM 2644 C C . GLY A 1 360 ? -32.826 0.379 44.340 1.00 64.62 360 GLY A C 1
ATOM 2645 O O . GLY A 1 360 ? -31.693 0.670 44.740 1.00 64.62 360 GLY A O 1
ATOM 2646 N N . ALA A 1 361 ? -33.026 -0.314 43.223 1.00 71.56 361 ALA A N 1
ATOM 2647 C CA . ALA A 1 361 ? -31.959 -0.899 42.416 1.00 71.56 361 ALA A CA 1
ATOM 2648 C C . ALA A 1 361 ? -32.314 -0.915 40.922 1.00 71.56 361 ALA A C 1
ATOM 2650 O O . ALA A 1 361 ? -33.471 -0.734 40.540 1.00 71.56 361 ALA A O 1
ATOM 2651 N N . ILE A 1 362 ? -31.286 -1.102 40.102 1.00 71.75 362 ILE A N 1
ATOM 2652 C CA . ILE A 1 362 ? -31.364 -1.422 38.679 1.00 71.75 362 ILE A CA 1
ATOM 2653 C C . ILE A 1 362 ? -30.938 -2.887 38.563 1.00 71.75 362 ILE A C 1
ATOM 2655 O O . ILE A 1 362 ? -29.909 -3.272 39.116 1.00 71.75 362 ILE A O 1
ATOM 2659 N N . ASP A 1 363 ? -31.755 -3.702 37.900 1.00 80.81 363 ASP A N 1
ATOM 2660 C CA . ASP A 1 363 ? -31.655 -5.160 37.931 1.00 80.81 363 ASP A CA 1
ATOM 2661 C C . ASP A 1 363 ? -31.996 -5.759 36.557 1.00 80.81 363 ASP A C 1
ATOM 2663 O O . ASP A 1 363 ? -33.094 -5.525 36.042 1.00 80.81 363 ASP A O 1
ATOM 2667 N N . SER A 1 364 ? -31.104 -6.570 35.982 1.00 80.62 364 SER A N 1
ATOM 2668 C CA . SER A 1 364 ? -31.329 -7.248 34.690 1.00 80.62 364 SER A CA 1
ATOM 2669 C C . SER A 1 364 ? -30.602 -8.600 34.597 1.00 80.62 364 SER A C 1
ATOM 2671 O O . SER A 1 364 ? -29.843 -8.976 35.493 1.00 80.62 364 SER A O 1
ATOM 2673 N N . THR A 1 365 ? -30.886 -9.397 33.559 1.00 84.75 365 THR A N 1
ATOM 2674 C CA . THR A 1 365 ? -30.377 -10.778 33.427 1.00 84.75 365 THR A CA 1
ATOM 2675 C C . THR A 1 365 ? -30.013 -11.136 31.988 1.00 84.75 365 THR A C 1
ATOM 2677 O O . THR A 1 365 ? -30.880 -11.082 31.116 1.00 84.75 365 THR A O 1
ATOM 2680 N N . GLY A 1 366 ? -28.770 -11.565 31.760 1.00 83.50 366 GLY A N 1
ATOM 2681 C CA . GLY A 1 366 ? -28.249 -11.991 30.457 1.00 83.50 366 GLY A CA 1
ATOM 2682 C C . GLY A 1 366 ? -28.162 -13.515 30.345 1.00 83.50 366 GLY A C 1
ATOM 2683 O O . GLY A 1 366 ? -27.812 -14.191 31.315 1.00 83.50 366 GLY A O 1
ATOM 2684 N N . ASP A 1 367 ? -28.482 -14.063 29.171 1.00 83.38 367 ASP A N 1
ATOM 2685 C CA . ASP A 1 367 ? -28.413 -15.502 28.877 1.00 83.38 367 ASP A CA 1
ATOM 2686 C C . ASP A 1 367 ? -27.014 -15.887 28.372 1.00 83.38 367 ASP A C 1
ATOM 2688 O O . ASP A 1 367 ? -26.597 -15.462 27.297 1.00 83.38 367 ASP A O 1
ATOM 2692 N N . LEU A 1 368 ? -26.303 -16.725 29.131 1.00 81.56 368 LEU A N 1
ATOM 2693 C CA . LEU A 1 368 ? -24.999 -17.283 28.743 1.00 81.56 368 LEU A CA 1
ATOM 2694 C C . LEU A 1 368 ? -25.140 -18.532 27.850 1.00 81.56 368 LEU A C 1
ATOM 2696 O O . LEU A 1 368 ? -24.148 -19.157 27.468 1.00 81.56 368 LEU A O 1
ATOM 2700 N N . GLY A 1 369 ? -26.374 -18.951 27.559 1.00 75.69 369 GLY A N 1
ATOM 2701 C CA . GLY A 1 369 ? -26.698 -20.206 26.901 1.00 75.69 369 GLY A CA 1
ATOM 2702 C C . GLY A 1 369 ? -26.753 -21.393 27.868 1.00 75.69 369 GLY A C 1
ATOM 2703 O O . GLY A 1 369 ? -26.396 -21.324 29.041 1.00 75.69 369 GLY A O 1
ATOM 2704 N N . ASN A 1 370 ? -27.238 -22.534 27.368 1.00 72.56 370 ASN A N 1
ATOM 2705 C CA . ASN A 1 370 ? -27.369 -23.802 28.108 1.00 72.56 370 ASN A CA 1
ATOM 2706 C C . ASN A 1 370 ? -28.208 -23.758 29.412 1.00 72.56 370 ASN A C 1
ATOM 2708 O O . ASN A 1 370 ? -28.241 -24.752 30.137 1.00 72.56 370 ASN A O 1
ATOM 2712 N N . GLY A 1 371 ? -28.928 -22.664 29.692 1.00 73.12 371 GLY A N 1
ATOM 2713 C CA . GLY A 1 371 ? -29.635 -22.458 30.964 1.00 73.12 371 GLY A CA 1
ATOM 2714 C C . GLY A 1 371 ? -28.750 -21.876 32.072 1.00 73.12 371 GLY A C 1
ATOM 2715 O O . GLY A 1 371 ? -29.028 -22.086 33.251 1.00 73.12 371 GLY A O 1
ATOM 2716 N N . MET A 1 372 ? -27.683 -21.174 31.696 1.00 79.19 372 MET A N 1
ATOM 2717 C CA . MET A 1 372 ? -26.828 -20.381 32.573 1.00 79.19 372 MET A CA 1
ATOM 2718 C C . MET A 1 372 ? -27.138 -18.899 32.354 1.00 79.19 372 MET A C 1
ATOM 2720 O O . MET A 1 372 ? -27.324 -18.480 31.214 1.00 79.19 372 MET A O 1
ATOM 2724 N N . MET A 1 373 ? -27.196 -18.100 33.417 1.00 88.19 373 MET A N 1
ATOM 2725 C CA . MET A 1 373 ? -27.460 -16.661 33.318 1.00 88.19 373 MET A CA 1
ATOM 2726 C C . MET A 1 373 ? -26.511 -15.868 34.213 1.00 88.19 373 MET A C 1
ATOM 2728 O O . MET A 1 373 ? -26.074 -16.366 35.250 1.00 88.19 373 MET A O 1
ATOM 2732 N N . VAL A 1 374 ? -26.233 -14.623 33.830 1.00 89.94 374 VAL A N 1
ATOM 2733 C CA . VAL A 1 374 ? -25.675 -13.609 34.734 1.00 89.94 374 VAL A CA 1
ATOM 2734 C C . VAL A 1 374 ? -26.771 -12.629 35.110 1.00 89.94 374 VAL A C 1
ATOM 2736 O O . VAL A 1 374 ? -27.573 -12.219 34.276 1.00 89.94 374 VAL A O 1
ATOM 2739 N N . TYR A 1 375 ? -26.792 -12.266 36.383 1.00 88.75 375 TYR A N 1
ATOM 2740 C CA . TYR A 1 375 ? -27.629 -11.228 36.959 1.00 88.75 375 TYR A CA 1
ATOM 2741 C C . TYR A 1 375 ? -26.773 -9.983 37.203 1.00 88.75 375 TYR A C 1
ATOM 2743 O O . TYR A 1 375 ? -25.722 -10.074 37.842 1.00 88.75 375 TYR A O 1
ATOM 2751 N N . LEU A 1 376 ? -27.231 -8.843 36.689 1.00 90.06 376 LEU A N 1
ATOM 2752 C CA . LEU A 1 376 ? -26.750 -7.516 37.053 1.00 90.06 376 LEU A CA 1
ATOM 2753 C C . LEU A 1 376 ? -27.603 -6.994 38.210 1.00 90.06 376 LEU A C 1
ATOM 2755 O O . LEU A 1 376 ? -28.825 -6.938 38.096 1.00 90.06 376 LEU A O 1
ATOM 2759 N N . TYR A 1 377 ? -26.940 -6.549 39.274 1.00 89.50 377 TYR A N 1
ATOM 2760 C CA . TYR A 1 377 ? -27.499 -5.674 40.302 1.00 89.50 377 TYR A CA 1
ATOM 2761 C C . TYR A 1 377 ? -26.689 -4.376 40.331 1.00 89.50 377 TYR A C 1
ATOM 2763 O O . TYR A 1 377 ? -25.461 -4.414 40.382 1.00 89.50 377 TYR A O 1
ATOM 2771 N N . ALA A 1 378 ? -27.356 -3.227 40.365 1.00 89.06 378 ALA A N 1
ATOM 2772 C CA . ALA A 1 378 ? -26.727 -1.928 40.579 1.00 89.06 378 ALA A CA 1
ATOM 2773 C C . ALA A 1 378 ? -27.560 -1.069 41.552 1.00 89.06 378 ALA A C 1
ATOM 2775 O O . ALA A 1 378 ? -28.789 -1.012 41.440 1.00 89.06 378 ALA A O 1
ATOM 2776 N N . PRO A 1 379 ? -26.946 -0.360 42.520 1.00 88.19 379 PRO A N 1
ATOM 2777 C CA . PRO A 1 379 ? -27.657 0.634 43.324 1.00 88.19 379 PRO A CA 1
ATOM 2778 C C . PRO A 1 379 ? -28.254 1.723 42.432 1.00 88.19 379 PRO A C 1
ATOM 2780 O O . PRO A 1 379 ? -27.529 2.271 41.620 1.00 88.19 379 PRO A O 1
ATOM 2783 N N . ASN A 1 380 ? -29.517 2.125 42.596 1.00 87.88 380 ASN A N 1
ATOM 2784 C CA . ASN A 1 380 ? -29.988 3.328 41.900 1.00 87.88 380 ASN A CA 1
ATOM 2785 C C . ASN A 1 380 ? -29.512 4.580 42.662 1.00 87.88 380 ASN A C 1
ATOM 2787 O O . ASN A 1 380 ? -30.198 5.025 43.586 1.00 87.88 380 ASN A O 1
ATOM 2791 N N . TYR A 1 381 ? -28.333 5.136 42.347 1.00 89.94 381 TYR A N 1
ATOM 2792 C CA . TYR A 1 381 ? -27.818 6.286 43.106 1.00 89.94 381 TYR A CA 1
ATOM 2793 C C . TYR A 1 381 ? -28.660 7.552 42.912 1.00 89.94 381 TYR A C 1
ATOM 2795 O O . TYR A 1 381 ? -28.883 8.275 43.885 1.00 89.94 381 TYR A O 1
ATOM 2803 N N . ALA A 1 382 ? -29.212 7.784 41.716 1.00 88.94 382 ALA A N 1
ATOM 2804 C CA . ALA A 1 382 ? -30.077 8.934 41.457 1.00 88.94 382 ALA A CA 1
ATOM 2805 C C . ALA A 1 382 ? -31.288 8.943 42.407 1.00 88.94 382 ALA A C 1
ATOM 2807 O O . ALA A 1 382 ? -31.521 9.925 43.117 1.00 88.94 382 ALA A O 1
ATOM 2808 N N . TYR A 1 383 ? -32.013 7.822 42.499 1.00 87.62 383 TYR A N 1
ATOM 2809 C CA . TYR A 1 383 ? -33.124 7.654 43.433 1.00 87.62 383 TYR A CA 1
ATOM 2810 C C . TYR A 1 383 ? -32.666 7.640 44.893 1.00 87.62 383 TYR A C 1
ATOM 2812 O O . TYR A 1 383 ? -33.204 8.413 45.683 1.00 87.62 383 TYR A O 1
ATOM 2820 N N . ARG A 1 384 ? -31.688 6.800 45.271 1.00 88.00 384 ARG A N 1
ATOM 2821 C CA . ARG A 1 384 ? -31.274 6.621 46.678 1.00 88.00 384 ARG A CA 1
ATOM 2822 C C . ARG A 1 384 ? -30.847 7.941 47.316 1.00 88.00 384 ARG A C 1
ATOM 2824 O O . ARG A 1 384 ? -31.346 8.284 48.387 1.00 88.00 384 ARG A O 1
ATOM 2831 N N . ILE A 1 385 ? -29.970 8.697 46.652 1.00 91.31 385 ILE A N 1
ATOM 2832 C CA . ILE A 1 385 ? -29.425 9.943 47.203 1.00 91.31 385 ILE A CA 1
ATOM 2833 C C . ILE A 1 385 ? -30.513 11.030 47.238 1.00 91.31 385 ILE A C 1
ATOM 2835 O O . ILE A 1 385 ? -30.665 11.714 48.254 1.00 91.31 385 ILE A O 1
ATOM 2839 N N . ALA A 1 386 ? -31.331 11.155 46.183 1.00 90.56 386 ALA A N 1
ATOM 2840 C CA . ALA A 1 386 ? -32.410 12.143 46.152 1.00 90.56 386 ALA A CA 1
ATOM 2841 C C . ALA A 1 386 ? -33.508 11.845 47.187 1.00 90.56 386 ALA A C 1
ATOM 2843 O O . ALA A 1 386 ? -33.947 12.750 47.901 1.00 90.56 386 ALA A O 1
ATOM 2844 N N . TYR A 1 387 ? -33.913 10.580 47.326 1.00 89.00 387 TYR A N 1
ATOM 2845 C CA . TYR A 1 387 ? -34.904 10.156 48.311 1.00 89.00 387 TYR A CA 1
ATOM 2846 C C . TYR A 1 387 ? -34.405 10.405 49.738 1.00 89.00 387 TYR A C 1
ATOM 2848 O O . TYR A 1 387 ? -35.111 11.046 50.513 1.00 89.00 387 TYR A O 1
ATOM 2856 N N . ALA A 1 388 ? -33.169 10.009 50.067 1.00 89.94 388 ALA A N 1
ATOM 2857 C CA . ALA A 1 388 ? -32.566 10.274 51.374 1.00 89.94 388 ALA A CA 1
ATOM 2858 C C . ALA A 1 388 ? -32.473 11.777 51.707 1.00 89.94 388 ALA A C 1
ATOM 2860 O O . ALA A 1 388 ? -32.722 12.185 52.848 1.00 89.94 388 ALA A O 1
ATOM 2861 N N . ASN A 1 389 ? -32.152 12.609 50.707 1.00 90.19 389 ASN A N 1
ATOM 2862 C CA . ASN A 1 389 ? -32.100 14.065 50.836 1.00 90.19 389 ASN A CA 1
ATOM 2863 C C . ASN A 1 389 ? -33.481 14.663 51.157 1.00 90.19 389 ASN A C 1
ATOM 2865 O O . ASN A 1 389 ? -33.605 15.481 52.069 1.00 90.19 389 ASN A O 1
ATOM 2869 N N . LEU A 1 390 ? -34.522 14.239 50.432 1.00 91.12 390 LEU A N 1
ATOM 2870 C CA . LEU A 1 390 ? -35.882 14.773 50.562 1.00 91.12 390 LEU A CA 1
ATOM 2871 C C . LEU A 1 390 ? -36.658 14.185 51.751 1.00 91.12 390 LEU A C 1
ATOM 2873 O O . LEU A 1 390 ? -37.477 14.890 52.343 1.00 91.12 390 LEU A O 1
ATOM 2877 N N . SER A 1 391 ? -36.380 12.940 52.150 1.00 89.38 391 SER A N 1
ATOM 2878 C CA . SER A 1 391 ? -36.934 12.328 53.363 1.00 89.38 391 SER A CA 1
ATOM 2879 C C . SER A 1 391 ? -36.274 12.847 54.645 1.00 89.38 391 SER A C 1
ATOM 2881 O O . SER A 1 391 ? -36.827 12.664 55.730 1.00 89.38 391 SER A O 1
ATOM 2883 N N . GLY A 1 392 ? -35.090 13.463 54.536 1.00 88.69 392 GLY A N 1
ATOM 2884 C CA . GLY A 1 392 ? -34.281 13.893 55.675 1.00 88.69 392 GLY A CA 1
ATOM 2885 C C . GLY A 1 392 ? -33.740 12.709 56.475 1.00 88.69 392 GLY A C 1
ATOM 2886 O O . GLY A 1 392 ? -33.936 12.660 57.691 1.00 88.69 392 GLY A O 1
ATOM 2887 N N . SER A 1 393 ? -33.123 11.733 55.794 1.00 89.62 393 SER A N 1
ATOM 2888 C CA . SER A 1 393 ? -32.569 10.542 56.452 1.00 89.62 393 SER A CA 1
ATOM 2889 C C . SER A 1 393 ? -31.548 10.901 57.538 1.00 89.62 393 SER A C 1
ATOM 2891 O O . SER A 1 393 ? -30.855 11.918 57.473 1.00 89.62 393 SER A O 1
ATOM 2893 N N . THR A 1 394 ? -31.467 10.044 58.556 1.00 90.00 394 THR A N 1
ATOM 2894 C CA . THR A 1 394 ? -30.511 10.158 59.667 1.00 90.00 394 THR A CA 1
ATOM 2895 C C . THR A 1 394 ? -29.492 9.019 59.695 1.00 90.00 394 THR A C 1
ATOM 2897 O O . THR A 1 394 ? -28.731 8.924 60.660 1.00 90.00 394 THR A O 1
ATOM 2900 N N . ASP A 1 395 ? -29.503 8.127 58.700 1.00 87.50 395 ASP A N 1
ATOM 2901 C CA . ASP A 1 395 ? -28.497 7.072 58.582 1.00 87.50 395 ASP A CA 1
ATOM 2902 C C . ASP A 1 395 ? -27.188 7.654 58.012 1.00 87.50 395 ASP A C 1
ATOM 2904 O O . ASP A 1 395 ? -27.221 8.307 56.969 1.00 87.50 395 ASP A O 1
ATOM 2908 N N . PRO A 1 396 ? -26.021 7.447 58.649 1.00 85.06 396 PRO A N 1
ATOM 2909 C CA . PRO A 1 396 ? -24.743 7.886 58.096 1.00 85.06 396 PRO A CA 1
ATOM 2910 C C . PRO A 1 396 ? -24.390 7.289 56.723 1.00 85.06 396 PRO A C 1
ATOM 2912 O O . PRO A 1 396 ? -23.581 7.887 56.019 1.00 85.06 396 PRO A O 1
ATOM 2915 N N . ALA A 1 397 ? -24.961 6.140 56.337 1.00 83.50 397 ALA A N 1
ATOM 2916 C CA . ALA A 1 397 ? -24.758 5.541 55.013 1.00 83.50 397 ALA A CA 1
ATOM 2917 C C . ALA A 1 397 ? -25.473 6.312 53.883 1.00 83.50 397 ALA A C 1
ATOM 2919 O O . ALA A 1 397 ? -25.050 6.243 52.726 1.00 83.50 397 ALA A O 1
ATOM 2920 N N . ASP A 1 398 ? -26.509 7.079 54.235 1.00 86.56 398 ASP A N 1
ATOM 2921 C CA . ASP A 1 398 ? -27.301 7.917 53.330 1.00 86.56 398 ASP A CA 1
ATOM 2922 C C . ASP A 1 398 ? -26.682 9.310 53.097 1.00 86.56 398 ASP A C 1
ATOM 2924 O O . ASP A 1 398 ? -27.263 10.153 52.408 1.00 86.56 398 ASP A O 1
ATOM 2928 N N . TYR A 1 399 ? -25.510 9.590 53.675 1.00 87.19 399 TYR A N 1
ATOM 2929 C CA . TYR A 1 399 ? -24.807 10.854 53.481 1.00 87.19 399 TYR A CA 1
ATOM 2930 C C . TYR A 1 399 ? -23.826 10.765 52.304 1.00 87.19 399 TYR A C 1
ATOM 2932 O O . TYR A 1 399 ? -22.933 9.917 52.272 1.00 87.19 399 TYR A O 1
ATOM 2940 N N . TYR A 1 400 ? -23.999 11.696 51.366 1.00 90.69 400 TYR A N 1
ATOM 2941 C CA . TYR A 1 400 ? -23.187 11.885 50.165 1.00 90.69 400 TYR A CA 1
ATOM 2942 C C . TYR A 1 400 ? -22.841 13.373 50.042 1.00 90.69 400 TYR A C 1
ATOM 2944 O O . TYR A 1 400 ? -23.636 14.237 50.436 1.00 90.69 400 TYR A O 1
ATOM 2952 N N . THR A 1 401 ? -21.674 13.699 49.492 1.00 93.06 401 THR A N 1
ATOM 2953 C CA . THR A 1 401 ? -21.394 15.071 49.033 1.00 93.06 401 THR A CA 1
ATOM 2954 C C . THR A 1 401 ? -22.077 15.344 47.687 1.00 93.06 401 THR A C 1
ATOM 2956 O O . THR A 1 401 ? -22.523 14.416 47.018 1.00 93.06 401 THR A O 1
ATOM 2959 N N . LEU A 1 402 ? -22.194 16.614 47.274 1.00 93.19 402 LEU A N 1
ATOM 2960 C CA . LEU A 1 402 ? -22.782 16.928 45.962 1.00 93.19 402 LEU A CA 1
ATOM 2961 C C . LEU A 1 402 ? -21.902 16.407 44.816 1.00 93.19 402 LEU A C 1
ATOM 2963 O O . LEU A 1 402 ? -22.422 15.789 43.899 1.00 93.19 402 LEU A O 1
ATOM 2967 N N . GLU A 1 403 ? -20.585 16.596 44.920 1.00 95.19 403 GLU A N 1
ATOM 2968 C CA . GLU A 1 403 ? -19.593 16.122 43.940 1.00 95.19 403 GLU A CA 1
ATOM 2969 C C . GLU A 1 403 ? -19.631 14.589 43.800 1.00 95.19 403 GLU A C 1
ATOM 2971 O O . GLU A 1 403 ? -19.576 14.057 42.698 1.00 95.19 403 GLU A O 1
ATOM 2976 N N . GLU A 1 404 ? -19.815 13.881 44.916 1.00 95.00 404 GLU A N 1
ATOM 2977 C CA . GLU A 1 404 ? -19.983 12.425 44.967 1.00 95.00 404 GLU A CA 1
ATOM 2978 C C . GLU A 1 404 ? -21.316 11.960 44.366 1.00 95.00 404 GLU A C 1
ATOM 2980 O O . GLU A 1 404 ? -21.350 10.991 43.615 1.00 95.00 404 GLU A O 1
ATOM 2985 N N . ALA A 1 405 ? -22.417 12.656 44.660 1.00 93.88 405 ALA A N 1
ATOM 2986 C CA . ALA A 1 405 ? -23.717 12.355 44.066 1.00 93.88 405 ALA A CA 1
ATOM 2987 C C . ALA A 1 405 ? -23.734 12.618 42.551 1.00 93.88 405 ALA A C 1
ATOM 2989 O O . ALA A 1 405 ? -24.368 11.873 41.806 1.00 93.88 405 ALA A O 1
ATOM 2990 N N . GLU A 1 406 ? -23.022 13.648 42.091 1.00 94.00 406 GLU A N 1
ATOM 2991 C CA . GLU A 1 406 ? -22.860 13.957 40.672 1.00 94.00 406 GLU A CA 1
ATOM 2992 C C . GLU A 1 406 ? -21.949 12.932 39.971 1.00 94.00 406 GLU A C 1
ATOM 2994 O O . GLU A 1 406 ? -22.372 12.394 38.956 1.00 94.00 406 GLU A O 1
ATOM 2999 N N . GLU A 1 407 ? -20.788 12.557 40.529 1.00 94.25 407 GLU A N 1
ATOM 3000 C CA . GLU A 1 407 ? -19.908 11.498 39.984 1.00 94.25 407 GLU A CA 1
ATOM 3001 C C . GLU A 1 407 ? -20.606 10.130 39.906 1.00 94.25 407 GLU A C 1
ATOM 3003 O O . GLU A 1 407 ? -20.493 9.439 38.896 1.00 94.25 407 GLU A O 1
ATOM 3008 N N . LEU A 1 408 ? -21.337 9.717 40.949 1.00 93.19 408 LEU A N 1
ATOM 3009 C CA . LEU A 1 408 ? -22.008 8.411 40.964 1.00 93.19 408 LEU A CA 1
ATOM 3010 C C . LEU A 1 408 ? -23.163 8.344 39.954 1.00 93.19 408 LEU A C 1
ATOM 3012 O O . LEU A 1 408 ? -23.318 7.328 39.281 1.00 93.19 408 LEU A O 1
ATOM 3016 N N . VAL A 1 409 ? -23.949 9.416 39.807 1.00 92.25 409 VAL A N 1
ATOM 3017 C CA . VAL A 1 409 ? -25.044 9.465 38.821 1.00 92.25 409 VAL A CA 1
ATOM 3018 C C . VAL A 1 409 ? -24.518 9.674 37.398 1.00 92.25 409 VAL A C 1
ATOM 3020 O O . VAL A 1 409 ? -25.068 9.094 36.467 1.00 92.25 409 VAL A O 1
ATOM 3023 N N . ASP A 1 410 ? -23.435 10.427 37.203 1.00 92.31 410 ASP A N 1
ATOM 3024 C CA . ASP A 1 410 ? -22.751 10.553 35.910 1.00 92.31 410 ASP A CA 1
ATOM 3025 C C . ASP A 1 410 ? -22.186 9.201 35.448 1.00 92.31 410 ASP A C 1
ATOM 3027 O O . ASP A 1 410 ? -22.455 8.776 34.325 1.00 92.31 410 ASP A O 1
ATOM 3031 N N . LEU A 1 411 ? -21.498 8.473 36.338 1.00 91.94 411 LEU A N 1
ATOM 3032 C CA . LEU A 1 411 ? -20.982 7.133 36.058 1.00 91.94 411 LEU A CA 1
ATOM 3033 C C . LEU A 1 411 ? -22.089 6.152 35.685 1.00 91.94 411 LEU A C 1
ATOM 3035 O O . LEU A 1 411 ? -21.971 5.483 34.660 1.00 91.94 411 LEU A O 1
ATOM 3039 N N . GLN A 1 412 ? -23.153 6.056 36.487 1.00 89.31 412 GLN A N 1
ATOM 3040 C CA . GLN A 1 412 ? -24.238 5.125 36.182 1.00 89.31 412 GLN A CA 1
ATOM 3041 C C . GLN A 1 412 ? -24.983 5.523 34.905 1.00 89.31 412 GLN A C 1
ATOM 3043 O O . GLN A 1 412 ? -25.220 4.662 34.072 1.00 89.31 412 GLN A O 1
ATOM 3048 N N . SER A 1 413 ? -25.277 6.810 34.698 1.00 87.81 413 SER A N 1
ATOM 3049 C CA . SER A 1 413 ? -26.038 7.289 33.533 1.00 87.81 413 SER A CA 1
ATOM 3050 C C . SER A 1 413 ? -25.256 7.393 32.223 1.00 87.81 413 SER A C 1
ATOM 3052 O O . SER A 1 413 ? -25.803 7.895 31.246 1.00 87.81 413 SER A O 1
ATOM 3054 N N . GLY A 1 414 ? -23.971 7.032 32.174 1.00 87.69 414 GLY A N 1
ATOM 3055 C CA . GLY A 1 414 ? -23.138 7.316 30.996 1.00 87.69 414 GLY A CA 1
ATOM 3056 C C . GLY A 1 414 ? -23.021 8.821 30.685 1.00 87.69 414 GLY A C 1
ATOM 3057 O O . GLY A 1 414 ? -22.851 9.213 29.529 1.00 87.69 414 GLY A O 1
ATOM 3058 N N . GLY A 1 415 ? -23.188 9.672 31.703 1.00 87.75 415 GLY A N 1
ATOM 3059 C CA . GLY A 1 415 ? -23.264 11.129 31.589 1.00 87.75 415 GLY A CA 1
ATOM 3060 C C . GLY A 1 415 ? -24.593 11.682 31.056 1.00 87.75 415 GLY A C 1
ATOM 3061 O O . GLY A 1 415 ? -24.643 12.857 30.682 1.00 87.75 415 GLY A O 1
ATOM 3062 N N . THR A 1 416 ? -25.675 10.891 30.981 1.00 87.00 416 THR A N 1
ATOM 3063 C CA . THR A 1 416 ? -26.971 11.374 30.460 1.00 87.00 416 THR A CA 1
ATOM 3064 C C . THR A 1 416 ? -27.877 12.042 31.497 1.00 87.00 416 THR A C 1
ATOM 3066 O O . THR A 1 416 ? -28.823 12.724 31.100 1.00 87.00 416 THR A O 1
ATOM 3069 N N . VAL A 1 417 ? -27.635 11.873 32.803 1.00 87.88 417 VAL A N 1
ATOM 3070 C CA . VAL A 1 417 ? -28.465 12.459 33.875 1.00 87.88 417 VAL A CA 1
ATOM 3071 C C . VAL A 1 417 ? -27.638 13.323 34.819 1.00 87.88 417 VAL A C 1
ATOM 3073 O O . VAL A 1 417 ? -26.662 12.872 35.409 1.00 87.88 417 VAL A O 1
ATOM 3076 N N . ASN A 1 418 ? -28.086 14.561 35.041 1.00 90.81 418 ASN A N 1
ATOM 3077 C CA . ASN A 1 418 ? -27.556 15.406 36.105 1.00 90.81 418 ASN A CA 1
ATOM 3078 C C . ASN A 1 418 ? -28.320 15.172 37.424 1.00 90.81 418 ASN A C 1
ATOM 3080 O O . ASN A 1 418 ? -29.545 15.302 37.479 1.00 90.81 418 ASN A O 1
ATOM 3084 N N . TYR A 1 419 ? -27.594 14.877 38.507 1.00 92.31 419 TYR A N 1
ATOM 3085 C CA . TYR A 1 419 ? -28.190 14.621 39.824 1.00 92.31 419 TYR A CA 1
ATOM 3086 C C . TYR A 1 419 ? -28.977 15.819 40.393 1.00 92.31 419 TYR A C 1
ATOM 3088 O O . TYR A 1 419 ? -30.029 15.628 41.007 1.00 92.31 419 TYR A O 1
ATOM 3096 N N . THR A 1 420 ? -28.518 17.057 40.180 1.00 93.62 420 THR A N 1
ATOM 3097 C CA . THR A 1 420 ? -29.205 18.254 40.690 1.00 93.62 420 THR A CA 1
ATOM 3098 C C . THR A 1 420 ? -30.570 18.443 40.018 1.00 93.62 420 THR A C 1
ATOM 3100 O O . THR A 1 420 ? -31.557 18.712 40.710 1.00 93.62 420 THR A O 1
ATOM 3103 N N . ASP A 1 421 ? -30.667 18.238 38.702 1.00 92.69 421 ASP A N 1
ATOM 3104 C CA . ASP A 1 421 ? -31.953 18.252 37.990 1.00 92.69 421 ASP A CA 1
ATOM 3105 C C . ASP A 1 421 ? -32.867 17.108 38.457 1.00 92.69 421 ASP A C 1
ATOM 3107 O O . ASP A 1 421 ? -34.053 17.335 38.724 1.00 92.69 421 ASP A O 1
ATOM 3111 N N . TYR A 1 422 ? -32.302 15.915 38.679 1.00 91.19 422 TYR A N 1
ATOM 3112 C CA . TYR A 1 422 ? -33.037 14.758 39.191 1.00 91.19 422 TYR A CA 1
ATOM 3113 C C . TYR A 1 422 ? -33.655 15.012 40.579 1.00 91.19 422 TYR A C 1
ATOM 3115 O O . TYR A 1 422 ? -34.852 14.799 40.803 1.00 91.19 422 TYR A O 1
ATOM 3123 N N . LEU A 1 423 ? -32.863 15.556 41.507 1.00 92.38 423 LEU A N 1
ATOM 3124 C CA . LEU A 1 423 ? -33.304 15.950 42.846 1.00 92.38 423 LEU A CA 1
ATOM 3125 C C . LEU A 1 423 ? -34.412 17.020 42.808 1.00 92.38 423 LEU A C 1
ATOM 3127 O O . LEU A 1 423 ? -35.328 16.997 43.635 1.00 92.38 423 LEU A O 1
ATOM 3131 N N . ASN A 1 424 ? -34.336 17.970 41.873 1.00 92.69 424 ASN A N 1
ATOM 3132 C CA . ASN A 1 424 ? -35.337 19.027 41.731 1.00 92.69 424 ASN A CA 1
ATOM 3133 C C . ASN A 1 424 ? -36.672 18.478 41.206 1.00 92.69 424 ASN A C 1
ATOM 3135 O O . ASN A 1 424 ? -37.712 18.747 41.804 1.00 92.69 424 ASN A O 1
ATOM 3139 N N . ASN A 1 425 ? -36.644 17.648 40.163 1.00 92.25 425 ASN A N 1
ATOM 3140 C CA . ASN A 1 425 ? -37.842 17.024 39.602 1.00 92.25 425 ASN A CA 1
ATOM 3141 C C . ASN A 1 425 ? -38.533 16.080 40.607 1.00 92.25 425 ASN A C 1
ATOM 3143 O O . ASN A 1 425 ? -39.750 16.165 40.781 1.00 92.25 425 ASN A O 1
ATOM 3147 N N . MET A 1 426 ? -37.778 15.251 41.344 1.00 90.62 426 MET A N 1
ATOM 3148 C CA . MET A 1 426 ? -38.351 14.423 42.416 1.00 90.62 426 MET A CA 1
ATOM 3149 C C . MET A 1 426 ? -39.018 15.286 43.500 1.00 90.62 426 MET A C 1
ATOM 3151 O O . MET A 1 426 ? -40.080 14.923 44.007 1.00 90.62 426 MET A O 1
ATOM 3155 N N . ARG A 1 427 ? -38.441 16.446 43.848 1.00 92.69 427 ARG A N 1
ATOM 3156 C CA . ARG A 1 427 ? -39.037 17.382 44.816 1.00 92.69 427 ARG A CA 1
ATOM 3157 C C . ARG A 1 427 ? -40.356 17.967 44.311 1.00 92.69 427 ARG A C 1
ATOM 3159 O O . ARG A 1 427 ? -41.327 17.987 45.068 1.00 92.69 427 ARG A O 1
ATOM 3166 N N . ASP A 1 428 ? -40.401 18.403 43.056 1.00 91.88 428 ASP A N 1
ATOM 3167 C CA . ASP A 1 428 ? -41.598 18.994 42.447 1.00 91.88 428 ASP A CA 1
ATOM 3168 C C . ASP A 1 428 ? -42.723 17.956 42.258 1.00 91.88 428 ASP A C 1
ATOM 3170 O O . ASP A 1 428 ? -43.897 18.276 42.450 1.00 91.88 428 ASP A O 1
ATOM 3174 N N . ASN A 1 429 ? -42.371 16.685 42.029 1.00 87.62 429 ASN A N 1
ATOM 3175 C CA . ASN A 1 429 ? -43.286 15.535 42.042 1.00 87.62 429 ASN A CA 1
ATOM 3176 C C . ASN A 1 429 ? -43.627 15.011 43.461 1.00 87.62 429 ASN A C 1
ATOM 3178 O O . ASN A 1 429 ? -44.161 13.914 43.632 1.00 87.62 429 ASN A O 1
ATOM 3182 N N . GLY A 1 430 ? -43.384 15.809 44.508 1.00 84.81 430 GLY A N 1
ATOM 3183 C CA . GLY A 1 430 ? -43.838 15.526 45.874 1.00 84.81 430 GLY A CA 1
ATOM 3184 C C . GLY A 1 430 ? -42.887 14.675 46.723 1.00 84.81 430 GLY A C 1
ATOM 3185 O O . GLY A 1 430 ? -43.292 14.194 47.780 1.00 84.81 430 GLY A O 1
ATOM 3186 N N . GLY A 1 431 ? -41.636 14.497 46.293 1.00 83.06 431 GLY A N 1
ATOM 3187 C CA . GLY A 1 431 ? -40.544 13.953 47.107 1.00 83.06 431 GLY A CA 1
ATOM 3188 C C . GLY A 1 431 ? -40.575 12.445 47.352 1.00 83.06 431 GLY A C 1
ATOM 3189 O O . GLY A 1 431 ? -39.988 11.986 48.326 1.00 83.06 431 GLY A O 1
ATOM 3190 N N . THR A 1 432 ? -41.271 11.677 46.509 1.00 79.38 432 THR A N 1
ATOM 3191 C CA . THR A 1 432 ? -41.371 10.203 46.636 1.00 79.38 432 THR A CA 1
ATOM 3192 C C . THR A 1 432 ? -40.994 9.445 45.362 1.00 79.38 432 THR A C 1
ATOM 3194 O O . THR A 1 432 ? -40.555 8.297 45.436 1.00 79.38 432 THR A O 1
ATOM 3197 N N . SER A 1 433 ? -41.126 10.086 44.200 1.00 80.12 433 SER A N 1
ATOM 3198 C CA . SER A 1 433 ? -40.689 9.594 42.893 1.00 80.12 433 SER A CA 1
ATOM 3199 C C . SER A 1 433 ? -40.501 10.800 41.956 1.00 80.12 433 SER A C 1
ATOM 3201 O O . SER A 1 433 ? -41.166 11.818 42.174 1.00 80.12 433 SER A O 1
ATOM 3203 N N . PRO A 1 434 ? -39.603 10.745 40.960 1.00 82.25 434 PRO A N 1
ATOM 3204 C CA . PRO A 1 434 ? -39.624 11.669 39.823 1.00 82.25 434 PRO A CA 1
ATOM 3205 C C . PRO A 1 434 ? -40.853 11.447 38.918 1.00 82.25 434 PRO A C 1
ATOM 3207 O O . PRO A 1 434 ? -41.683 10.574 39.180 1.00 82.25 434 PRO A O 1
ATOM 3210 N N . ASP A 1 435 ? -40.979 12.224 37.837 1.00 84.06 435 ASP A N 1
ATOM 3211 C CA . ASP A 1 435 ? -41.903 11.866 36.750 1.00 84.06 435 ASP A CA 1
ATOM 3212 C C . ASP A 1 435 ? -41.446 10.609 35.985 1.00 84.06 435 ASP A C 1
ATOM 3214 O O . ASP A 1 435 ? -40.342 10.105 36.182 1.00 84.06 435 ASP A O 1
ATOM 3218 N N . GLN A 1 436 ? -42.314 10.068 35.126 1.00 80.94 436 GLN A N 1
ATOM 3219 C CA . GLN A 1 436 ? -42.057 8.797 34.443 1.00 80.94 436 GLN A CA 1
ATOM 3220 C C . GLN A 1 436 ? -40.886 8.863 33.449 1.00 80.94 436 GLN A C 1
ATOM 3222 O O . GLN A 1 436 ? -40.144 7.887 33.342 1.00 80.94 436 GLN A O 1
ATOM 3227 N N . ASP A 1 437 ? -40.708 9.976 32.738 1.00 80.38 437 ASP A N 1
ATOM 3228 C CA . ASP A 1 437 ? -39.662 10.099 31.717 1.00 80.38 437 ASP A CA 1
ATOM 3229 C C . ASP A 1 437 ? -38.285 10.147 32.391 1.00 80.38 437 ASP A C 1
ATOM 3231 O O . ASP A 1 437 ? -37.348 9.456 31.985 1.00 80.38 437 ASP A O 1
ATOM 3235 N N . MET A 1 438 ? -38.183 10.899 33.488 1.00 80.44 438 MET A N 1
ATOM 3236 C CA . MET A 1 438 ? -36.953 11.006 34.259 1.00 80.44 438 MET A CA 1
ATOM 3237 C C . MET A 1 438 ? -36.744 9.831 35.234 1.00 80.44 438 MET A C 1
ATOM 3239 O O . MET A 1 438 ? -35.604 9.540 35.588 1.00 80.44 438 MET A O 1
ATOM 3243 N N . LEU A 1 439 ? -37.797 9.094 35.618 1.00 74.44 439 LEU A N 1
ATOM 3244 C CA . LEU A 1 439 ? -37.664 7.782 36.264 1.00 74.44 439 LEU A CA 1
ATOM 3245 C C . LEU A 1 439 ? -37.002 6.786 35.311 1.00 74.44 439 LEU A C 1
ATOM 3247 O O . LEU A 1 439 ? -36.065 6.107 35.708 1.00 74.44 439 LEU A O 1
ATOM 3251 N N . LEU A 1 440 ? -37.451 6.719 34.054 1.00 71.56 440 LEU A N 1
ATOM 3252 C CA . LEU A 1 440 ? -36.854 5.834 33.050 1.00 71.56 440 LEU A CA 1
ATOM 3253 C C . LEU A 1 440 ? -35.400 6.228 32.770 1.00 71.56 440 LEU A C 1
ATOM 3255 O O . LEU A 1 440 ? -34.526 5.371 32.856 1.00 71.56 440 LEU A O 1
ATOM 3259 N N . ALA A 1 441 ? -35.113 7.520 32.578 1.00 69.62 441 ALA A N 1
ATOM 3260 C CA . ALA A 1 441 ? -33.737 8.015 32.475 1.00 69.62 441 ALA A CA 1
ATOM 3261 C C . ALA A 1 441 ? -32.899 7.782 33.752 1.00 69.62 441 ALA A C 1
ATOM 3263 O O . ALA A 1 441 ? -31.675 7.773 33.683 1.00 69.62 441 ALA A O 1
ATOM 3264 N N . GLY A 1 442 ? -33.539 7.605 34.913 1.00 61.81 442 GLY A N 1
ATOM 3265 C CA . GLY A 1 442 ? -32.915 7.299 36.204 1.00 61.81 442 GLY A CA 1
ATOM 3266 C C . GLY A 1 442 ? -32.753 5.809 36.521 1.00 61.81 442 GLY A C 1
ATOM 3267 O O . GLY A 1 442 ? -32.031 5.479 37.454 1.00 61.81 442 GLY A O 1
ATOM 3268 N N . VAL A 1 443 ? -33.435 4.913 35.799 1.00 57.50 443 VAL A N 1
ATOM 3269 C CA . VAL A 1 443 ? -33.502 3.464 36.087 1.00 57.50 443 VAL A CA 1
ATOM 3270 C C . VAL A 1 443 ? -32.940 2.625 34.935 1.00 57.50 443 VAL A C 1
ATOM 3272 O O . VAL A 1 443 ? -32.355 1.582 35.183 1.00 57.50 443 VAL A O 1
ATOM 3275 N N . GLN A 1 444 ? -33.056 3.071 33.683 1.00 58.97 444 GLN A N 1
ATOM 3276 C CA . GLN A 1 444 ? -32.500 2.386 32.506 1.00 58.97 444 GLN A CA 1
ATOM 3277 C C . GLN A 1 444 ? -31.106 2.930 32.156 1.00 58.97 444 GLN A C 1
ATOM 3279 O O . GLN A 1 444 ? -30.856 3.333 31.024 1.00 58.97 444 GLN A O 1
ATOM 3284 N N . GLN A 1 445 ? -30.239 3.038 33.166 1.00 68.81 445 GLN A N 1
ATOM 3285 C CA . GLN A 1 445 ? -28.930 3.695 33.053 1.00 68.81 445 GLN A CA 1
ATOM 3286 C C . GLN A 1 445 ? -27.785 2.736 32.710 1.00 68.81 445 GLN A C 1
ATOM 3288 O O . GLN A 1 445 ? -26.860 3.123 32.007 1.00 68.81 445 GLN A O 1
ATOM 3293 N N . ILE A 1 446 ? -27.877 1.497 33.192 1.00 80.31 446 ILE A N 1
ATOM 3294 C CA . ILE A 1 446 ? -26.944 0.406 32.914 1.00 80.31 446 ILE A CA 1
ATOM 3295 C C . ILE A 1 446 ? -27.797 -0.847 32.717 1.00 80.31 446 ILE A C 1
ATOM 3297 O O . ILE A 1 446 ? -28.634 -1.140 33.577 1.00 80.31 446 ILE A O 1
ATOM 3301 N N . ASP A 1 447 ? -27.591 -1.587 31.635 1.00 84.12 447 ASP A N 1
ATOM 3302 C CA . ASP A 1 447 ? -28.185 -2.908 31.424 1.00 84.12 447 ASP A CA 1
ATOM 3303 C C . ASP A 1 447 ? -27.092 -3.996 31.349 1.00 84.12 447 ASP A C 1
ATOM 3305 O O . ASP A 1 447 ? -25.896 -3.707 31.374 1.00 84.12 447 ASP A O 1
ATOM 3309 N N . ILE A 1 448 ? -27.476 -5.273 31.297 1.00 86.06 448 ILE A N 1
ATOM 3310 C CA . ILE A 1 448 ? -26.532 -6.394 31.200 1.00 86.06 448 ILE A CA 1
ATOM 3311 C C . ILE A 1 448 ? -25.879 -6.451 29.813 1.00 86.06 448 ILE A C 1
ATOM 3313 O O . ILE A 1 448 ? -24.720 -6.849 29.691 1.00 86.06 448 ILE A O 1
ATOM 3317 N N . ASP A 1 449 ? -26.598 -5.995 28.783 1.00 86.88 449 ASP A N 1
ATOM 3318 C CA . ASP A 1 449 ? -26.104 -5.911 27.406 1.00 86.88 449 ASP A CA 1
ATOM 3319 C C . ASP A 1 449 ? -24.890 -4.959 27.289 1.00 86.88 449 ASP A C 1
ATOM 3321 O O . ASP A 1 449 ? -24.004 -5.201 26.466 1.00 86.88 449 ASP A O 1
ATOM 3325 N N . ASP A 1 450 ? -24.779 -3.940 28.156 1.00 88.50 450 ASP A N 1
ATOM 3326 C CA . ASP A 1 450 ? -23.643 -3.000 28.185 1.00 88.50 450 ASP A CA 1
ATOM 3327 C C . ASP A 1 450 ? -22.326 -3.638 28.681 1.00 88.50 450 ASP A C 1
ATOM 3329 O O . ASP A 1 450 ? -21.254 -3.047 28.524 1.00 88.50 450 ASP A O 1
ATOM 3333 N N . PHE A 1 451 ? -22.385 -4.842 29.266 1.00 90.12 451 PHE A N 1
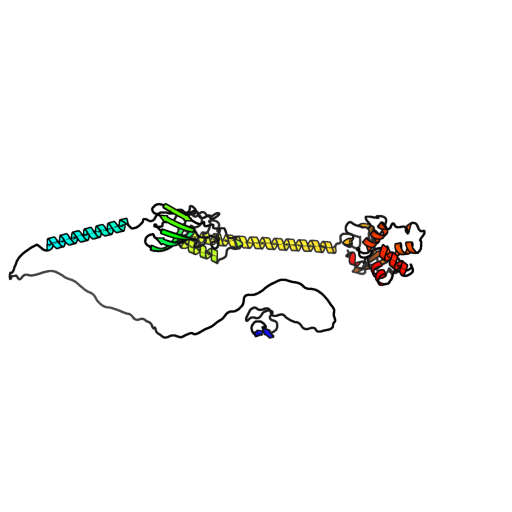ATOM 3334 C CA . PHE A 1 451 ? -21.223 -5.591 29.762 1.00 90.12 451 PHE A CA 1
ATOM 3335 C C . PHE A 1 451 ? -20.728 -6.690 28.800 1.00 90.12 451 PHE A C 1
ATOM 3337 O O . PHE A 1 451 ? -19.801 -7.415 29.155 1.00 90.12 451 PHE A O 1
ATOM 3344 N N . ASN A 1 452 ? -21.312 -6.847 27.599 1.00 88.12 452 ASN A N 1
ATOM 3345 C CA . ASN A 1 452 ? -20.870 -7.820 26.574 1.00 88.12 452 ASN A CA 1
ATOM 3346 C C . ASN A 1 452 ? -20.572 -9.226 27.159 1.00 88.12 452 ASN A C 1
ATOM 3348 O O . ASN A 1 452 ? -19.460 -9.742 27.052 1.00 88.12 452 ASN A O 1
ATOM 3352 N N . VAL A 1 453 ? -21.535 -9.812 27.878 1.00 89.00 453 VAL A N 1
ATOM 3353 C CA . VAL A 1 453 ? -21.275 -10.992 28.723 1.00 89.00 453 VAL A CA 1
ATOM 3354 C C . VAL A 1 453 ? -21.351 -12.305 27.932 1.00 89.00 453 VAL A C 1
ATOM 3356 O O . VAL A 1 453 ? -22.369 -12.601 27.309 1.00 89.00 453 VAL A O 1
ATOM 3359 N N . HIS A 1 454 ? -20.303 -13.134 28.020 1.00 87.19 454 HIS A N 1
ATOM 3360 C CA . HIS A 1 454 ? -20.195 -14.433 27.336 1.00 87.19 454 HIS A CA 1
ATOM 3361 C C . HIS A 1 454 ? -20.035 -15.595 28.327 1.00 87.19 454 HIS A C 1
ATOM 3363 O O . HIS A 1 454 ? -19.326 -15.488 29.327 1.00 87.19 454 HIS A O 1
ATOM 3369 N N . GLY A 1 455 ? -20.677 -16.733 28.045 1.00 85.50 455 GLY A N 1
ATOM 3370 C CA . GLY A 1 455 ? -20.470 -17.986 28.787 1.00 85.50 455 GLY A CA 1
ATOM 3371 C C . GLY A 1 455 ? -19.161 -18.686 28.399 1.00 85.50 455 GLY A C 1
ATOM 3372 O O . GLY A 1 455 ? -18.723 -18.572 27.252 1.00 85.50 455 GLY A O 1
ATOM 3373 N N . ARG A 1 456 ? -18.544 -19.414 29.340 1.00 78.81 456 ARG A N 1
ATOM 3374 C CA . ARG A 1 456 ? -17.204 -20.025 29.185 1.00 78.81 456 ARG A CA 1
ATOM 3375 C C . ARG A 1 456 ? -17.179 -21.559 29.224 1.00 78.81 456 ARG A C 1
ATOM 3377 O O . ARG A 1 456 ? -18.159 -22.170 29.703 1.00 78.81 456 ARG A O 1
#